Protein AF-A0A0R2B6H2-F1 (afdb_monomer_lite)

Structure (mmCIF, N/CA/C/O backbone):
data_AF-A0A0R2B6H2-F1
#
_entry.id   AF-A0A0R2B6H2-F1
#
loop_
_atom_site.group_PDB
_atom_site.id
_atom_site.type_symbol
_atom_site.label_atom_id
_atom_site.label_alt_id
_atom_site.label_comp_id
_atom_site.label_asym_id
_atom_site.label_entity_id
_atom_site.label_seq_id
_atom_site.pdbx_PDB_ins_code
_atom_site.Cartn_x
_atom_site.Cartn_y
_atom_site.Cartn_z
_atom_site.occupancy
_atom_site.B_iso_or_equiv
_atom_site.auth_seq_id
_atom_site.auth_comp_id
_atom_site.auth_asym_id
_atom_site.auth_atom_id
_atom_site.pdbx_PDB_model_num
ATOM 1 N N . MET A 1 1 ? -50.006 -50.910 10.697 1.00 33.12 1 MET A N 1
ATOM 2 C CA . MET A 1 1 ? -50.758 -51.570 11.783 1.00 33.12 1 MET A CA 1
ATOM 3 C C . MET A 1 1 ? -49.824 -52.542 12.484 1.00 33.12 1 MET A C 1
ATOM 5 O O . MET A 1 1 ? -49.137 -53.262 11.781 1.00 33.12 1 MET A O 1
ATOM 9 N N . MET A 1 2 ? -49.849 -52.503 13.823 1.00 30.47 2 MET A N 1
ATOM 10 C CA . MET A 1 2 ? -49.347 -53.470 14.825 1.00 30.47 2 MET A CA 1
ATOM 11 C C . MET A 1 2 ? -47.817 -53.699 14.910 1.00 30.47 2 MET A C 1
ATOM 13 O O . MET A 1 2 ? -47.201 -54.072 13.925 1.00 30.47 2 MET A O 1
ATOM 17 N N . ASN A 1 3 ? -47.111 -53.310 15.992 1.00 30.14 3 ASN A N 1
ATOM 18 C CA . ASN A 1 3 ? -47.115 -53.809 17.399 1.00 30.14 3 ASN A CA 1
ATOM 19 C C . ASN A 1 3 ? -46.756 -55.311 17.487 1.00 30.14 3 ASN A C 1
ATOM 21 O O . ASN A 1 3 ? -47.271 -56.077 16.694 1.00 30.14 3 ASN A O 1
ATOM 25 N N . HIS A 1 4 ? -45.963 -55.846 18.426 1.00 33.91 4 HIS A N 1
ATOM 26 C CA . HIS A 1 4 ? -45.397 -55.355 19.687 1.00 33.91 4 HIS A CA 1
ATOM 27 C C . HIS A 1 4 ? -44.468 -56.450 20.294 1.00 33.91 4 HIS A C 1
ATOM 29 O O . HIS A 1 4 ? -44.742 -57.625 20.106 1.00 33.91 4 HIS A O 1
ATOM 35 N N . GLN A 1 5 ? -43.493 -56.018 21.115 1.00 34.53 5 GLN A N 1
ATOM 36 C CA . GLN A 1 5 ? -43.117 -56.565 22.449 1.00 34.53 5 GLN A CA 1
ATOM 37 C C . GLN A 1 5 ? -42.475 -57.969 22.619 1.00 34.53 5 GLN A C 1
ATOM 39 O O . GLN A 1 5 ? -42.956 -58.954 22.087 1.00 34.53 5 GLN A O 1
ATOM 44 N N . LEU A 1 6 ? -41.334 -58.094 23.328 1.00 32.41 6 LEU A N 1
ATOM 45 C CA . LEU A 1 6 ? -41.114 -58.335 24.792 1.00 32.41 6 LEU A CA 1
ATOM 46 C C . LEU A 1 6 ? -40.409 -59.713 24.954 1.00 32.41 6 LEU A C 1
ATOM 48 O O . LEU A 1 6 ? -40.663 -60.579 24.137 1.00 32.41 6 LEU A O 1
ATOM 52 N N . LEU A 1 7 ? -39.589 -60.092 25.946 1.00 31.20 7 LEU A N 1
ATOM 53 C CA . LEU A 1 7 ? -38.944 -59.523 27.142 1.00 31.20 7 LEU A CA 1
ATOM 54 C C . LEU A 1 7 ? -38.017 -60.638 27.725 1.00 31.20 7 LEU A C 1
ATOM 56 O O . LEU A 1 7 ? -38.270 -61.810 27.461 1.00 31.20 7 LEU A O 1
ATOM 60 N N . LYS A 1 8 ? -37.116 -60.261 28.656 1.00 27.47 8 LYS A N 1
ATOM 61 C CA . LYS A 1 8 ? -36.455 -61.068 29.731 1.00 27.47 8 LYS A CA 1
ATOM 62 C C . LYS A 1 8 ? -35.256 -61.933 29.292 1.00 27.47 8 LYS A C 1
ATOM 64 O O . LYS A 1 8 ? -35.365 -62.681 28.341 1.00 27.47 8 LYS A O 1
ATOM 69 N N . GLY A 1 9 ? -34.078 -61.919 29.925 1.00 27.78 9 GLY A N 1
ATOM 70 C CA . GLY A 1 9 ? -33.634 -61.407 31.231 1.00 27.78 9 GLY A CA 1
ATOM 71 C C . GLY A 1 9 ? -33.021 -62.546 32.070 1.00 27.78 9 GLY A C 1
ATOM 72 O O . GLY A 1 9 ? -33.625 -63.611 32.084 1.00 27.78 9 GLY A O 1
ATOM 73 N N . ILE A 1 10 ? -31.879 -62.278 32.745 1.00 28.69 10 ILE A N 1
ATOM 74 C CA . ILE A 1 10 ? -31.196 -62.950 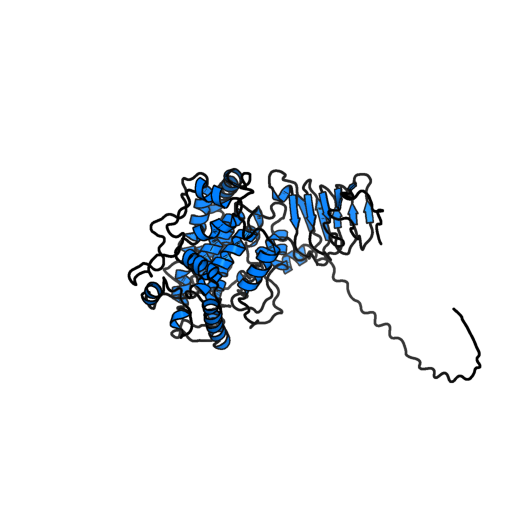33.904 1.00 28.69 10 ILE A CA 1
ATOM 75 C C . ILE A 1 10 ? -29.661 -62.978 33.639 1.00 28.69 10 ILE A C 1
ATOM 77 O O . ILE A 1 10 ? -29.233 -63.570 32.656 1.00 28.69 10 ILE A O 1
ATOM 81 N N . MET A 1 11 ? -28.833 -62.100 34.252 1.00 27.52 11 MET A N 1
ATOM 82 C CA . MET A 1 11 ? -28.085 -62.230 35.543 1.00 27.52 11 MET A CA 1
ATOM 83 C C . MET A 1 11 ? -27.265 -63.540 35.638 1.00 27.52 11 MET A C 1
ATOM 85 O O . MET A 1 11 ? -27.810 -64.591 35.368 1.00 27.52 11 MET A O 1
ATOM 89 N N . LEU A 1 12 ? -25.990 -63.635 36.031 1.00 27.11 12 LEU A N 1
ATOM 90 C CA . LEU A 1 12 ? -25.131 -62.885 36.954 1.00 27.11 12 LEU A CA 1
ATOM 91 C C . LEU A 1 12 ? -23.681 -63.417 36.763 1.00 27.11 12 LEU A C 1
ATOM 93 O O . LEU A 1 12 ? -23.529 -64.614 36.536 1.00 27.11 12 LEU A O 1
ATOM 97 N N . CYS A 1 13 ? -22.639 -62.587 36.889 1.00 25.47 13 CYS A N 1
ATOM 98 C CA . CYS A 1 13 ? -21.531 -62.769 37.849 1.00 25.47 13 CYS A CA 1
ATOM 99 C C . CYS A 1 13 ? -20.289 -61.938 37.501 1.00 25.47 13 CYS A C 1
ATOM 101 O O . CYS A 1 13 ? -19.763 -61.920 36.394 1.00 25.47 13 CYS A O 1
ATOM 103 N N . SER A 1 14 ? -19.861 -61.245 38.540 1.00 31.34 14 SER A N 1
ATOM 104 C CA . SER A 1 14 ? -18.803 -60.263 38.688 1.00 31.34 14 SER A CA 1
ATOM 105 C C . SER A 1 14 ? -17.404 -60.871 38.813 1.00 31.34 14 SER A C 1
ATOM 107 O O . SER A 1 14 ? -17.213 -61.835 39.548 1.00 31.34 14 SER A O 1
ATOM 109 N N . ALA A 1 15 ? -16.414 -60.200 38.222 1.00 29.91 15 ALA A N 1
ATOM 110 C CA . ALA A 1 15 ? -15.027 -60.213 38.683 1.00 29.91 15 ALA A CA 1
ATOM 111 C C . ALA A 1 15 ? -14.437 -58.803 38.514 1.00 29.91 15 ALA A C 1
ATOM 113 O O . ALA A 1 15 ? -14.102 -58.362 37.417 1.00 29.91 15 ALA A O 1
ATOM 114 N N . THR A 1 16 ? -14.376 -58.066 39.619 1.00 32.03 16 THR A N 1
ATOM 115 C CA . THR A 1 16 ? -13.710 -56.767 39.751 1.00 32.03 16 THR A CA 1
ATOM 116 C C . THR A 1 16 ? -12.198 -56.958 39.850 1.00 32.03 16 THR A C 1
ATOM 118 O O . THR A 1 16 ? -11.720 -57.519 40.832 1.00 32.03 16 THR A O 1
ATOM 121 N N . PHE A 1 17 ? -11.442 -56.429 38.885 1.00 29.70 17 PHE A N 1
ATOM 122 C CA . PHE A 1 17 ? -10.020 -56.121 39.061 1.00 29.70 17 PHE A CA 1
ATOM 123 C C . PHE A 1 17 ? -9.881 -54.649 39.460 1.00 29.70 17 PHE A C 1
ATOM 125 O O . PHE A 1 17 ? -10.212 -53.747 38.691 1.00 29.70 17 PHE A O 1
ATOM 132 N N . ALA A 1 18 ? -9.406 -54.410 40.681 1.00 31.30 18 ALA A N 1
ATOM 133 C CA . ALA A 1 18 ? -9.039 -53.088 41.160 1.00 31.30 18 ALA A CA 1
ATOM 134 C C . ALA A 1 18 ? -7.679 -52.694 40.565 1.00 31.30 18 ALA A C 1
ATOM 136 O O . ALA A 1 18 ? -6.641 -53.194 40.989 1.00 31.30 18 ALA A O 1
ATOM 137 N N . ILE A 1 19 ? -7.683 -51.788 39.586 1.00 33.59 19 ILE A N 1
ATOM 138 C CA . ILE A 1 19 ? -6.483 -51.054 39.177 1.00 33.59 19 ILE A CA 1
ATOM 139 C C . ILE A 1 19 ? -6.544 -49.704 39.885 1.00 33.59 19 ILE A C 1
ATOM 141 O O . ILE A 1 19 ? -7.293 -48.808 39.499 1.00 33.59 19 ILE A O 1
ATOM 145 N N . THR A 1 20 ? -5.765 -49.559 40.953 1.00 35.22 20 THR A N 1
ATOM 146 C CA . THR A 1 20 ? -5.493 -48.271 41.596 1.00 35.22 20 THR A CA 1
ATOM 147 C C . THR A 1 20 ? -4.610 -47.432 40.676 1.00 35.22 20 THR A C 1
ATOM 149 O O . THR A 1 20 ? -3.389 -47.402 40.817 1.00 35.22 20 THR A O 1
ATOM 152 N N . SER A 1 21 ? -5.213 -46.742 39.709 1.00 34.03 21 SER A N 1
ATOM 153 C CA . SER A 1 21 ? -4.546 -45.641 39.019 1.00 34.03 21 SER A CA 1
ATOM 154 C C . SER A 1 21 ? -4.597 -44.415 39.926 1.00 34.03 21 SER A C 1
ATOM 156 O O . SER A 1 21 ? -5.649 -43.793 40.083 1.00 34.03 21 SER A O 1
ATOM 158 N N . ALA A 1 22 ? -3.464 -44.068 40.535 1.00 36.75 22 ALA A N 1
ATOM 159 C CA . ALA A 1 22 ? -3.269 -42.755 41.130 1.00 36.75 22 ALA A CA 1
ATOM 160 C C . ALA A 1 22 ? -3.499 -41.702 40.037 1.00 36.75 22 ALA A C 1
ATOM 162 O O . ALA A 1 22 ? -2.675 -41.532 39.139 1.00 36.75 22 ALA A O 1
ATOM 163 N N . ALA A 1 23 ? -4.650 -41.030 40.080 1.00 36.62 23 ALA A N 1
ATOM 164 C CA . ALA A 1 23 ? -4.929 -39.886 39.233 1.00 36.62 23 ALA A CA 1
ATOM 165 C C . ALA A 1 23 ? -4.008 -38.745 39.677 1.00 36.62 23 ALA A C 1
ATOM 167 O O . ALA A 1 23 ? -4.325 -37.967 40.577 1.00 36.62 23 ALA A O 1
ATOM 168 N N . SER A 1 24 ? -2.834 -38.662 39.059 1.00 31.84 24 SER A N 1
ATOM 169 C CA . SER A 1 24 ? -2.025 -37.458 39.081 1.00 31.84 24 SER A CA 1
ATOM 170 C C . SER A 1 24 ? -2.853 -36.352 38.429 1.00 31.84 24 SER A C 1
ATOM 172 O O . SER A 1 24 ? -3.018 -36.288 37.212 1.00 31.84 24 SER A O 1
ATOM 174 N N . LEU A 1 25 ? -3.421 -35.477 39.263 1.00 38.62 25 LEU A N 1
ATOM 175 C CA . LEU A 1 25 ? -3.920 -34.177 38.838 1.00 38.62 25 LEU A CA 1
ATOM 176 C C . LEU A 1 25 ? -2.734 -33.400 38.264 1.00 38.62 25 LEU A C 1
ATOM 178 O O . LEU A 1 25 ? -2.072 -32.628 38.958 1.00 38.62 25 LEU A O 1
ATOM 182 N N . ILE A 1 26 ? -2.464 -33.593 36.976 1.00 37.03 26 ILE A N 1
ATOM 183 C CA . ILE A 1 26 ? -1.676 -32.650 36.201 1.00 37.03 26 ILE A CA 1
ATOM 184 C C . ILE A 1 26 ? -2.541 -31.394 36.133 1.00 37.03 26 ILE A C 1
ATOM 186 O O . ILE A 1 26 ? -3.396 -31.240 35.264 1.00 37.03 26 ILE A O 1
ATOM 190 N N . ARG A 1 27 ? -2.342 -30.487 37.095 1.00 33.88 27 ARG A N 1
ATOM 191 C CA . ARG A 1 27 ? -2.710 -29.086 36.922 1.00 33.88 27 ARG A CA 1
ATOM 192 C C . ARG A 1 27 ? -1.881 -28.585 35.749 1.00 33.88 27 ARG A C 1
ATOM 194 O O . ARG A 1 27 ? -0.762 -28.111 35.925 1.00 33.88 27 ARG A O 1
ATOM 201 N N . THR A 1 28 ? -2.418 -28.688 34.539 1.00 32.91 28 THR A N 1
ATOM 202 C CA . THR A 1 28 ? -1.977 -27.816 33.463 1.00 32.91 28 THR A CA 1
ATOM 203 C C . THR A 1 28 ? -2.333 -26.411 33.923 1.00 32.91 28 THR A C 1
ATOM 205 O O . THR A 1 28 ? -3.477 -25.977 33.791 1.00 32.91 28 THR A O 1
ATOM 208 N N . ASN A 1 29 ? -1.370 -25.709 34.520 1.00 32.69 29 ASN A N 1
ATOM 209 C CA . ASN A 1 29 ? -1.395 -24.259 34.613 1.00 32.69 29 ASN A CA 1
ATOM 210 C C . ASN A 1 29 ? -1.347 -23.736 33.173 1.00 32.69 29 ASN A C 1
ATOM 212 O O . ASN A 1 29 ? -0.308 -23.298 32.687 1.00 32.69 29 ASN A O 1
ATOM 216 N N . THR A 1 30 ? -2.469 -23.808 32.456 1.00 36.31 30 THR A N 1
ATOM 217 C CA . THR A 1 30 ? -2.699 -22.925 31.326 1.00 36.31 30 THR A CA 1
ATOM 218 C C . THR A 1 30 ? -2.837 -21.551 31.955 1.00 36.31 30 THR A C 1
ATOM 220 O O . THR A 1 30 ? -3.931 -21.154 32.356 1.00 36.31 30 THR A O 1
ATOM 223 N N . SER A 1 31 ? -1.720 -20.843 32.129 1.00 38.72 31 SER A N 1
ATOM 224 C CA . SER A 1 31 ? -1.785 -19.401 32.288 1.00 38.72 31 SER A CA 1
ATOM 225 C C . SER A 1 31 ? -2.571 -18.905 31.077 1.00 38.72 31 SER A C 1
ATOM 227 O O . SER A 1 31 ? -2.109 -18.978 29.937 1.00 38.72 31 SER A O 1
ATOM 229 N N . GLN A 1 32 ? -3.832 -18.520 31.287 1.00 52.84 32 GLN A N 1
ATOM 230 C CA . GLN A 1 32 ? -4.570 -17.810 30.256 1.00 52.84 32 GLN A CA 1
ATOM 231 C C . GLN A 1 32 ? -3.735 -16.572 29.966 1.00 52.84 32 GLN A C 1
ATOM 233 O O . GLN A 1 32 ? -3.551 -15.735 30.849 1.00 52.84 32 GLN A O 1
ATOM 238 N N . ALA A 1 33 ? -3.144 -16.517 28.772 1.00 65.44 33 ALA A N 1
ATOM 239 C CA . ALA A 1 33 ? -2.327 -15.388 28.368 1.00 65.44 33 ALA A CA 1
ATOM 240 C C . ALA A 1 33 ? -3.150 -14.110 28.580 1.00 65.44 33 ALA A C 1
ATOM 242 O O . ALA A 1 33 ? -4.232 -13.968 28.013 1.00 65.44 33 ALA A O 1
ATOM 243 N N . SER A 1 34 ? -2.673 -13.215 29.440 1.00 85.38 34 SER A N 1
ATOM 244 C CA . SER A 1 34 ? -3.351 -11.962 29.752 1.00 85.38 34 SER A CA 1
ATOM 245 C C . SER A 1 34 ? -3.099 -10.923 28.658 1.00 85.38 34 SER A C 1
ATOM 247 O O . SER A 1 34 ? -2.134 -11.019 27.897 1.00 85.38 34 SER A O 1
ATOM 249 N N . ALA A 1 35 ? -3.959 -9.905 28.581 1.00 93.56 35 ALA A N 1
ATOM 250 C CA . ALA A 1 35 ? -3.683 -8.721 27.773 1.00 93.56 35 ALA A CA 1
ATOM 251 C C . ALA A 1 35 ? -2.336 -8.105 28.181 1.00 93.56 35 ALA A C 1
ATOM 253 O O . ALA A 1 35 ? -2.031 -8.018 29.372 1.00 93.56 35 ALA A O 1
ATOM 254 N N . LEU A 1 36 ? -1.559 -7.649 27.200 1.00 96.88 36 LEU A N 1
ATOM 255 C CA . LEU A 1 36 ? -0.313 -6.937 27.456 1.00 96.88 36 LEU A CA 1
ATOM 256 C C . LEU A 1 36 ? -0.608 -5.632 28.195 1.00 96.88 36 LEU A C 1
ATOM 258 O O . LEU A 1 36 ? -1.553 -4.911 27.859 1.00 96.88 36 LEU A O 1
ATOM 262 N N . THR A 1 37 ? 0.241 -5.280 29.151 1.00 96.38 37 THR A N 1
ATOM 263 C CA . THR A 1 37 ? 0.322 -3.912 29.664 1.00 96.38 37 THR A CA 1
ATOM 264 C C . THR A 1 37 ? 0.752 -2.954 28.549 1.00 96.38 37 THR A C 1
ATOM 266 O O . THR A 1 37 ? 1.354 -3.355 27.549 1.00 96.38 37 THR A O 1
ATOM 269 N N . ASN A 1 38 ? 0.504 -1.653 28.724 1.00 92.88 38 ASN A N 1
ATOM 270 C CA . ASN A 1 38 ? 0.968 -0.648 27.762 1.00 92.88 38 ASN A CA 1
ATOM 271 C C . ASN A 1 38 ? 2.493 -0.703 27.564 1.00 92.88 38 ASN A C 1
ATOM 273 O O . ASN A 1 38 ? 2.970 -0.555 26.443 1.00 92.88 38 ASN A O 1
ATOM 277 N N . THR A 1 39 ? 3.258 -0.958 28.629 1.00 95.62 39 THR A N 1
ATOM 278 C CA . THR A 1 39 ? 4.723 -1.062 28.568 1.00 95.62 39 THR A CA 1
ATOM 279 C C . THR A 1 39 ? 5.178 -2.279 27.763 1.00 95.62 39 THR A C 1
ATOM 281 O O . THR A 1 39 ? 6.088 -2.166 26.944 1.00 95.62 39 THR A O 1
ATOM 284 N N . GLU A 1 40 ? 4.543 -3.438 27.949 1.00 97.56 40 GLU A N 1
ATOM 285 C CA . GLU A 1 40 ? 4.837 -4.638 27.154 1.00 97.56 40 GLU A CA 1
ATOM 286 C C . GLU A 1 40 ? 4.444 -4.452 25.690 1.00 97.56 40 GLU A C 1
ATOM 288 O O . GLU A 1 40 ? 5.216 -4.813 24.803 1.00 97.56 40 GLU A O 1
ATOM 293 N N . LEU A 1 41 ? 3.295 -3.821 25.426 1.00 97.00 41 LEU A N 1
ATOM 294 C CA . LEU A 1 41 ? 2.871 -3.507 24.066 1.00 97.00 41 LEU A CA 1
ATOM 295 C C . LEU A 1 41 ? 3.909 -2.637 23.348 1.00 97.00 41 LEU A C 1
ATOM 297 O O . LEU A 1 41 ? 4.291 -2.951 22.225 1.00 97.00 41 LEU A O 1
ATOM 301 N N . GLN A 1 42 ? 4.413 -1.581 23.993 1.00 96.50 42 GLN A N 1
ATOM 302 C CA . GLN A 1 42 ? 5.440 -0.720 23.394 1.00 96.50 42 GLN A CA 1
ATOM 303 C C . GLN A 1 42 ? 6.723 -1.490 23.057 1.00 96.50 42 GLN A C 1
ATOM 305 O O . GLN A 1 42 ? 7.304 -1.268 21.998 1.00 96.50 42 GLN A O 1
ATOM 310 N N . LYS A 1 43 ? 7.137 -2.437 23.911 1.00 96.88 43 LYS A N 1
ATOM 311 C CA . LYS A 1 43 ? 8.293 -3.307 23.635 1.00 96.88 43 LYS A CA 1
ATOM 312 C C . LYS A 1 43 ? 8.047 -4.214 22.427 1.00 96.88 43 LYS A C 1
ATOM 314 O O . LYS A 1 43 ? 8.917 -4.327 21.571 1.00 96.88 43 LYS A O 1
ATOM 319 N N . VAL A 1 44 ? 6.862 -4.823 22.330 1.00 96.75 44 VAL A N 1
ATOM 320 C CA . VAL A 1 44 ? 6.479 -5.693 21.200 1.00 96.75 44 VAL A CA 1
ATOM 321 C C . VAL A 1 44 ? 6.411 -4.918 19.883 1.00 96.75 44 VAL A C 1
ATOM 323 O O . VAL A 1 44 ? 6.774 -5.446 18.833 1.00 96.75 44 VAL A O 1
ATOM 326 N N . LEU A 1 45 ? 5.948 -3.668 19.932 1.00 97.75 45 LEU A N 1
ATOM 327 C CA . LEU A 1 45 ? 5.734 -2.832 18.755 1.00 97.75 45 LEU A CA 1
ATOM 328 C C . LEU A 1 45 ? 6.963 -2.002 18.340 1.00 97.75 45 LEU A C 1
ATOM 330 O O . LEU A 1 45 ? 6.916 -1.338 17.298 1.00 97.75 45 LEU A O 1
ATOM 334 N N . ALA A 1 46 ? 8.049 -2.021 19.118 1.00 98.00 46 ALA A N 1
ATOM 335 C CA . ALA A 1 46 ? 9.231 -1.201 18.869 1.00 98.00 46 ALA A CA 1
ATOM 336 C C . ALA A 1 46 ? 9.772 -1.391 17.431 1.00 98.00 46 ALA A C 1
ATOM 338 O O . ALA A 1 46 ? 9.941 -2.531 16.980 1.00 98.00 46 ALA A O 1
ATOM 339 N N . PRO A 1 47 ? 10.026 -0.298 16.681 1.00 97.62 47 PRO A N 1
ATOM 340 C CA . PRO A 1 47 ? 10.562 -0.399 15.329 1.00 97.62 47 PRO A CA 1
ATOM 341 C C . PRO A 1 47 ? 11.997 -0.934 15.362 1.00 97.62 47 PRO A C 1
ATOM 343 O O . PRO A 1 47 ? 12.763 -0.645 16.283 1.00 97.62 47 PRO A O 1
ATOM 346 N N . LYS A 1 48 ? 12.373 -1.690 14.331 1.00 96.19 48 LYS A N 1
ATOM 347 C CA . LYS A 1 48 ? 13.740 -2.188 14.158 1.00 96.19 48 LYS A CA 1
ATOM 348 C C . LYS A 1 48 ? 14.543 -1.230 13.289 1.00 96.19 48 LYS A C 1
ATOM 350 O O . LYS A 1 48 ? 14.039 -0.739 12.287 1.00 96.19 48 LYS A O 1
ATOM 355 N N . LYS A 1 49 ? 15.788 -0.972 13.685 1.00 96.25 49 LYS A N 1
ATOM 356 C CA . LYS A 1 49 ? 16.735 -0.144 12.933 1.00 96.25 49 LYS A CA 1
ATOM 357 C C . LYS A 1 49 ? 17.479 -1.020 11.917 1.00 96.25 49 LYS A C 1
ATOM 359 O O . LYS A 1 49 ? 17.999 -2.067 12.296 1.00 96.25 49 LYS A O 1
ATOM 364 N N . ALA A 1 50 ? 17.539 -0.591 10.660 1.00 95.88 50 ALA A N 1
ATOM 365 C CA . ALA A 1 50 ? 18.345 -1.211 9.608 1.00 95.88 50 ALA A CA 1
ATOM 366 C C . ALA A 1 50 ? 19.785 -0.664 9.593 1.00 95.88 50 ALA A C 1
ATOM 368 O O . ALA A 1 50 ? 20.119 0.250 10.351 1.00 95.88 50 ALA A O 1
ATOM 369 N N . SER A 1 51 ? 20.645 -1.191 8.711 1.00 92.56 51 SER A N 1
ATOM 370 C CA . SER A 1 51 ? 22.042 -0.738 8.570 1.00 92.56 51 SER A CA 1
ATOM 371 C C . SER A 1 51 ? 22.152 0.752 8.231 1.00 92.56 51 SER A C 1
ATOM 373 O O . SER A 1 51 ? 23.014 1.443 8.760 1.00 92.56 51 SER A O 1
ATOM 375 N N . TYR A 1 52 ? 21.223 1.264 7.423 1.00 93.62 52 TYR A N 1
ATOM 376 C CA . TYR A 1 52 ? 21.098 2.681 7.077 1.00 93.62 52 TYR A CA 1
ATOM 377 C C . TYR A 1 52 ? 20.369 3.505 8.157 1.00 93.62 52 TYR A C 1
ATOM 379 O O . TYR A 1 52 ? 20.239 4.717 8.047 1.00 93.62 52 TYR A O 1
ATOM 387 N N . GLY A 1 53 ? 19.867 2.892 9.230 1.00 96.75 53 GLY A N 1
ATOM 388 C CA . GLY A 1 53 ? 19.010 3.553 10.211 1.00 96.75 53 GLY A CA 1
ATOM 389 C C . GLY A 1 53 ? 17.528 3.270 9.978 1.00 96.75 53 GLY A C 1
ATOM 390 O O . GLY A 1 53 ? 17.121 2.115 9.976 1.00 96.75 53 GLY A O 1
ATOM 391 N N . TYR A 1 54 ? 16.717 4.321 9.856 1.00 98.31 54 TYR A N 1
ATOM 392 C CA . TYR A 1 54 ? 15.289 4.216 9.536 1.00 98.31 54 TYR A CA 1
ATOM 393 C C . TYR A 1 54 ? 15.048 4.885 8.190 1.00 98.31 54 TYR A C 1
ATOM 395 O O . TYR A 1 54 ? 15.473 6.030 8.019 1.00 98.31 54 TYR A O 1
ATOM 403 N N . TYR A 1 55 ? 14.351 4.227 7.265 1.00 98.50 55 TYR A N 1
ATOM 404 C CA . TYR A 1 55 ? 14.200 4.718 5.895 1.00 98.50 55 TYR A CA 1
ATOM 405 C C . TYR A 1 55 ? 13.607 6.128 5.855 1.00 98.50 55 TYR A C 1
ATOM 407 O O . TYR A 1 55 ? 14.122 7.003 5.165 1.00 98.50 55 TYR A O 1
ATOM 415 N N . ILE A 1 56 ? 12.595 6.397 6.686 1.00 98.25 56 ILE A N 1
ATOM 416 C CA . ILE A 1 56 ? 11.945 7.715 6.759 1.00 98.25 56 ILE A CA 1
ATOM 417 C C . ILE A 1 56 ? 12.901 8.868 7.101 1.00 98.25 56 ILE A C 1
ATOM 419 O O . ILE A 1 56 ? 12.618 10.012 6.769 1.00 98.25 56 ILE A O 1
ATOM 423 N N . ASN A 1 57 ? 14.030 8.577 7.753 1.00 98.31 57 ASN A N 1
ATOM 424 C CA . ASN A 1 57 ? 15.037 9.572 8.111 1.00 98.31 57 ASN A CA 1
ATOM 425 C C . ASN A 1 57 ? 16.106 9.734 7.020 1.00 98.31 57 ASN A C 1
ATOM 427 O O . ASN A 1 57 ? 16.837 10.716 7.047 1.00 98.31 57 ASN A O 1
ATOM 431 N N . GLN A 1 58 ? 16.215 8.772 6.102 1.00 97.44 58 GLN A N 1
ATOM 432 C CA . GLN A 1 58 ? 17.305 8.670 5.129 1.00 97.44 58 GLN A CA 1
ATOM 433 C C . GLN A 1 58 ? 16.835 8.674 3.676 1.00 97.44 58 GLN A C 1
ATOM 435 O O . GLN A 1 58 ? 17.661 8.626 2.777 1.00 97.44 58 GLN A O 1
ATOM 440 N N . TYR A 1 59 ? 15.528 8.746 3.416 1.00 97.50 59 TYR A N 1
ATOM 441 C CA . TYR A 1 59 ? 14.970 8.614 2.067 1.00 97.50 59 TYR A CA 1
ATOM 442 C C . TYR A 1 59 ? 15.579 9.597 1.049 1.00 97.50 59 TYR A C 1
ATOM 444 O O . TYR A 1 59 ? 15.726 9.257 -0.122 1.00 97.50 59 TYR A O 1
ATOM 452 N N . LYS A 1 60 ? 16.003 10.789 1.496 1.00 96.88 60 LYS A N 1
ATOM 453 C CA . LYS A 1 60 ? 16.681 11.797 0.659 1.00 96.88 60 LYS A CA 1
ATOM 454 C C . LYS A 1 60 ? 18.094 11.400 0.223 1.00 96.88 60 LYS A C 1
ATOM 456 O O . LYS A 1 60 ? 18.619 12.029 -0.688 1.00 96.88 60 LYS A O 1
ATOM 461 N N . SER A 1 61 ? 18.698 10.371 0.822 1.00 96.56 61 SER A N 1
ATOM 462 C CA . SER A 1 61 ? 19.984 9.831 0.367 1.00 96.56 61 SER A CA 1
ATOM 463 C C . SER A 1 61 ? 19.862 9.070 -0.956 1.00 96.56 61 SER A C 1
ATOM 465 O O . SER A 1 61 ? 20.871 8.798 -1.602 1.00 96.56 61 SER A O 1
ATOM 467 N N . ASN A 1 62 ? 18.635 8.773 -1.409 1.00 96.56 62 ASN A N 1
ATOM 468 C CA . ASN A 1 62 ? 18.413 8.213 -2.732 1.00 96.56 62 ASN A CA 1
ATOM 469 C C . ASN A 1 62 ? 18.717 9.244 -3.832 1.00 96.56 62 ASN A C 1
ATOM 471 O O . ASN A 1 62 ? 17.843 9.984 -4.286 1.00 96.56 62 ASN A O 1
ATOM 475 N N . THR A 1 63 ? 19.975 9.272 -4.263 1.00 93.62 63 THR A N 1
ATOM 476 C CA . THR A 1 63 ? 20.493 10.149 -5.316 1.00 93.62 63 THR A CA 1
ATOM 477 C C . THR A 1 63 ? 21.199 9.336 -6.398 1.00 93.62 63 THR A C 1
ATOM 479 O O . THR A 1 63 ? 21.470 8.146 -6.233 1.00 93.62 63 THR A O 1
ATOM 482 N N . SER A 1 64 ? 21.473 9.968 -7.539 1.00 90.56 64 SER A N 1
ATOM 483 C CA . SER A 1 64 ? 22.197 9.329 -8.639 1.00 90.56 64 SER A CA 1
ATOM 484 C C . SER A 1 64 ? 23.717 9.336 -8.477 1.00 90.56 64 SER A C 1
ATOM 486 O O . SER A 1 64 ? 24.378 8.718 -9.308 1.00 90.56 64 SER A O 1
ATOM 488 N N . THR A 1 65 ? 24.250 10.059 -7.484 1.00 89.00 65 THR A N 1
ATOM 489 C CA . THR A 1 65 ? 25.695 10.207 -7.251 1.00 89.00 65 THR A CA 1
ATOM 490 C C . THR A 1 65 ? 26.277 8.908 -6.707 1.00 89.00 65 THR A C 1
ATOM 492 O O . THR A 1 65 ? 27.124 8.312 -7.363 1.00 89.00 65 THR A O 1
ATOM 495 N N . ASP A 1 66 ? 25.721 8.411 -5.598 1.00 86.94 66 ASP A N 1
ATOM 496 C CA . ASP A 1 66 ? 26.113 7.147 -4.979 1.00 86.94 66 ASP A CA 1
ATOM 497 C C . ASP A 1 66 ? 24.892 6.236 -4.860 1.00 86.94 66 ASP A C 1
ATOM 499 O O . ASP A 1 66 ? 23.900 6.539 -4.193 1.00 86.94 66 ASP A O 1
ATOM 503 N N . VAL A 1 67 ? 24.938 5.113 -5.577 1.00 92.56 67 VAL A N 1
ATOM 504 C CA . VAL A 1 67 ? 23.833 4.139 -5.637 1.00 92.56 67 VAL A CA 1
ATOM 505 C C . VAL A 1 67 ? 24.087 2.902 -4.776 1.00 92.56 67 VAL A C 1
ATOM 507 O O . VAL A 1 67 ? 23.275 1.978 -4.774 1.00 92.56 67 VAL A O 1
ATOM 510 N N . THR A 1 68 ? 25.209 2.865 -4.058 1.00 93.62 68 THR A N 1
ATOM 511 C CA . THR A 1 68 ? 25.625 1.747 -3.206 1.00 93.62 68 THR A CA 1
ATOM 512 C C . THR A 1 68 ? 24.747 1.654 -1.949 1.00 93.62 68 THR A C 1
ATOM 514 O O . THR A 1 68 ? 24.218 2.659 -1.475 1.00 93.62 68 THR A O 1
ATOM 517 N N . PRO A 1 69 ? 24.582 0.463 -1.353 1.00 93.56 69 PRO A N 1
ATOM 518 C CA . PRO A 1 69 ? 23.829 0.309 -0.110 1.00 93.56 69 PRO A CA 1
ATOM 519 C C . PRO A 1 69 ? 24.402 1.037 1.112 1.00 93.56 69 PRO A C 1
ATOM 521 O O . PRO A 1 69 ? 23.719 1.154 2.127 1.00 93.56 69 PRO A O 1
ATOM 524 N N . GLN A 1 70 ? 25.667 1.442 1.068 1.00 93.00 70 GLN A N 1
ATOM 525 C CA . GLN A 1 70 ? 26.318 2.178 2.146 1.00 93.00 70 GLN A CA 1
ATOM 526 C C . GLN A 1 70 ? 25.784 3.613 2.214 1.00 93.00 70 GLN A C 1
ATOM 528 O O . GLN A 1 70 ? 25.491 4.102 3.304 1.00 93.00 70 GLN A O 1
ATOM 533 N N . ASP A 1 71 ? 25.566 4.228 1.050 1.00 93.56 71 ASP A N 1
ATOM 534 C CA . ASP A 1 71 ? 25.246 5.653 0.927 1.00 93.56 71 ASP A CA 1
ATOM 535 C C . ASP A 1 71 ? 23.776 5.895 0.532 1.00 93.56 71 ASP A C 1
ATOM 537 O O . ASP A 1 71 ? 23.192 6.949 0.803 1.00 93.56 71 ASP A O 1
ATOM 541 N N . ASN A 1 72 ? 23.118 4.890 -0.054 1.00 96.31 72 ASN A N 1
ATOM 542 C CA . ASN A 1 72 ? 21.777 5.007 -0.614 1.00 96.31 72 ASN A CA 1
ATOM 543 C C . ASN A 1 72 ? 20.760 4.107 0.101 1.00 96.31 72 ASN A C 1
ATOM 545 O O . ASN A 1 72 ? 20.731 2.887 -0.091 1.00 96.31 72 ASN A O 1
ATOM 549 N N . ALA A 1 73 ? 19.856 4.712 0.876 1.00 96.56 73 ALA A N 1
ATOM 550 C CA . ALA A 1 73 ? 18.840 3.983 1.630 1.00 96.56 73 ALA A CA 1
ATOM 551 C C . ALA A 1 73 ? 17.852 3.212 0.734 1.00 96.56 73 ALA A C 1
ATOM 553 O O . ALA A 1 73 ? 17.388 2.146 1.135 1.00 96.56 73 ALA A O 1
ATOM 554 N N . ALA A 1 74 ? 17.551 3.696 -0.481 1.00 97.12 74 ALA A N 1
ATOM 555 C CA . ALA A 1 74 ? 16.671 2.994 -1.424 1.00 97.12 74 ALA A CA 1
ATOM 556 C C . ALA A 1 74 ? 17.304 1.705 -1.954 1.00 97.12 74 ALA A C 1
ATOM 558 O O . ALA A 1 74 ? 16.598 0.722 -2.176 1.00 97.12 74 ALA A O 1
ATOM 559 N N . THR A 1 75 ? 18.627 1.678 -2.113 1.00 96.94 75 THR A N 1
ATOM 560 C CA . THR A 1 75 ? 19.358 0.447 -2.433 1.00 96.94 75 THR A CA 1
ATOM 561 C C . THR A 1 75 ? 19.468 -0.449 -1.198 1.00 96.94 75 THR A C 1
ATOM 563 O O . THR A 1 75 ? 19.157 -1.640 -1.254 1.00 96.94 75 THR A O 1
ATOM 566 N N . ALA A 1 76 ? 19.848 0.132 -0.058 1.00 96.44 76 ALA A N 1
ATOM 567 C CA . ALA A 1 76 ? 20.086 -0.582 1.192 1.00 96.44 76 ALA A CA 1
ATOM 568 C C . ALA A 1 76 ? 18.840 -1.267 1.768 1.00 96.44 76 ALA A C 1
ATOM 570 O O . ALA A 1 76 ? 18.957 -2.279 2.466 1.00 96.44 76 ALA A O 1
ATOM 571 N N . LEU A 1 77 ? 17.648 -0.762 1.431 1.00 96.44 77 LEU A N 1
ATOM 572 C CA . LEU A 1 77 ? 16.347 -1.365 1.731 1.00 96.44 77 LEU A CA 1
ATOM 573 C C . LEU A 1 77 ? 16.264 -2.843 1.316 1.00 96.44 77 LEU A C 1
ATOM 575 O O . LEU A 1 77 ? 15.533 -3.613 1.935 1.00 96.44 77 LEU A O 1
ATOM 579 N N . PHE A 1 78 ? 17.045 -3.251 0.311 1.00 96.81 78 PHE A N 1
ATOM 580 C CA . PHE A 1 78 ? 17.024 -4.602 -0.242 1.00 96.81 78 PHE A CA 1
ATOM 581 C C . PHE A 1 78 ? 18.222 -5.484 0.159 1.00 96.81 78 PHE A C 1
ATOM 583 O O . PHE A 1 78 ? 18.306 -6.629 -0.291 1.00 96.81 78 PHE A O 1
ATOM 590 N N . ASN A 1 79 ? 19.110 -5.009 1.045 1.00 91.25 79 ASN A N 1
ATOM 591 C CA . ASN A 1 79 ? 20.317 -5.738 1.470 1.00 91.25 79 ASN A CA 1
ATOM 592 C C . ASN A 1 79 ? 20.029 -7.107 2.087 1.00 91.25 79 ASN A C 1
ATOM 594 O O . ASN A 1 79 ? 20.763 -8.064 1.864 1.00 91.25 79 ASN A O 1
ATOM 598 N N . ASN A 1 80 ? 18.969 -7.212 2.885 1.00 88.06 80 ASN A N 1
ATOM 599 C CA . ASN A 1 80 ? 18.595 -8.455 3.553 1.00 88.06 80 ASN A CA 1
ATOM 600 C C . ASN A 1 80 ? 17.435 -9.177 2.847 1.00 88.06 80 ASN A C 1
ATOM 602 O O . ASN A 1 80 ? 16.841 -10.092 3.424 1.00 88.06 80 ASN A O 1
ATOM 606 N N . SER A 1 81 ? 17.125 -8.772 1.612 1.00 92.31 81 SER A N 1
ATOM 607 C CA . SER A 1 81 ? 16.078 -9.359 0.785 1.00 92.31 81 SER A CA 1
ATOM 608 C C . SER A 1 81 ? 16.603 -9.700 -0.613 1.00 92.31 81 SER A C 1
ATOM 610 O O . SER A 1 81 ? 17.116 -10.800 -0.791 1.00 92.31 81 SER A O 1
ATOM 612 N N . PHE A 1 82 ? 16.543 -8.800 -1.596 1.00 96.06 82 PHE A N 1
ATOM 613 C CA . PHE A 1 82 ? 16.962 -9.109 -2.969 1.00 96.06 82 PHE A CA 1
ATOM 614 C C . PHE A 1 82 ? 18.452 -9.468 -3.082 1.00 96.06 82 PHE A C 1
ATOM 616 O O . PHE A 1 82 ? 18.788 -10.415 -3.796 1.00 96.06 82 PHE A O 1
ATOM 623 N N . SER A 1 83 ? 19.330 -8.819 -2.305 1.00 94.31 83 SER A N 1
ATOM 624 C CA . SER A 1 83 ? 20.766 -9.149 -2.284 1.00 94.31 83 SER A CA 1
ATOM 625 C C . SER A 1 83 ? 21.072 -10.549 -1.731 1.00 94.31 83 SER A C 1
ATOM 627 O O . SER A 1 83 ? 22.198 -11.009 -1.853 1.00 94.31 83 SER A O 1
ATOM 629 N N . LYS A 1 84 ? 20.097 -11.265 -1.146 1.00 93.00 84 LYS A N 1
ATOM 630 C CA . LYS A 1 84 ? 20.254 -12.690 -0.793 1.00 93.00 84 LYS A CA 1
ATOM 631 C C . LYS A 1 84 ? 20.127 -13.618 -2.002 1.00 93.00 84 LYS A C 1
ATOM 633 O O . LYS A 1 84 ? 20.490 -14.788 -1.916 1.00 93.00 84 LYS A O 1
ATOM 638 N N . TYR A 1 85 ? 19.538 -13.144 -3.099 1.00 94.38 85 TYR A N 1
ATOM 639 C CA . TYR A 1 85 ? 19.260 -13.961 -4.284 1.00 94.38 85 TYR A CA 1
ATOM 640 C C . TYR A 1 85 ? 20.184 -13.610 -5.444 1.00 94.38 85 TYR A C 1
ATOM 642 O O . TYR A 1 85 ? 20.451 -14.469 -6.284 1.00 94.38 85 TYR A O 1
ATOM 650 N N . TRP A 1 86 ? 20.667 -12.370 -5.480 1.00 96.00 86 TRP A N 1
ATOM 651 C CA . TRP A 1 86 ? 21.409 -11.802 -6.592 1.00 96.00 86 TRP A CA 1
ATOM 652 C C . TRP A 1 86 ? 22.558 -10.920 -6.105 1.00 96.00 86 TRP A C 1
ATOM 654 O O . TRP A 1 86 ? 22.336 -10.006 -5.312 1.00 96.00 86 TRP A O 1
ATOM 664 N N . ASP A 1 87 ? 23.757 -11.168 -6.631 1.00 93.88 87 ASP A N 1
ATOM 665 C CA . ASP A 1 87 ? 24.938 -10.341 -6.396 1.00 93.88 87 ASP A CA 1
ATOM 666 C C . ASP A 1 87 ? 25.287 -9.513 -7.649 1.00 93.88 87 ASP A C 1
ATOM 668 O O . ASP A 1 87 ? 25.674 -10.086 -8.680 1.00 93.88 87 ASP A O 1
ATOM 672 N N . PRO A 1 88 ? 25.180 -8.171 -7.591 1.00 89.25 88 PRO A N 1
ATOM 673 C CA . PRO A 1 88 ? 25.564 -7.310 -8.702 1.00 89.25 88 PRO A CA 1
ATOM 674 C C . PRO A 1 88 ? 27.081 -7.141 -8.883 1.00 89.25 88 PRO A C 1
ATOM 676 O O . PRO A 1 88 ? 27.497 -6.740 -9.971 1.00 89.25 88 PRO A O 1
ATOM 679 N N . ALA A 1 89 ? 27.906 -7.409 -7.862 1.00 80.38 89 ALA A N 1
ATOM 680 C CA . ALA A 1 89 ? 29.347 -7.141 -7.884 1.00 80.38 89 ALA A CA 1
ATOM 681 C C . ALA A 1 89 ? 30.117 -8.102 -8.805 1.00 80.38 89 ALA A C 1
ATOM 683 O O . ALA A 1 89 ? 31.109 -7.715 -9.419 1.00 80.38 89 ALA A O 1
ATOM 684 N N . SER A 1 90 ? 29.626 -9.330 -8.973 1.00 69.56 90 SER A N 1
ATOM 685 C CA . SER A 1 90 ? 30.240 -10.363 -9.818 1.00 69.56 90 SER A CA 1
ATOM 686 C C . SER A 1 90 ? 29.549 -10.497 -11.178 1.00 69.56 90 SER A C 1
ATOM 688 O O . SER A 1 90 ? 29.167 -11.598 -11.573 1.00 69.56 90 SER A O 1
ATOM 690 N N . ASN A 1 91 ? 29.325 -9.375 -11.876 1.00 70.25 91 ASN A N 1
ATOM 691 C CA . ASN A 1 91 ? 28.625 -9.324 -13.172 1.00 70.25 91 ASN A CA 1
ATOM 692 C C . ASN A 1 91 ? 27.269 -10.065 -13.184 1.00 70.25 91 ASN A C 1
ATOM 694 O O . ASN A 1 91 ? 26.852 -10.601 -14.210 1.00 70.25 91 ASN A O 1
ATOM 698 N N . GLY A 1 92 ? 26.561 -10.068 -12.049 1.00 83.81 92 GLY A N 1
ATOM 699 C CA . GLY A 1 92 ? 25.241 -10.677 -11.928 1.00 83.81 92 GLY A CA 1
ATOM 700 C C . GLY A 1 92 ? 25.253 -12.159 -11.555 1.00 83.81 92 GLY A C 1
ATOM 701 O O . GLY A 1 92 ? 24.730 -13.007 -12.282 1.00 83.81 92 GLY A O 1
ATOM 702 N N . THR A 1 93 ? 25.833 -12.484 -10.400 1.00 92.62 93 THR A N 1
ATOM 703 C CA . THR A 1 93 ? 25.860 -13.861 -9.894 1.00 92.62 93 THR A CA 1
ATOM 704 C C . THR A 1 93 ? 24.538 -14.226 -9.213 1.00 92.62 93 THR A C 1
ATOM 706 O O . THR A 1 93 ? 24.010 -13.494 -8.373 1.00 92.62 93 THR A O 1
ATOM 709 N N . LYS A 1 94 ? 23.989 -15.397 -9.562 1.00 94.88 94 LYS A N 1
ATOM 710 C CA . LYS A 1 94 ? 22.778 -15.959 -8.945 1.00 94.88 94 LYS A CA 1
ATOM 711 C C . LYS A 1 94 ? 23.129 -16.630 -7.611 1.00 94.88 94 LYS A C 1
ATOM 713 O O . LYS A 1 94 ? 23.541 -17.784 -7.603 1.00 94.88 94 LYS A O 1
ATOM 718 N N . LEU A 1 95 ? 22.907 -15.945 -6.491 1.00 94.81 95 LEU A N 1
ATOM 719 C CA . LEU A 1 95 ? 23.108 -16.500 -5.142 1.00 94.81 95 LEU A CA 1
ATOM 720 C C . LEU A 1 95 ? 22.017 -17.508 -4.750 1.00 94.81 95 LEU A C 1
ATOM 722 O O . LEU A 1 95 ? 22.269 -18.450 -4.005 1.00 94.81 95 LEU A O 1
ATOM 726 N N . ASN A 1 96 ? 20.799 -17.335 -5.273 1.00 94.81 96 ASN A N 1
ATOM 727 C CA . ASN A 1 96 ? 19.706 -18.289 -5.096 1.00 94.81 96 ASN A CA 1
ATOM 728 C C . ASN A 1 96 ? 19.030 -18.595 -6.436 1.00 94.81 96 ASN A C 1
ATOM 730 O O . ASN A 1 96 ? 18.004 -18.015 -6.802 1.00 94.81 96 ASN A O 1
ATOM 734 N N . ALA A 1 97 ? 19.619 -19.531 -7.182 1.00 94.94 97 ALA A N 1
ATOM 735 C CA . ALA A 1 97 ? 19.126 -19.917 -8.500 1.00 94.94 97 ALA A CA 1
ATOM 736 C C . ALA A 1 97 ? 17.690 -20.471 -8.469 1.00 94.94 97 ALA A C 1
ATOM 738 O O . ALA A 1 97 ? 16.944 -20.222 -9.412 1.00 94.94 97 ALA A O 1
ATOM 739 N N . LYS A 1 98 ? 17.270 -21.161 -7.393 1.00 95.38 98 LYS A N 1
ATOM 740 C CA . LYS A 1 98 ? 15.902 -21.699 -7.262 1.00 95.38 98 LYS A CA 1
ATOM 741 C C . LYS A 1 98 ? 14.866 -20.575 -7.341 1.00 95.38 98 LYS A C 1
ATOM 743 O O . LYS A 1 98 ? 13.985 -20.627 -8.194 1.00 95.38 98 LYS A O 1
ATOM 748 N N . ILE A 1 99 ? 15.004 -19.548 -6.501 1.00 95.94 99 ILE A N 1
ATOM 749 C CA . ILE A 1 99 ? 14.060 -18.420 -6.453 1.00 95.94 99 ILE A CA 1
ATOM 750 C C . ILE A 1 99 ? 14.095 -17.620 -7.755 1.00 95.94 99 ILE A C 1
ATOM 752 O O . ILE A 1 99 ? 13.048 -17.228 -8.263 1.00 95.94 99 ILE A O 1
ATOM 756 N N . LEU A 1 100 ? 15.283 -17.375 -8.316 1.00 96.56 100 LEU A N 1
ATOM 757 C CA . LEU A 1 100 ? 15.406 -16.612 -9.561 1.00 96.56 100 LEU A CA 1
ATOM 758 C C . LEU A 1 100 ? 14.817 -17.366 -10.763 1.00 96.56 100 LEU A C 1
ATOM 760 O O . LEU A 1 100 ? 14.179 -16.751 -11.615 1.00 96.56 100 LEU A O 1
ATOM 764 N N . ASN A 1 101 ? 14.969 -18.691 -10.814 1.00 96.38 101 ASN A N 1
ATOM 765 C CA . ASN A 1 101 ? 14.329 -19.515 -11.837 1.00 96.38 101 ASN A CA 1
ATOM 766 C C . ASN A 1 101 ? 12.806 -19.553 -11.639 1.00 96.38 101 ASN A C 1
ATOM 768 O O . ASN A 1 101 ? 12.069 -19.398 -12.609 1.00 96.38 101 ASN A O 1
ATOM 772 N N . GLU A 1 102 ? 12.318 -19.684 -10.401 1.00 97.50 102 GLU A N 1
ATOM 773 C CA . GLU A 1 102 ? 10.885 -19.587 -10.092 1.00 97.50 102 GLU A CA 1
ATOM 774 C C . GLU A 1 102 ? 10.314 -18.213 -10.489 1.00 97.50 102 GLU A C 1
ATOM 776 O O . GLU A 1 102 ? 9.238 -18.135 -11.077 1.00 97.50 102 GLU A O 1
ATOM 781 N N . ASN A 1 103 ? 11.056 -17.127 -10.253 1.00 98.19 103 ASN A N 1
ATOM 782 C CA . ASN A 1 103 ? 10.690 -15.773 -10.669 1.00 98.19 103 ASN A CA 1
ATOM 783 C C . ASN A 1 103 ? 10.540 -15.652 -12.193 1.00 98.19 103 ASN A C 1
ATOM 785 O O . ASN A 1 103 ? 9.559 -15.079 -12.678 1.00 98.19 103 ASN A O 1
ATOM 789 N N . GLN A 1 104 ? 11.468 -16.240 -12.953 1.00 97.88 104 GLN A N 1
ATOM 790 C CA . GLN A 1 104 ? 11.364 -16.296 -14.410 1.00 97.88 104 GLN A CA 1
ATOM 791 C C . GLN A 1 104 ? 10.157 -17.135 -14.853 1.00 97.88 104 GLN A C 1
ATOM 793 O O . GLN A 1 104 ? 9.366 -16.676 -15.675 1.00 97.88 104 GLN A O 1
ATOM 798 N N . GLN A 1 105 ? 9.953 -18.322 -14.274 1.00 98.00 105 GLN A N 1
ATOM 799 C CA . GLN A 1 105 ? 8.833 -19.200 -14.634 1.00 98.00 105 GLN A CA 1
ATOM 800 C C . GLN A 1 105 ? 7.468 -18.583 -14.318 1.00 98.00 105 GLN A C 1
ATOM 802 O O . GLN A 1 105 ? 6.532 -18.690 -15.111 1.00 98.00 105 GLN A O 1
ATOM 807 N N . LYS A 1 106 ? 7.347 -17.871 -13.194 1.00 97.88 106 LYS A N 1
ATOM 808 C CA . LYS A 1 106 ? 6.138 -17.104 -12.872 1.00 97.88 106 LYS A CA 1
ATOM 809 C C . LYS A 1 106 ? 5.913 -15.966 -13.865 1.00 97.88 106 LYS A C 1
ATOM 811 O O . LYS A 1 106 ? 4.775 -15.759 -14.271 1.00 97.88 106 LYS A O 1
ATOM 816 N N . SER A 1 107 ? 6.969 -15.271 -14.298 1.00 98.50 107 SER A N 1
ATOM 817 C CA . SER A 1 107 ? 6.869 -14.231 -15.337 1.00 98.50 107 SER A CA 1
ATOM 818 C C . SER A 1 107 ? 6.332 -14.805 -16.655 1.00 98.50 107 SER A C 1
ATOM 820 O O . SER A 1 107 ? 5.399 -14.253 -17.240 1.00 98.50 107 SER A O 1
ATOM 822 N N . VAL A 1 108 ? 6.862 -15.959 -17.080 1.00 98.56 108 VAL A N 1
ATOM 823 C CA . VAL A 1 108 ? 6.386 -16.710 -18.255 1.00 98.56 108 VAL A CA 1
ATOM 824 C C . VAL A 1 108 ? 4.915 -17.083 -18.087 1.00 98.56 108 VAL A C 1
ATOM 826 O O . VAL A 1 108 ? 4.084 -16.656 -18.885 1.00 98.56 108 VAL A O 1
ATOM 829 N N . THR A 1 109 ? 4.577 -17.774 -16.999 1.00 98.25 109 THR A N 1
ATOM 830 C CA . THR A 1 109 ? 3.214 -18.254 -16.725 1.00 98.25 109 THR A CA 1
ATOM 831 C C . THR A 1 109 ? 2.197 -17.114 -16.708 1.00 98.25 109 THR A C 1
ATOM 833 O O . THR A 1 109 ? 1.138 -17.227 -17.317 1.00 98.25 109 THR A O 1
ATOM 836 N N . ILE A 1 110 ? 2.503 -16.001 -16.036 1.00 98.25 110 ILE A N 1
ATOM 837 C CA . ILE A 1 110 ? 1.589 -14.857 -15.944 1.00 98.25 110 ILE A CA 1
ATOM 838 C C . ILE A 1 110 ? 1.391 -14.212 -17.320 1.00 98.25 110 ILE A C 1
ATOM 840 O O . ILE A 1 110 ? 0.252 -13.988 -17.717 1.00 98.25 110 ILE A O 1
ATOM 844 N N . SER A 1 111 ? 2.467 -13.957 -18.073 1.00 97.81 111 SER A N 1
ATOM 845 C CA . SER A 1 111 ? 2.356 -13.327 -19.400 1.00 97.81 111 SER A CA 1
ATOM 846 C C . SER A 1 111 ? 1.606 -14.197 -20.424 1.00 97.81 111 SER A C 1
ATOM 848 O O . SER A 1 111 ? 0.887 -13.682 -21.283 1.00 97.81 111 SER A O 1
ATOM 850 N N . GLN A 1 112 ? 1.730 -15.525 -20.336 1.00 97.25 112 GLN A N 1
ATOM 851 C CA . GLN A 1 112 ? 1.073 -16.462 -21.254 1.00 97.25 112 GLN A CA 1
ATOM 852 C C . GLN A 1 112 ? -0.424 -16.647 -20.974 1.00 97.25 112 GLN A C 1
ATOM 854 O O . GLN A 1 112 ? -1.178 -16.906 -21.906 1.00 97.25 112 GLN A O 1
ATOM 859 N N . ASN A 1 113 ? -0.865 -16.478 -19.724 1.00 96.56 113 ASN A N 1
ATOM 860 C CA . ASN A 1 113 ? -2.249 -16.733 -19.305 1.00 96.56 113 ASN A CA 1
ATOM 861 C C . ASN A 1 113 ? -3.107 -15.459 -19.179 1.00 96.56 113 ASN A C 1
ATOM 863 O O . ASN A 1 113 ? -4.106 -15.457 -18.463 1.00 96.56 113 ASN A O 1
ATOM 867 N N . GLN A 1 114 ? -2.725 -14.368 -19.850 1.00 95.62 114 GLN A N 1
ATOM 868 C CA . GLN A 1 114 ? -3.484 -13.116 -19.809 1.00 95.62 114 GLN A CA 1
ATOM 869 C C . GLN A 1 114 ? -4.808 -13.211 -20.582 1.00 95.62 114 GLN A C 1
ATOM 871 O O . GLN A 1 114 ? -4.860 -13.692 -21.715 1.00 95.62 114 GLN A O 1
ATOM 876 N N . THR A 1 115 ? -5.881 -12.675 -20.006 1.00 97.62 115 THR A N 1
ATOM 877 C CA . THR A 1 115 ? -7.146 -12.447 -20.718 1.00 97.62 115 THR A CA 1
ATOM 878 C C . THR A 1 115 ? -7.050 -11.246 -21.671 1.00 97.62 115 THR A C 1
ATOM 880 O O . THR A 1 115 ? -6.150 -10.411 -21.568 1.00 97.62 115 THR A O 1
ATOM 883 N N . ALA A 1 116 ? -8.013 -11.092 -22.589 1.00 97.12 116 ALA A N 1
ATOM 884 C CA . ALA A 1 116 ? -8.060 -9.929 -23.486 1.00 97.12 116 ALA A CA 1
ATOM 885 C C . ALA A 1 116 ? -8.173 -8.590 -22.724 1.00 97.12 116 ALA A C 1
ATOM 887 O O . ALA A 1 116 ? -7.521 -7.610 -23.089 1.00 97.12 116 ALA A O 1
ATOM 888 N N . ALA A 1 117 ? -8.955 -8.561 -21.638 1.00 97.31 117 ALA A N 1
ATOM 889 C CA . ALA A 1 117 ? -9.098 -7.384 -20.782 1.00 97.31 117 ALA A CA 1
ATOM 890 C C . ALA A 1 117 ? -7.788 -7.044 -20.056 1.00 97.31 117 ALA A C 1
ATOM 892 O O . ALA A 1 117 ? -7.394 -5.880 -20.000 1.00 97.31 117 ALA A O 1
ATOM 893 N N . GLU A 1 118 ? -7.071 -8.054 -19.560 1.00 98.00 118 GLU A N 1
ATOM 894 C CA . GLU A 1 118 ? -5.753 -7.876 -18.942 1.00 98.00 118 GLU A CA 1
ATOM 895 C C . GLU A 1 118 ? -4.697 -7.433 -19.950 1.00 98.00 118 GLU A C 1
ATOM 897 O O . GLU A 1 118 ? -3.861 -6.590 -19.630 1.00 98.00 118 GLU A O 1
ATOM 902 N N . SER A 1 119 ? -4.757 -7.926 -21.187 1.00 98.19 119 SER A N 1
ATOM 903 C CA . SER A 1 119 ? -3.863 -7.480 -22.256 1.00 98.19 119 SER A CA 1
ATOM 904 C C . SER A 1 119 ? -4.041 -5.988 -22.557 1.00 98.19 119 SER A C 1
ATOM 906 O O . SER A 1 119 ? -3.055 -5.257 -22.681 1.00 98.19 119 SER A O 1
ATOM 908 N N . LEU A 1 120 ? -5.288 -5.505 -22.616 1.00 98.12 120 LEU A N 1
ATOM 909 C CA . LEU A 1 120 ? -5.570 -4.078 -22.783 1.00 98.12 120 LEU A CA 1
ATOM 910 C C . LEU A 1 120 ? -5.148 -3.275 -21.551 1.00 98.12 120 LEU A C 1
ATOM 912 O O . LEU A 1 120 ? -4.436 -2.281 -21.686 1.00 98.12 120 LEU A O 1
ATOM 916 N N . ARG A 1 121 ? -5.553 -3.701 -20.350 1.00 97.69 121 ARG A N 1
ATOM 917 C CA . ARG A 1 121 ? -5.227 -2.992 -19.107 1.00 97.69 121 ARG A CA 1
ATOM 918 C C . ARG A 1 121 ? -3.718 -2.892 -18.909 1.00 97.69 121 ARG A C 1
ATOM 920 O O . ARG A 1 121 ? -3.232 -1.814 -18.598 1.00 97.69 121 ARG A O 1
ATOM 927 N N . SER A 1 122 ? -2.975 -3.969 -19.159 1.00 97.88 122 SER A N 1
ATOM 928 C CA . SER A 1 122 ? -1.516 -3.989 -19.034 1.00 97.88 122 SER A CA 1
ATOM 929 C C . SER A 1 122 ? -0.808 -3.100 -20.051 1.00 97.88 122 SER A C 1
ATOM 931 O O . SER A 1 122 ? 0.115 -2.384 -19.671 1.00 97.88 122 SER A O 1
A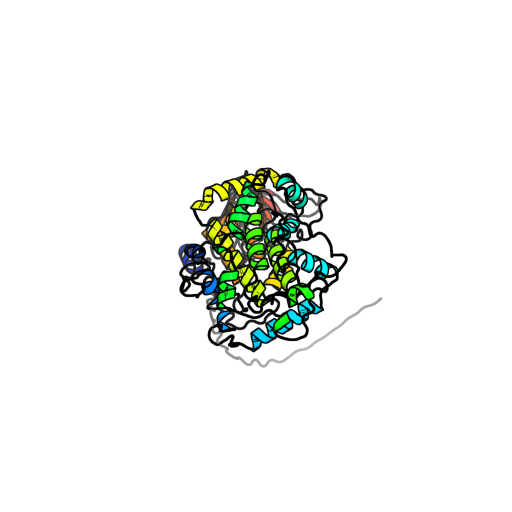TOM 933 N N . TYR A 1 123 ? -1.279 -3.053 -21.301 1.00 97.06 123 TYR A N 1
ATOM 934 C CA . TYR A 1 123 ? -0.811 -2.077 -22.287 1.00 97.06 123 TYR A CA 1
ATOM 935 C C . TYR A 1 123 ? -1.057 -0.634 -21.824 1.00 97.06 123 TYR A C 1
ATOM 937 O O . TYR A 1 123 ? -0.163 0.207 -21.900 1.00 97.06 123 TYR A O 1
ATOM 945 N N . LEU A 1 124 ? -2.257 -0.338 -21.316 1.00 95.81 124 LEU A N 1
ATOM 946 C CA . LEU A 1 124 ? -2.606 1.001 -20.843 1.00 95.81 124 LEU A CA 1
ATOM 947 C C . LEU A 1 124 ? -1.789 1.394 -19.608 1.00 95.81 124 LEU A C 1
ATOM 949 O O . LEU A 1 124 ? -1.209 2.475 -19.596 1.00 95.81 124 LEU A O 1
ATOM 953 N N . SER A 1 125 ? -1.686 0.507 -18.616 1.00 95.31 125 SER A N 1
ATOM 954 C CA . SER A 1 125 ? -0.833 0.679 -17.434 1.00 95.31 125 SER A CA 1
ATOM 955 C C . SER A 1 125 ? 0.629 0.896 -17.815 1.00 95.31 125 SER A C 1
ATOM 957 O O . SER A 1 125 ? 1.369 1.560 -17.092 1.00 95.31 125 SER A O 1
ATOM 959 N N . ASP A 1 126 ? 1.049 0.335 -18.948 1.00 94.62 126 ASP A N 1
ATOM 960 C CA . ASP A 1 126 ? 2.399 0.484 -19.449 1.00 94.62 126 ASP A CA 1
ATOM 961 C C . ASP A 1 126 ? 2.679 1.829 -20.118 1.00 94.62 126 ASP A C 1
ATOM 963 O O . ASP A 1 126 ? 3.709 2.441 -19.838 1.00 94.62 126 ASP A O 1
ATOM 967 N N . ARG A 1 127 ? 1.743 2.305 -20.940 1.00 92.56 127 ARG A N 1
ATOM 968 C CA . ARG A 1 127 ? 1.901 3.547 -21.703 1.00 92.56 127 ARG A CA 1
ATOM 969 C C . ARG A 1 127 ? 1.504 4.810 -20.936 1.00 92.56 127 ARG A C 1
ATOM 971 O O . ARG A 1 127 ? 1.946 5.896 -21.293 1.00 92.56 127 ARG A O 1
ATOM 978 N N . ARG A 1 128 ? 0.629 4.709 -19.935 1.00 92.50 128 ARG A N 1
ATOM 979 C CA . ARG A 1 128 ? 0.156 5.853 -19.139 1.00 92.50 128 ARG A CA 1
ATOM 980 C C . ARG A 1 128 ? 1.156 6.235 -18.053 1.00 92.50 128 ARG A C 1
ATOM 982 O O . ARG A 1 128 ? 1.868 5.383 -17.529 1.00 92.50 128 ARG A O 1
ATOM 989 N N . ASP A 1 129 ? 1.097 7.501 -17.642 1.00 91.50 129 ASP A N 1
ATOM 990 C CA . ASP A 1 129 ? 1.698 7.939 -16.383 1.00 91.50 129 ASP A CA 1
ATOM 991 C C . ASP A 1 129 ? 1.155 7.091 -15.220 1.00 91.50 129 ASP A C 1
ATOM 993 O O . ASP A 1 129 ? -0.058 6.861 -15.119 1.00 91.50 129 ASP A O 1
ATOM 997 N N . SER A 1 130 ? 2.049 6.625 -14.345 1.00 91.12 130 SER A N 1
ATOM 998 C CA . SER A 1 130 ? 1.691 5.775 -13.204 1.00 91.12 130 SER A CA 1
ATOM 999 C C . SER A 1 130 ? 0.646 6.435 -12.303 1.00 91.12 130 SER A C 1
ATOM 1001 O O . SER A 1 130 ? -0.232 5.748 -11.793 1.00 91.12 130 SER A O 1
ATOM 1003 N N . SER A 1 131 ? 0.680 7.761 -12.163 1.00 95.19 131 SER A N 1
ATOM 1004 C CA . SER A 1 131 ? -0.272 8.496 -11.331 1.00 95.19 131 SER A CA 1
ATOM 1005 C C . SER A 1 131 ? -1.670 8.516 -11.950 1.00 95.19 131 SER A C 1
ATOM 1007 O O . SER A 1 131 ? -2.674 8.380 -11.254 1.00 95.19 131 SER A O 1
ATOM 1009 N N . TYR A 1 132 ? -1.753 8.626 -13.282 1.00 96.50 132 TYR A N 1
ATOM 1010 C CA . TYR A 1 132 ? -3.024 8.532 -14.004 1.00 96.50 132 TYR A CA 1
ATOM 1011 C C . TYR A 1 132 ? -3.636 7.127 -13.887 1.00 96.50 132 TYR A C 1
ATOM 1013 O O . TYR A 1 132 ? -4.857 6.975 -13.849 1.00 96.50 132 TYR A O 1
ATOM 1021 N N . ASN A 1 133 ? -2.798 6.088 -13.809 1.00 96.31 133 ASN A N 1
ATOM 1022 C CA . ASN A 1 133 ? -3.253 4.704 -13.683 1.00 96.31 133 ASN A CA 1
ATOM 1023 C C . ASN A 1 133 ? -4.015 4.406 -12.388 1.00 96.31 133 ASN A C 1
ATOM 1025 O O . ASN A 1 133 ? -4.754 3.419 -12.379 1.00 96.31 133 ASN A O 1
ATOM 1029 N N . GLU A 1 134 ? -3.877 5.233 -11.350 1.00 97.94 134 GLU A N 1
ATOM 1030 C CA . GLU A 1 134 ? -4.578 5.069 -10.070 1.00 97.94 134 GLU A CA 1
ATOM 1031 C C . GLU A 1 134 ? -6.010 5.629 -10.085 1.00 97.94 134 GLU A C 1
ATOM 1033 O O . GLU A 1 134 ? -6.869 5.137 -9.361 1.00 97.94 134 GLU A O 1
ATOM 1038 N N . ILE A 1 135 ? -6.331 6.567 -10.987 1.00 97.94 135 ILE A N 1
ATOM 1039 C CA . ILE A 1 135 ? -7.644 7.242 -11.050 1.00 97.94 135 ILE A CA 1
ATOM 1040 C C . ILE A 1 135 ? -8.855 6.281 -11.029 1.00 97.94 135 ILE A C 1
ATOM 1042 O O . ILE A 1 135 ? -9.830 6.602 -10.346 1.00 97.94 135 ILE A O 1
ATOM 1046 N N . PRO A 1 136 ? -8.858 5.113 -11.710 1.00 97.44 136 PRO A N 1
ATOM 1047 C CA . PRO A 1 136 ? -9.976 4.168 -11.625 1.00 97.44 136 PRO A CA 1
ATOM 1048 C C . PRO A 1 136 ? -10.307 3.709 -10.194 1.00 97.44 136 PRO A C 1
ATOM 1050 O O . PRO A 1 136 ? -11.470 3.448 -9.886 1.00 97.44 136 PRO A O 1
ATOM 1053 N N . ALA A 1 137 ? -9.323 3.658 -9.291 1.00 98.12 137 ALA A N 1
ATOM 1054 C CA . ALA A 1 137 ? -9.514 3.263 -7.897 1.00 98.12 137 ALA A CA 1
ATOM 1055 C C . ALA A 1 137 ? -10.333 4.275 -7.081 1.00 98.12 137 ALA A C 1
ATOM 1057 O O . ALA A 1 137 ? -10.937 3.913 -6.063 1.00 98.12 137 ALA A O 1
ATOM 1058 N N . LEU A 1 138 ? -10.465 5.511 -7.570 1.00 98.00 138 LEU A N 1
ATOM 1059 C CA . LEU A 1 138 ? -11.358 6.520 -7.006 1.00 98.00 138 LEU A CA 1
ATOM 1060 C C . LEU A 1 138 ? -12.843 6.165 -7.199 1.00 98.00 138 LEU A C 1
ATOM 1062 O O . LEU A 1 138 ? -13.691 6.742 -6.513 1.00 98.00 138 LEU A O 1
ATOM 1066 N N . GLY A 1 139 ? -13.168 5.215 -8.089 1.00 97.44 139 GLY A N 1
ATOM 1067 C CA . GLY A 1 139 ? -14.518 4.693 -8.320 1.00 97.44 139 GLY A CA 1
ATOM 1068 C C . GLY A 1 139 ? -15.539 5.816 -8.548 1.00 97.44 139 GLY A C 1
ATOM 1069 O O . GLY A 1 139 ? -15.375 6.587 -9.497 1.00 97.44 139 GLY A O 1
ATOM 1070 N N . PRO A 1 140 ? -16.528 6.012 -7.652 1.00 97.69 140 PRO A N 1
ATOM 1071 C CA . PRO A 1 140 ? -17.512 7.098 -7.745 1.00 97.69 140 PRO A CA 1
ATOM 1072 C C . PRO A 1 140 ? -16.934 8.514 -7.877 1.00 97.69 140 PRO A C 1
ATOM 1074 O O . PRO A 1 140 ? -17.650 9.438 -8.253 1.00 97.69 140 PRO A O 1
ATOM 1077 N N . PHE A 1 141 ? -15.659 8.723 -7.542 1.00 97.81 141 PHE A N 1
ATOM 1078 C CA . PHE A 1 141 ? -15.002 10.027 -7.633 1.00 97.81 141 PHE A CA 1
ATOM 1079 C C . PHE A 1 141 ? -14.121 10.183 -8.881 1.00 97.81 141 PHE A C 1
ATOM 1081 O O . PHE A 1 141 ? -13.644 11.289 -9.127 1.00 97.81 141 PHE A O 1
ATOM 1088 N N . ALA A 1 142 ? -13.917 9.131 -9.684 1.00 97.44 142 ALA A N 1
ATOM 1089 C CA . ALA A 1 142 ? -12.969 9.129 -10.802 1.00 97.44 142 ALA A CA 1
ATOM 1090 C C . ALA A 1 142 ? -13.288 10.208 -11.854 1.00 97.44 142 ALA A C 1
ATOM 1092 O O . ALA A 1 142 ? -12.432 11.031 -12.172 1.00 97.44 142 ALA A O 1
ATOM 1093 N N . ASN A 1 143 ? -14.538 10.290 -12.325 1.00 96.06 143 ASN A N 1
ATOM 1094 C CA . ASN A 1 143 ? -14.961 11.307 -13.303 1.00 96.06 143 ASN A CA 1
ATOM 1095 C C . ASN A 1 143 ? -14.805 12.738 -12.762 1.00 96.06 143 ASN A C 1
ATOM 1097 O O . ASN A 1 143 ? -14.394 13.652 -13.481 1.00 96.06 143 ASN A O 1
ATOM 1101 N N . ALA A 1 144 ? -15.124 12.941 -11.480 1.00 97.19 144 ALA A N 1
ATOM 1102 C CA . ALA A 1 144 ? -14.948 14.232 -10.827 1.00 97.19 144 ALA A CA 1
ATOM 1103 C C . ALA A 1 144 ? -13.465 14.595 -10.701 1.00 97.19 144 ALA A C 1
ATOM 1105 O O . ALA A 1 144 ? -13.110 15.737 -10.975 1.00 97.19 144 ALA A O 1
ATOM 1106 N N . PHE A 1 145 ? -12.609 13.630 -10.355 1.00 97.88 145 PHE A N 1
ATOM 1107 C CA . PHE A 1 145 ? -11.165 13.817 -10.313 1.00 97.88 145 PHE A CA 1
ATOM 1108 C C . PHE A 1 145 ? -10.620 14.202 -11.687 1.00 97.88 145 PHE A C 1
ATOM 1110 O O . PHE A 1 145 ? -9.941 15.215 -11.787 1.00 97.88 145 PHE A O 1
ATOM 1117 N N . VAL A 1 146 ? -10.969 13.469 -12.752 1.00 97.44 146 VAL A N 1
ATOM 1118 C CA . VAL A 1 146 ? -10.510 13.773 -14.119 1.00 97.44 146 VAL A CA 1
ATOM 1119 C C . VAL A 1 146 ? -10.822 15.219 -14.500 1.00 97.44 146 VAL A C 1
ATOM 1121 O O . VAL A 1 146 ? -9.933 15.951 -14.928 1.00 97.44 146 VAL A O 1
ATOM 1124 N N . ARG A 1 147 ? -12.061 15.665 -14.271 1.00 97.31 147 ARG A N 1
ATOM 1125 C CA . ARG A 1 147 ? -12.478 17.042 -14.558 1.00 97.31 147 ARG A CA 1
ATOM 1126 C C . ARG A 1 147 ? -11.789 18.069 -13.654 1.00 97.31 147 ARG A C 1
ATOM 1128 O O . ARG A 1 147 ? -11.296 19.081 -14.137 1.00 97.31 147 ARG A O 1
ATOM 1135 N N . ASP A 1 148 ? -11.812 17.857 -12.340 1.00 97.94 148 ASP A N 1
ATOM 1136 C CA . ASP A 1 148 ? -11.424 18.880 -11.361 1.00 97.94 148 ASP A CA 1
ATOM 1137 C C . ASP A 1 148 ? -9.907 18.920 -11.095 1.00 97.94 148 ASP A C 1
ATOM 1139 O O . ASP A 1 148 ? -9.425 19.917 -10.554 1.00 97.94 148 ASP A O 1
ATOM 1143 N N . ALA A 1 149 ? -9.164 17.883 -11.497 1.00 98.19 149 ALA A N 1
ATOM 1144 C CA . ALA A 1 149 ? -7.701 17.846 -11.526 1.00 98.19 149 ALA A CA 1
ATOM 1145 C C . ALA A 1 149 ? -7.111 18.198 -12.906 1.00 98.19 149 ALA A C 1
ATOM 1147 O O . ALA A 1 149 ? -5.893 18.305 -13.030 1.00 98.19 149 ALA A O 1
ATOM 1148 N N . ASP A 1 150 ? -7.955 18.374 -13.933 1.00 97.69 150 ASP A N 1
ATOM 1149 C CA . ASP A 1 150 ? -7.538 18.454 -15.342 1.00 97.69 150 ASP A CA 1
ATOM 1150 C C . ASP A 1 150 ? -6.638 17.264 -15.734 1.00 97.69 150 ASP A C 1
ATOM 1152 O O . ASP A 1 150 ? -5.548 17.432 -16.283 1.00 97.69 150 ASP A O 1
ATOM 1156 N N . ALA A 1 151 ? -7.062 16.048 -15.367 1.00 96.94 151 ALA A N 1
ATOM 1157 C CA . ALA A 1 151 ? -6.266 14.845 -15.578 1.00 96.94 151 ALA A CA 1
ATOM 1158 C C . ALA A 1 151 ? -6.371 14.346 -17.023 1.00 96.94 151 ALA A C 1
ATOM 1160 O O . ALA A 1 151 ? -7.470 14.223 -17.570 1.00 96.94 151 ALA A O 1
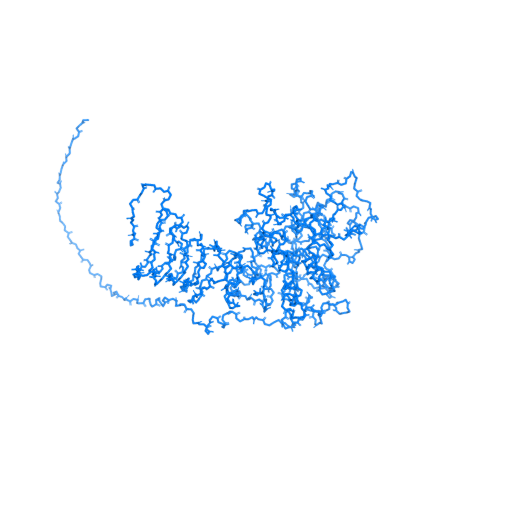ATOM 1161 N N . LYS A 1 152 ? -5.236 14.014 -17.643 1.00 94.75 152 LYS A N 1
ATOM 1162 C CA . LYS A 1 152 ? -5.148 13.728 -19.083 1.00 94.75 152 LYS A CA 1
ATOM 1163 C C . LYS A 1 152 ? -4.280 12.514 -19.389 1.00 94.75 152 LYS A C 1
ATOM 1165 O O . LYS A 1 152 ? -3.278 12.250 -18.732 1.00 94.75 152 LYS A O 1
ATOM 1170 N N . THR A 1 153 ? -4.651 11.802 -20.449 1.00 93.19 153 THR A N 1
ATOM 1171 C CA . THR A 1 153 ? -3.816 10.777 -21.073 1.00 93.19 153 THR A CA 1
ATOM 1172 C C . THR A 1 153 ? -4.117 10.669 -22.564 1.00 93.19 153 THR A C 1
ATOM 1174 O O . THR A 1 153 ? -5.258 10.856 -22.980 1.00 93.19 153 THR A O 1
ATOM 1177 N N . ASN A 1 154 ? -3.109 10.300 -23.353 1.00 91.25 154 ASN A N 1
ATOM 1178 C CA . ASN A 1 154 ? -3.268 9.980 -24.774 1.00 91.25 154 ASN A CA 1
ATOM 1179 C C . ASN A 1 154 ? -3.572 8.492 -25.020 1.00 91.25 154 ASN A C 1
ATOM 1181 O O . ASN A 1 154 ? -3.782 8.081 -26.158 1.00 91.25 154 ASN A O 1
ATOM 1185 N N . PHE A 1 155 ? -3.581 7.666 -23.972 1.00 92.25 155 PHE A N 1
ATOM 1186 C CA . PHE A 1 155 ? -3.716 6.219 -24.098 1.00 92.25 155 PHE A CA 1
ATOM 1187 C C . PHE A 1 155 ? -5.041 5.756 -23.503 1.00 92.25 155 PHE A C 1
ATOM 1189 O O . PHE A 1 155 ? -5.189 5.654 -22.287 1.00 92.25 155 PHE A O 1
ATOM 1196 N N . THR A 1 156 ? -6.020 5.460 -24.352 1.00 93.75 156 THR A N 1
ATOM 1197 C CA . THR A 1 156 ? -7.359 4.994 -23.938 1.00 93.75 156 THR A CA 1
ATOM 1198 C C . THR A 1 156 ? -7.749 3.649 -24.543 1.00 93.75 156 THR A C 1
ATOM 1200 O O . THR A 1 156 ? -8.616 2.974 -23.998 1.00 93.75 156 THR A O 1
ATOM 1203 N N . ALA A 1 157 ? -7.071 3.225 -25.608 1.00 96.31 157 ALA A N 1
ATOM 1204 C CA . ALA A 1 157 ? -7.285 1.959 -26.294 1.00 96.31 157 ALA A CA 1
ATOM 1205 C C . ALA A 1 157 ? -5.964 1.430 -26.875 1.00 96.31 157 ALA A C 1
ATOM 1207 O O . ALA A 1 157 ? -4.932 2.108 -26.824 1.00 96.31 157 ALA A O 1
ATOM 1208 N N . PHE A 1 158 ? -6.000 0.227 -27.451 1.00 97.12 158 PHE A N 1
ATOM 1209 C CA . PHE A 1 158 ? -4.900 -0.262 -28.278 1.00 97.12 158 PHE A CA 1
ATOM 1210 C C . PHE A 1 158 ? -4.660 0.647 -29.492 1.00 97.12 158 PHE A C 1
ATOM 1212 O O . PHE A 1 158 ? -5.609 1.231 -30.022 1.00 97.12 158 PHE A O 1
ATOM 1219 N N . PRO A 1 159 ? -3.412 0.741 -29.977 1.00 94.88 159 PRO A N 1
ATOM 1220 C CA . PRO A 1 159 ? -3.125 1.427 -31.221 1.00 94.88 159 PRO A CA 1
ATOM 1221 C C . PRO A 1 159 ? -3.567 0.549 -32.404 1.00 94.88 159 PRO A C 1
ATOM 1223 O O . PRO A 1 159 ? -3.661 -0.676 -32.299 1.00 94.88 159 PRO A O 1
ATOM 1226 N N . SER A 1 160 ? -3.802 1.165 -33.563 1.00 95.56 160 SER A N 1
ATOM 1227 C CA . SER A 1 160 ? -4.165 0.435 -34.789 1.00 95.56 160 SER A CA 1
ATOM 1228 C C . SER A 1 160 ? -3.015 -0.414 -35.344 1.00 95.56 160 SER A C 1
ATOM 1230 O O . SER A 1 160 ? -3.254 -1.389 -36.055 1.00 95.56 160 SER A O 1
ATOM 1232 N N . LYS A 1 161 ? -1.766 -0.067 -35.011 1.00 95.44 161 LYS A N 1
ATOM 1233 C CA . LYS A 1 161 ? -0.544 -0.783 -35.402 1.00 95.44 161 LYS A CA 1
ATOM 1234 C C . LYS A 1 161 ? 0.430 -0.872 -34.219 1.00 95.44 161 LYS A C 1
ATOM 1236 O O . LYS A 1 161 ? 0.395 0.009 -33.359 1.00 95.44 161 LYS A O 1
ATOM 1241 N N . PRO A 1 162 ? 1.296 -1.902 -34.156 1.00 96.44 162 PRO A N 1
ATOM 1242 C CA . PRO A 1 162 ? 2.390 -1.953 -33.187 1.00 96.44 162 PRO A CA 1
ATOM 1243 C C . PRO A 1 162 ? 3.280 -0.709 -33.245 1.00 96.44 162 PRO A C 1
ATOM 1245 O O . PRO A 1 162 ? 3.493 -0.138 -34.316 1.00 96.44 162 PRO A O 1
ATOM 1248 N N . TRP A 1 163 ? 3.808 -0.305 -32.092 1.00 94.69 163 TRP A N 1
ATOM 1249 C CA . TRP A 1 163 ? 4.726 0.824 -32.000 1.00 94.69 163 TRP A CA 1
ATOM 1250 C C . TRP A 1 163 ? 6.079 0.483 -32.646 1.00 94.69 163 TRP A C 1
ATOM 1252 O O . TRP A 1 163 ? 6.556 -0.643 -32.486 1.00 94.69 163 TRP A O 1
ATOM 1262 N N . PRO A 1 164 ? 6.721 1.429 -33.357 1.00 94.44 164 PRO A N 1
ATOM 1263 C CA . PRO A 1 164 ? 8.049 1.213 -33.923 1.00 94.44 164 PRO A CA 1
ATOM 1264 C C . PRO A 1 164 ? 9.124 1.183 -32.827 1.00 94.44 164 PRO A C 1
ATOM 1266 O O . PRO A 1 164 ? 8.950 1.770 -31.763 1.00 94.44 164 PRO A O 1
ATOM 1269 N N . ALA A 1 165 ? 10.278 0.579 -33.121 1.00 93.62 165 ALA A N 1
ATOM 1270 C CA . ALA A 1 165 ? 11.442 0.527 -32.225 1.00 93.62 165 ALA A CA 1
ATOM 1271 C C . ALA A 1 165 ? 11.947 1.912 -31.765 1.00 93.62 165 ALA A C 1
ATOM 1273 O O . ALA A 1 165 ? 12.541 2.037 -30.701 1.00 93.62 165 ALA A O 1
ATOM 1274 N N . THR A 1 166 ? 11.701 2.960 -32.556 1.00 89.75 166 THR A N 1
ATOM 1275 C CA . THR A 1 166 ? 12.066 4.348 -32.234 1.00 89.75 166 THR A CA 1
ATOM 1276 C C . THR A 1 166 ? 11.117 5.016 -31.239 1.00 89.75 166 THR A C 1
ATOM 1278 O O . THR A 1 166 ? 11.429 6.094 -30.730 1.00 89.75 166 THR A O 1
ATOM 1281 N N . ALA A 1 167 ? 9.954 4.419 -30.958 1.00 86.38 167 ALA A N 1
ATOM 1282 C CA . ALA A 1 167 ? 9.039 4.954 -29.963 1.00 86.38 167 ALA A CA 1
ATOM 1283 C C . ALA A 1 167 ? 9.660 4.836 -28.568 1.00 86.38 167 ALA A C 1
ATOM 1285 O O . ALA A 1 167 ? 10.239 3.811 -28.208 1.00 86.38 167 ALA A O 1
ATOM 1286 N N . LYS A 1 168 ? 9.519 5.891 -27.760 1.00 74.31 168 LYS A N 1
ATOM 1287 C CA . LYS A 1 168 ? 9.978 5.855 -26.372 1.00 74.31 168 LYS A CA 1
ATOM 1288 C C . LYS A 1 168 ? 9.188 4.815 -25.590 1.00 74.31 168 LYS A C 1
ATOM 1290 O O . LYS A 1 168 ? 7.972 4.687 -25.726 1.00 74.31 168 LYS A O 1
ATOM 1295 N N . ASP A 1 169 ? 9.910 4.095 -24.749 1.00 59.78 169 ASP A N 1
ATOM 1296 C CA . ASP A 1 169 ? 9.351 3.013 -23.953 1.00 59.78 169 ASP A CA 1
ATOM 1297 C C . ASP A 1 169 ? 8.596 3.478 -22.709 1.00 59.78 169 ASP A C 1
ATOM 1299 O O . ASP A 1 169 ? 7.713 2.792 -22.211 1.00 59.78 169 ASP A O 1
ATOM 1303 N N . ASP A 1 170 ? 8.905 4.688 -22.260 1.00 61.47 170 ASP A N 1
ATOM 1304 C CA . ASP A 1 170 ? 8.195 5.376 -21.192 1.00 61.47 170 ASP A CA 1
ATOM 1305 C C . ASP A 1 170 ? 7.700 6.725 -21.724 1.00 61.47 170 ASP A C 1
ATOM 1307 O O . ASP A 1 170 ? 8.331 7.766 -21.506 1.00 61.47 170 ASP A O 1
ATOM 1311 N N . PRO A 1 171 ? 6.640 6.733 -22.551 1.00 50.09 171 PRO A N 1
ATOM 1312 C CA . PRO A 1 171 ? 6.043 7.967 -22.985 1.00 50.09 171 PRO A CA 1
ATOM 1313 C C . PRO A 1 171 ? 5.157 8.457 -21.841 1.00 50.09 171 PRO A C 1
ATOM 1315 O O . PRO A 1 171 ? 3.931 8.383 -21.924 1.00 50.09 171 PRO A O 1
ATOM 1318 N N . SER A 1 172 ? 5.737 9.096 -20.822 1.00 52.22 172 SER A N 1
ATOM 1319 C CA . SER A 1 172 ? 5.040 10.288 -20.343 1.00 52.22 172 SER A CA 1
ATOM 1320 C C . SER A 1 172 ? 4.892 11.142 -21.603 1.00 52.22 172 SER A C 1
ATOM 1322 O O . SER A 1 172 ? 5.869 11.578 -22.205 1.00 52.22 172 SER A O 1
ATOM 1324 N N . SER A 1 173 ? 3.688 11.143 -22.173 1.00 50.09 173 SER A N 1
ATOM 1325 C CA . SER A 1 173 ? 3.430 11.435 -23.595 1.00 50.09 173 SER A CA 1
ATOM 1326 C C . SER A 1 173 ? 3.647 12.909 -23.986 1.00 50.09 173 SER A C 1
ATOM 1328 O O . SER A 1 173 ? 2.967 13.432 -24.860 1.00 50.09 173 SER A O 1
ATOM 1330 N N . GLY A 1 174 ? 4.537 13.610 -23.279 1.00 65.25 174 GLY A N 1
ATOM 1331 C CA . GLY A 1 174 ? 4.577 15.061 -23.152 1.00 65.25 174 GLY A CA 1
ATOM 1332 C C . GLY A 1 174 ? 3.400 15.610 -22.343 1.00 65.25 174 GLY A C 1
ATOM 1333 O O . GLY A 1 174 ? 3.327 16.812 -22.118 1.00 65.25 174 GLY A O 1
ATOM 1334 N N . VAL A 1 175 ? 2.474 14.748 -21.907 1.00 81.19 175 VAL A N 1
ATOM 1335 C CA . VAL A 1 175 ? 1.249 15.139 -21.214 1.00 81.19 175 VAL A CA 1
ATOM 1336 C C . VAL A 1 175 ? 1.475 15.087 -19.713 1.00 81.19 175 VAL A C 1
ATOM 1338 O O . VAL A 1 175 ? 1.817 14.044 -19.157 1.00 81.19 175 VAL A O 1
ATOM 1341 N N . ILE A 1 176 ? 1.243 16.223 -19.065 1.00 88.94 176 ILE A N 1
ATOM 1342 C CA . ILE A 1 176 ? 1.144 16.321 -17.613 1.00 88.94 176 ILE A CA 1
ATOM 1343 C C . ILE A 1 176 ? -0.096 15.529 -17.177 1.00 88.94 176 ILE A C 1
ATOM 1345 O O . ILE A 1 176 ? -1.200 15.813 -17.642 1.00 88.94 176 ILE A O 1
ATOM 1349 N N . TRP A 1 177 ? 0.080 14.540 -16.296 1.00 93.31 177 TRP A N 1
ATOM 1350 C CA . TRP A 1 177 ? -0.995 13.620 -15.906 1.00 93.31 177 TRP A CA 1
ATOM 1351 C C . TRP A 1 177 ? -2.189 14.326 -15.242 1.00 93.31 177 TRP A C 1
ATOM 1353 O O . TRP A 1 177 ? -3.317 13.875 -15.429 1.00 93.31 177 TRP A O 1
ATOM 1363 N N . ALA A 1 178 ? -1.940 15.410 -14.491 1.00 96.56 178 ALA A N 1
ATOM 1364 C CA . ALA A 1 178 ? -2.922 16.312 -13.884 1.00 96.56 178 ALA A CA 1
ATOM 1365 C C . ALA A 1 178 ? -2.292 17.676 -13.536 1.00 96.56 178 ALA A C 1
ATOM 1367 O O . ALA A 1 178 ? -1.099 17.767 -13.243 1.00 96.56 178 ALA A O 1
ATOM 1368 N N . SER A 1 179 ? -3.093 18.743 -13.528 1.00 96.56 179 SER A N 1
ATOM 1369 C CA . SER A 1 179 ? -2.628 20.117 -13.293 1.00 96.56 179 SER A CA 1
ATOM 1370 C C . SER A 1 179 ? -2.588 20.476 -11.805 1.00 96.56 179 SER A C 1
ATOM 1372 O O . SER A 1 179 ? -3.570 20.301 -11.078 1.00 96.56 179 SER A O 1
ATOM 1374 N N . ASP A 1 180 ? -1.483 21.062 -11.342 1.00 95.69 180 ASP A N 1
ATOM 1375 C CA . ASP A 1 180 ? -1.352 21.574 -9.973 1.00 95.69 180 ASP A CA 1
ATOM 1376 C C . ASP A 1 180 ? -1.969 22.978 -9.776 1.00 95.69 180 ASP A C 1
ATOM 1378 O O . ASP A 1 180 ? -2.056 23.461 -8.646 1.00 95.69 180 ASP A O 1
ATOM 1382 N N . ASN A 1 181 ? -2.471 23.585 -10.857 1.00 96.69 181 ASN A N 1
ATOM 1383 C CA . ASN A 1 181 ? -3.284 24.808 -10.859 1.00 96.69 181 ASN A CA 1
ATOM 1384 C C . ASN A 1 181 ? -4.796 24.517 -10.916 1.00 96.69 181 ASN A C 1
ATOM 1386 O O . ASN A 1 181 ? -5.616 25.430 -10.997 1.00 96.69 181 ASN A O 1
ATOM 1390 N N . SER A 1 182 ? -5.176 23.239 -10.909 1.00 97.94 182 SER A N 1
ATOM 1391 C CA . SER A 1 182 ? -6.568 22.795 -10.951 1.00 97.94 182 SER A CA 1
ATOM 1392 C C . SER A 1 182 ? -7.294 22.996 -9.613 1.00 97.94 182 SER A C 1
ATOM 1394 O O . SER A 1 182 ? -6.700 23.357 -8.592 1.00 97.94 182 SER A O 1
ATOM 1396 N N . LYS A 1 183 ? -8.594 22.674 -9.571 1.00 98.00 183 LYS A N 1
ATOM 1397 C CA . LYS A 1 183 ? -9.359 22.661 -8.312 1.00 98.00 183 LYS A CA 1
ATOM 1398 C C . LYS A 1 183 ? -8.802 21.643 -7.318 1.00 98.00 183 LYS A C 1
ATOM 1400 O O . LYS A 1 183 ? -8.996 21.833 -6.123 1.00 98.00 183 LYS A O 1
ATOM 1405 N N . LEU A 1 184 ? -8.124 20.591 -7.782 1.00 98.31 184 LEU A N 1
ATOM 1406 C CA . LEU A 1 184 ? -7.424 19.591 -6.963 1.00 98.31 184 LEU A CA 1
ATOM 1407 C C . LEU A 1 184 ? -5.910 19.838 -6.866 1.00 98.31 184 LEU A C 1
ATOM 1409 O O . LEU A 1 184 ? -5.152 18.945 -6.481 1.00 98.31 184 LEU A O 1
ATOM 1413 N N . GLY A 1 185 ? -5.457 21.056 -7.171 1.00 98.44 185 GLY A N 1
ATOM 1414 C CA . GLY A 1 185 ? -4.043 21.375 -7.334 1.00 98.44 185 GLY A CA 1
ATOM 1415 C C . GLY A 1 185 ? -3.156 21.045 -6.130 1.00 98.44 185 GLY A C 1
ATOM 1416 O O . GLY A 1 185 ? -2.037 20.570 -6.303 1.00 98.44 185 GLY A O 1
ATOM 1417 N N . SER A 1 186 ? -3.651 21.193 -4.893 1.00 98.75 186 SER A N 1
ATOM 1418 C CA . SER A 1 186 ? -2.864 20.826 -3.701 1.00 98.75 186 SER A CA 1
ATOM 1419 C C . SER A 1 186 ? -2.705 19.313 -3.544 1.00 98.75 186 SER A C 1
ATOM 1421 O O . SER A 1 186 ? -1.652 18.858 -3.099 1.00 98.75 186 SER A O 1
ATOM 1423 N N . MET A 1 187 ? -3.728 18.533 -3.908 1.00 98.50 187 MET A N 1
ATOM 1424 C CA . MET A 1 187 ? -3.647 17.070 -3.929 1.00 98.50 187 MET A CA 1
ATOM 1425 C C . MET A 1 187 ? -2.675 16.598 -5.017 1.00 98.50 187 MET A C 1
ATOM 1427 O O . MET A 1 187 ? -1.772 15.820 -4.718 1.00 98.50 187 MET A O 1
ATOM 1431 N N . VAL A 1 188 ? -2.792 17.142 -6.234 1.00 98.56 188 VAL A N 1
ATOM 1432 C CA . VAL A 1 188 ? -1.876 16.863 -7.355 1.00 98.56 188 VAL A CA 1
ATOM 1433 C C . VAL A 1 188 ? -0.433 17.219 -6.990 1.00 98.56 188 VAL A C 1
ATOM 1435 O O . VAL A 1 188 ? 0.473 16.414 -7.188 1.00 98.56 188 VAL A O 1
ATOM 1438 N N . ARG A 1 189 ? -0.203 18.381 -6.365 1.00 98.69 189 ARG A N 1
ATOM 1439 C CA . ARG A 1 189 ? 1.134 18.801 -5.924 1.00 98.69 189 ARG A CA 1
ATOM 1440 C C . ARG A 1 189 ? 1.739 17.856 -4.888 1.00 98.69 189 ARG A C 1
ATOM 1442 O O . ARG A 1 189 ? 2.944 17.634 -4.925 1.00 98.69 189 ARG A O 1
ATOM 1449 N N . LEU A 1 190 ? 0.939 17.290 -3.982 1.00 98.81 190 LEU A N 1
ATOM 1450 C CA . LEU A 1 190 ? 1.434 16.302 -3.018 1.00 98.81 190 LEU A CA 1
ATOM 1451 C C . LEU A 1 190 ? 1.782 14.963 -3.688 1.00 98.81 190 LEU A C 1
ATOM 1453 O O . LEU A 1 190 ? 2.785 14.353 -3.319 1.00 98.81 190 LEU A O 1
ATOM 1457 N N . VAL A 1 191 ? 0.998 14.527 -4.682 1.00 98.56 191 VAL A N 1
ATOM 1458 C CA . VAL A 1 191 ? 1.336 13.350 -5.502 1.00 98.56 191 VAL A CA 1
ATOM 1459 C C . VAL A 1 191 ? 2.656 13.591 -6.238 1.00 98.56 191 VAL A C 1
ATOM 1461 O O . VAL A 1 191 ? 3.580 12.803 -6.076 1.00 98.56 191 VAL A O 1
ATOM 1464 N N . ASN A 1 192 ? 2.806 14.724 -6.932 1.00 97.69 192 ASN A N 1
ATOM 1465 C CA . ASN A 1 192 ? 4.034 15.073 -7.665 1.00 97.69 192 ASN A CA 1
ATOM 1466 C C . ASN A 1 192 ? 5.253 15.218 -6.744 1.00 97.69 192 ASN A C 1
ATOM 1468 O O . ASN A 1 192 ? 6.356 14.794 -7.085 1.00 97.69 192 ASN A O 1
ATOM 1472 N N . LEU A 1 193 ? 5.066 15.795 -5.552 1.00 98.31 193 LEU A N 1
ATOM 1473 C CA . LEU A 1 193 ? 6.115 15.844 -4.538 1.00 98.31 193 LEU A CA 1
ATOM 1474 C C . LEU A 1 193 ? 6.553 14.434 -4.133 1.00 98.31 193 LEU A C 1
ATOM 1476 O O . LEU A 1 193 ? 7.722 14.227 -3.866 1.00 98.31 193 LEU A O 1
ATOM 1480 N N . THR A 1 194 ? 5.647 13.463 -4.099 1.00 98.44 194 THR A N 1
ATOM 1481 C CA . THR A 1 194 ? 5.981 12.105 -3.660 1.00 98.44 194 THR A CA 1
ATOM 1482 C C . THR A 1 194 ? 6.575 11.263 -4.786 1.00 98.44 194 THR A C 1
ATOM 1484 O O . THR A 1 194 ? 7.559 10.574 -4.551 1.00 98.44 194 THR A O 1
ATOM 1487 N N . ALA A 1 195 ? 6.007 11.330 -5.994 1.00 95.31 195 ALA A N 1
ATOM 1488 C CA . ALA A 1 195 ? 6.299 10.399 -7.084 1.00 95.31 195 ALA A CA 1
ATOM 1489 C C . ALA A 1 195 ? 7.308 10.920 -8.125 1.00 95.31 195 ALA A C 1
ATOM 1491 O O . ALA A 1 195 ? 7.868 10.133 -8.888 1.00 95.31 195 ALA A O 1
ATOM 1492 N N . SER A 1 196 ? 7.577 12.230 -8.162 1.00 91.19 196 SER A N 1
ATOM 1493 C CA . SER A 1 196 ? 8.354 12.872 -9.239 1.00 91.19 196 SER A CA 1
ATOM 1494 C C . SER A 1 196 ? 9.672 13.500 -8.770 1.00 91.19 196 SER A C 1
ATOM 1496 O O . SER A 1 196 ? 10.185 14.411 -9.417 1.00 91.19 196 SER A O 1
ATOM 1498 N N . GLN A 1 197 ? 10.216 13.058 -7.635 1.00 92.75 197 GLN A N 1
ATOM 1499 C CA . GLN A 1 197 ? 11.442 13.611 -7.047 1.00 92.75 197 GLN A CA 1
ATOM 1500 C C . GLN A 1 197 ? 12.612 12.634 -7.151 1.00 92.75 197 GLN A C 1
ATOM 1502 O O . GLN A 1 197 ? 12.433 11.432 -7.303 1.00 92.75 197 GLN A O 1
ATOM 1507 N N . THR A 1 198 ? 13.846 13.118 -7.004 1.00 91.44 198 THR A N 1
ATOM 1508 C CA . THR A 1 198 ? 15.036 12.249 -7.081 1.00 91.44 198 THR A CA 1
ATOM 1509 C C . THR A 1 198 ? 14.971 11.081 -6.092 1.00 91.44 198 THR A C 1
ATOM 1511 O O . THR A 1 198 ? 15.328 9.957 -6.444 1.00 91.44 198 THR A O 1
ATOM 1514 N N . TYR A 1 199 ? 14.436 11.318 -4.890 1.00 94.56 199 TYR A N 1
ATOM 1515 C CA . TYR A 1 199 ? 14.323 10.297 -3.852 1.00 94.56 199 TYR A CA 1
ATOM 1516 C C . TYR A 1 199 ? 13.280 9.203 -4.135 1.00 94.56 199 TYR A C 1
ATOM 1518 O O . TYR A 1 199 ? 13.356 8.143 -3.513 1.00 94.56 199 TYR A O 1
ATOM 1526 N N . SER A 1 200 ? 12.339 9.417 -5.065 1.00 94.06 200 SER A N 1
ATOM 1527 C CA . SER A 1 200 ? 11.378 8.391 -5.507 1.00 94.06 200 SER A CA 1
ATOM 1528 C C . SER A 1 200 ? 11.948 7.479 -6.599 1.00 94.06 200 SER A C 1
ATOM 1530 O O . SER A 1 200 ? 11.361 6.462 -6.970 1.00 94.06 200 SER A O 1
ATOM 1532 N N . SER A 1 201 ? 13.130 7.806 -7.132 1.00 94.31 201 SER A N 1
ATOM 1533 C CA . SER A 1 201 ? 13.702 7.079 -8.260 1.00 94.31 201 SER A CA 1
ATOM 1534 C C . SER A 1 201 ? 14.097 5.648 -7.889 1.00 94.31 201 SER A C 1
ATOM 1536 O O . SER A 1 201 ? 15.095 5.405 -7.207 1.00 94.31 201 SER A O 1
ATOM 1538 N N . SER A 1 202 ? 13.378 4.677 -8.457 1.00 95.75 202 SER A N 1
ATOM 1539 C CA . SER A 1 202 ? 13.816 3.272 -8.538 1.00 95.75 202 SER A CA 1
ATOM 1540 C C . SER A 1 202 ? 15.038 3.074 -9.450 1.00 95.75 202 SER A C 1
ATOM 1542 O O . SER A 1 202 ? 15.686 2.026 -9.407 1.00 95.75 202 SER A O 1
ATOM 1544 N N . GLY A 1 203 ? 15.378 4.078 -10.269 1.00 94.81 203 GLY A N 1
ATOM 1545 C CA . GLY A 1 203 ? 16.513 4.058 -11.189 1.00 94.81 203 GLY A CA 1
ATOM 1546 C C . GLY A 1 203 ? 17.861 3.928 -10.486 1.00 94.81 203 GLY A C 1
ATOM 1547 O O . GLY A 1 203 ? 18.770 3.295 -11.019 1.00 94.81 203 GLY A O 1
ATOM 1548 N N . ASN A 1 204 ? 17.990 4.473 -9.279 1.00 94.88 204 ASN A N 1
ATOM 1549 C CA . ASN A 1 204 ? 19.234 4.403 -8.517 1.00 94.88 204 ASN A CA 1
ATOM 1550 C C . ASN A 1 204 ? 19.486 2.971 -7.998 1.00 94.88 204 ASN A C 1
ATOM 1552 O O . ASN A 1 204 ? 20.513 2.401 -8.374 1.00 94.88 204 ASN A O 1
ATOM 1556 N N . PRO A 1 205 ? 18.535 2.301 -7.309 1.00 96.25 205 PRO A N 1
ATOM 1557 C CA . PRO A 1 205 ? 18.651 0.869 -7.025 1.00 96.25 205 PRO A CA 1
ATOM 1558 C C . PRO A 1 205 ? 18.881 0.006 -8.274 1.00 96.25 205 PRO A C 1
ATOM 1560 O O . PRO A 1 205 ? 19.709 -0.901 -8.242 1.00 96.25 205 PRO A O 1
ATOM 1563 N N . LYS A 1 206 ? 18.219 0.300 -9.406 1.00 96.00 206 LYS A N 1
ATOM 1564 C CA . LYS A 1 206 ? 18.445 -0.424 -10.675 1.00 96.00 206 LYS A CA 1
ATOM 1565 C C . LYS A 1 206 ? 19.900 -0.369 -11.136 1.00 96.00 206 LYS A C 1
ATOM 1567 O O . LYS A 1 206 ? 20.434 -1.390 -11.563 1.00 96.00 206 LYS A O 1
ATOM 1572 N N . LYS A 1 207 ? 20.539 0.803 -11.056 1.00 94.31 207 LYS A N 1
ATOM 1573 C CA . LYS A 1 207 ? 21.950 0.990 -11.437 1.00 94.31 207 LYS A CA 1
ATOM 1574 C C . LYS A 1 207 ? 22.901 0.171 -10.564 1.00 94.31 207 LYS A C 1
ATOM 1576 O O . LYS A 1 207 ? 23.944 -0.246 -11.061 1.00 94.31 207 LYS A O 1
ATOM 1581 N N . TYR A 1 208 ? 22.533 -0.074 -9.306 1.00 95.00 208 TYR A N 1
ATOM 1582 C CA . TYR A 1 208 ? 23.273 -0.968 -8.423 1.00 95.00 208 TYR A CA 1
ATOM 1583 C C . TYR A 1 208 ? 22.998 -2.439 -8.746 1.00 95.00 208 TYR A C 1
ATOM 1585 O O . TYR A 1 208 ? 23.928 -3.170 -9.064 1.00 95.00 208 TYR A O 1
ATOM 1593 N N . PHE A 1 209 ? 21.732 -2.870 -8.721 1.00 96.19 209 PHE A N 1
ATOM 1594 C CA . PHE A 1 209 ? 21.379 -4.287 -8.843 1.00 96.19 209 PHE A CA 1
ATOM 1595 C C . PHE A 1 209 ? 21.602 -4.864 -10.235 1.00 96.19 209 PHE A C 1
ATOM 1597 O O . PHE A 1 209 ? 21.917 -6.043 -10.350 1.00 96.19 209 PHE A O 1
ATOM 1604 N N . LYS A 1 210 ? 21.415 -4.077 -11.298 1.00 95.56 210 LYS A N 1
ATOM 1605 C CA . LYS A 1 210 ? 21.655 -4.498 -12.688 1.00 95.56 210 LYS A CA 1
ATOM 1606 C C . LYS A 1 210 ? 20.964 -5.814 -13.093 1.00 95.56 210 LYS A C 1
ATOM 1608 O O . LYS A 1 210 ? 21.418 -6.515 -13.994 1.00 95.56 210 LYS A O 1
ATOM 1613 N N . TYR A 1 211 ? 19.862 -6.174 -12.428 1.00 97.19 211 TYR A N 1
ATOM 1614 C CA . TYR A 1 211 ? 19.141 -7.412 -12.720 1.00 97.19 211 TYR A CA 1
ATOM 1615 C C . TYR A 1 211 ? 18.423 -7.277 -14.063 1.00 97.19 211 TYR A C 1
ATOM 1617 O O . TYR A 1 211 ? 17.679 -6.322 -14.279 1.00 97.19 211 TYR A O 1
ATOM 1625 N N . VAL A 1 212 ? 18.670 -8.193 -14.992 1.00 95.88 212 VAL A N 1
ATOM 1626 C CA . VAL A 1 212 ? 18.171 -8.104 -16.372 1.00 95.88 212 VAL A CA 1
ATOM 1627 C C . VAL A 1 212 ? 16.666 -8.380 -16.472 1.00 95.88 212 VAL A C 1
ATOM 1629 O O . VAL A 1 212 ? 16.105 -9.143 -15.690 1.00 95.88 212 VAL A O 1
ATOM 1632 N N . ARG A 1 213 ? 15.989 -7.770 -17.453 1.00 97.50 213 ARG A N 1
ATOM 1633 C CA . ARG A 1 213 ? 14.536 -7.926 -17.669 1.00 97.50 213 ARG A CA 1
ATOM 1634 C C . ARG A 1 213 ? 14.130 -9.359 -18.006 1.00 97.50 213 ARG A C 1
ATOM 1636 O O . ARG A 1 213 ? 14.881 -10.033 -18.707 1.00 97.50 213 ARG A O 1
ATOM 1643 N N . PRO A 1 214 ? 12.934 -9.815 -17.585 1.00 97.50 214 PRO A N 1
ATOM 1644 C CA . PRO A 1 214 ? 12.507 -11.203 -17.775 1.00 97.50 214 PRO A CA 1
ATOM 1645 C C . PRO A 1 214 ? 12.487 -11.630 -19.249 1.00 97.50 214 PRO A C 1
ATOM 1647 O O . PRO A 1 214 ? 12.886 -12.749 -19.561 1.00 97.50 214 PRO A O 1
ATOM 1650 N N . PHE A 1 215 ? 12.115 -10.737 -20.176 1.00 96.69 215 PHE A N 1
ATOM 1651 C CA . PHE A 1 215 ? 12.127 -11.030 -21.618 1.00 96.69 215 PHE A CA 1
ATOM 1652 C C . PHE A 1 215 ? 13.537 -11.186 -22.217 1.00 96.69 215 PHE A C 1
ATOM 1654 O O . PHE A 1 215 ? 13.671 -11.646 -23.344 1.00 96.69 215 PHE A O 1
ATOM 1661 N N . ARG A 1 216 ? 14.591 -10.820 -21.471 1.00 95.88 216 ARG A N 1
ATOM 1662 C CA . ARG A 1 216 ? 16.005 -10.995 -21.852 1.00 95.88 216 ARG A CA 1
ATOM 1663 C C . ARG A 1 216 ? 16.674 -12.181 -21.159 1.00 95.88 216 ARG A C 1
ATOM 1665 O O . ARG A 1 216 ? 17.804 -12.513 -21.491 1.00 95.88 216 ARG A O 1
ATOM 1672 N N . GLN A 1 217 ? 16.015 -12.793 -20.175 1.00 93.38 217 GLN A N 1
ATOM 1673 C CA . GLN A 1 217 ? 16.576 -13.910 -19.407 1.00 93.38 217 GLN A CA 1
ATOM 1674 C C . GLN A 1 217 ? 16.401 -15.265 -20.104 1.00 93.38 217 GLN A C 1
ATOM 1676 O O . GLN A 1 217 ? 17.072 -16.228 -19.740 1.00 93.38 217 GLN A O 1
ATOM 1681 N N . GLY A 1 218 ? 15.499 -15.353 -21.082 1.00 88.50 218 GLY A N 1
ATOM 1682 C CA . GLY A 1 218 ? 15.223 -16.574 -21.827 1.00 88.50 218 GLY A CA 1
ATOM 1683 C C . GLY A 1 218 ? 13.921 -16.488 -22.625 1.00 88.50 218 GLY A C 1
ATOM 1684 O O . GLY A 1 218 ? 13.234 -15.463 -22.583 1.00 88.50 218 GLY A O 1
ATOM 1685 N N . PRO A 1 219 ? 13.567 -17.561 -23.351 1.00 90.00 219 PRO A N 1
ATOM 1686 C CA . PRO A 1 219 ? 12.337 -17.616 -24.132 1.00 90.00 219 PRO A CA 1
ATOM 1687 C C . PRO A 1 219 ? 11.089 -17.720 -23.236 1.00 90.00 219 PRO A C 1
ATOM 1689 O O . PRO A 1 219 ? 11.171 -18.012 -22.043 1.00 90.00 219 PRO A O 1
ATOM 1692 N N . GLY A 1 220 ? 9.912 -17.520 -23.834 1.00 94.81 220 GLY A N 1
ATOM 1693 C CA . GLY A 1 220 ? 8.616 -17.846 -23.225 1.00 94.81 220 GLY A CA 1
ATOM 1694 C C . GLY A 1 220 ? 7.815 -16.661 -22.682 1.00 94.81 220 GLY A C 1
ATOM 1695 O O . GLY A 1 220 ? 6.608 -16.803 -22.501 1.00 94.81 220 GLY A O 1
ATOM 1696 N N . ILE A 1 221 ? 8.428 -15.491 -22.475 1.00 97.69 221 ILE A N 1
ATOM 1697 C CA . ILE A 1 221 ? 7.671 -14.282 -22.118 1.00 97.69 221 ILE A CA 1
ATOM 1698 C C . ILE A 1 221 ? 6.784 -13.868 -23.296 1.00 97.69 221 ILE A C 1
ATOM 1700 O O . ILE A 1 221 ? 7.280 -13.532 -24.371 1.00 97.69 221 ILE A O 1
ATOM 1704 N N . ASN A 1 222 ? 5.471 -13.851 -23.076 1.00 97.00 222 ASN A N 1
ATOM 1705 C CA . ASN A 1 222 ? 4.496 -13.362 -24.044 1.00 97.00 222 ASN A CA 1
ATOM 1706 C C . ASN A 1 222 ? 4.367 -11.839 -23.912 1.00 97.00 222 ASN A C 1
ATOM 1708 O O . ASN A 1 222 ? 3.478 -11.329 -23.229 1.00 97.00 222 ASN A O 1
ATOM 1712 N N . MET A 1 223 ? 5.306 -11.107 -24.517 1.00 97.00 223 MET A N 1
ATOM 1713 C CA . MET A 1 223 ? 5.266 -9.644 -24.533 1.00 97.00 223 MET A CA 1
ATOM 1714 C C . MET A 1 223 ? 4.009 -9.144 -25.248 1.00 97.00 223 MET A C 1
ATOM 1716 O O . MET A 1 223 ? 3.574 -9.715 -26.250 1.00 97.00 223 MET A O 1
ATOM 1720 N N . ASN A 1 224 ? 3.450 -8.030 -24.775 1.00 96.75 224 ASN A N 1
ATOM 1721 C CA . ASN A 1 224 ? 2.321 -7.407 -25.455 1.00 96.75 224 ASN A CA 1
ATOM 1722 C C . ASN A 1 224 ? 2.682 -7.084 -26.917 1.00 96.75 224 ASN A C 1
ATOM 1724 O O . ASN A 1 224 ? 3.645 -6.361 -27.183 1.00 96.75 224 ASN A O 1
ATOM 1728 N N . LYS A 1 225 ? 1.891 -7.598 -27.869 1.00 96.75 225 LYS A N 1
ATOM 1729 C CA . LYS A 1 225 ? 2.201 -7.547 -29.310 1.00 96.75 225 LYS A CA 1
ATOM 1730 C C . LYS A 1 225 ? 2.428 -6.135 -29.861 1.00 96.75 225 LYS A C 1
ATOM 1732 O O . LYS A 1 225 ? 3.134 -5.977 -30.852 1.00 96.75 225 LYS A O 1
ATOM 1737 N N . TYR A 1 226 ? 1.851 -5.109 -29.234 1.00 96.62 226 TYR A N 1
ATOM 1738 C CA . TYR A 1 226 ? 2.012 -3.721 -29.668 1.00 96.62 226 TYR A CA 1
ATOM 1739 C C . TYR A 1 226 ? 3.327 -3.085 -29.203 1.00 96.62 226 TYR A C 1
ATOM 1741 O O . TYR A 1 226 ? 3.666 -2.006 -29.682 1.00 96.62 226 TYR A O 1
ATOM 1749 N N . LEU A 1 227 ? 4.049 -3.732 -28.283 1.00 96.06 227 LEU A N 1
ATOM 1750 C CA . LEU A 1 227 ? 5.220 -3.185 -27.592 1.00 96.06 227 LEU A CA 1
ATOM 1751 C C . LEU A 1 227 ? 6.509 -3.980 -27.831 1.00 96.06 227 LEU A C 1
ATOM 1753 O O . LEU A 1 227 ? 7.570 -3.543 -27.400 1.00 96.06 227 LEU A O 1
ATOM 1757 N N . VAL A 1 228 ? 6.450 -5.107 -28.549 1.00 96.44 228 VAL A N 1
ATOM 1758 C CA . VAL A 1 228 ? 7.613 -5.979 -28.806 1.00 96.44 228 VAL A CA 1
ATOM 1759 C C . VAL A 1 228 ? 8.801 -5.202 -29.380 1.00 96.44 228 VAL A C 1
ATOM 1761 O O . VAL A 1 228 ? 9.905 -5.285 -28.846 1.00 96.44 228 VAL A O 1
ATOM 1764 N N . ALA A 1 229 ? 8.584 -4.417 -30.441 1.00 96.31 229 ALA A N 1
ATOM 1765 C CA . ALA A 1 229 ? 9.660 -3.658 -31.080 1.00 96.31 229 ALA A CA 1
ATOM 1766 C C . ALA A 1 229 ? 10.252 -2.590 -30.146 1.00 96.31 229 ALA A C 1
ATOM 1768 O O . ALA A 1 229 ? 11.461 -2.387 -30.143 1.00 96.31 229 ALA A O 1
ATOM 1769 N N . VAL A 1 230 ? 9.412 -1.956 -29.324 1.00 94.50 230 VAL A N 1
ATOM 1770 C CA . VAL A 1 230 ? 9.833 -0.956 -28.335 1.00 94.50 230 VAL A CA 1
ATOM 1771 C C . VAL A 1 230 ? 10.697 -1.595 -27.249 1.00 94.50 230 VAL A C 1
ATOM 1773 O O . VAL A 1 230 ? 11.782 -1.107 -26.950 1.00 94.50 230 VAL A O 1
ATOM 1776 N N . PHE A 1 231 ? 10.254 -2.724 -26.692 1.00 95.19 231 PHE A N 1
ATOM 1777 C CA . PHE A 1 231 ? 10.975 -3.423 -25.627 1.00 95.19 231 PHE A CA 1
ATOM 1778 C C . PHE A 1 231 ? 12.312 -3.990 -26.110 1.00 95.19 231 PHE A C 1
ATOM 1780 O O . PHE A 1 231 ? 13.311 -3.919 -25.393 1.00 95.19 231 PHE A O 1
ATOM 1787 N N . ASN A 1 232 ? 12.353 -4.515 -27.336 1.00 94.44 232 ASN A N 1
ATOM 1788 C CA . ASN A 1 232 ? 13.586 -5.022 -27.935 1.00 94.44 232 ASN A CA 1
ATOM 1789 C C . ASN A 1 232 ? 14.602 -3.910 -28.228 1.00 94.44 232 ASN A C 1
ATOM 1791 O O . ASN A 1 232 ? 15.799 -4.181 -28.250 1.00 94.44 232 ASN A O 1
ATOM 1795 N N . ALA A 1 233 ? 14.144 -2.672 -28.430 1.00 94.69 233 ALA A N 1
ATOM 1796 C CA . ALA A 1 233 ? 15.003 -1.535 -28.736 1.00 94.69 233 ALA A CA 1
ATOM 1797 C C . ALA A 1 233 ? 15.643 -0.878 -27.501 1.00 94.69 233 ALA A C 1
ATOM 1799 O O . ALA A 1 233 ? 16.517 -0.023 -27.661 1.00 94.69 233 ALA A O 1
ATOM 1800 N N . THR A 1 234 ? 15.241 -1.227 -26.269 1.00 93.06 234 THR A N 1
ATOM 1801 C CA . THR A 1 234 ? 15.830 -0.570 -25.094 1.00 93.06 234 THR A CA 1
ATOM 1802 C C . THR A 1 234 ? 17.277 -0.983 -24.836 1.00 93.06 234 THR A C 1
ATOM 1804 O O . THR A 1 234 ? 17.657 -2.123 -25.107 1.00 93.06 234 THR A O 1
ATOM 1807 N N . PRO A 1 235 ? 18.104 -0.101 -24.240 1.00 93.31 235 PRO A N 1
ATOM 1808 C CA . PRO A 1 235 ? 19.495 -0.420 -23.927 1.00 93.31 235 PRO A CA 1
ATOM 1809 C C . PRO A 1 235 ? 19.643 -1.643 -23.011 1.00 93.31 235 PRO A C 1
ATOM 1811 O O . PRO A 1 235 ? 18.767 -1.940 -22.194 1.00 93.31 235 PRO A O 1
ATOM 1814 N N . ALA A 1 236 ? 20.793 -2.321 -23.067 1.00 91.50 236 ALA A N 1
ATOM 1815 C CA . ALA A 1 236 ? 21.115 -3.430 -22.157 1.00 91.50 236 ALA A CA 1
ATOM 1816 C C . ALA A 1 236 ? 21.115 -3.006 -20.673 1.00 91.50 236 ALA A C 1
ATOM 1818 O O . ALA A 1 236 ? 20.817 -3.812 -19.795 1.00 91.50 236 ALA A O 1
ATOM 1819 N N . THR A 1 237 ? 21.371 -1.721 -20.409 1.00 91.69 237 THR A N 1
ATOM 1820 C CA . THR A 1 237 ? 21.341 -1.088 -19.081 1.00 91.69 237 THR A CA 1
ATOM 1821 C C . THR A 1 237 ? 19.931 -0.812 -18.551 1.00 91.69 237 THR A C 1
ATOM 1823 O O . THR A 1 237 ? 19.765 -0.287 -17.451 1.00 91.69 237 THR A O 1
ATOM 1826 N N . ASP A 1 238 ? 18.898 -1.154 -19.318 1.00 92.44 238 ASP A N 1
ATOM 1827 C CA . ASP A 1 238 ? 17.511 -1.070 -18.889 1.00 92.44 238 ASP A CA 1
ATOM 1828 C C . ASP A 1 238 ? 17.142 -2.275 -18.002 1.00 92.44 238 ASP A C 1
ATOM 1830 O O . ASP A 1 238 ? 16.753 -3.339 -18.490 1.00 92.44 238 ASP A O 1
ATOM 1834 N N . TYR A 1 239 ? 17.317 -2.115 -16.689 1.00 96.44 239 TYR A N 1
ATOM 1835 C CA . TYR A 1 239 ? 17.227 -3.194 -15.699 1.00 96.44 239 TYR A CA 1
ATOM 1836 C C . TYR A 1 239 ? 15.822 -3.397 -15.104 1.00 96.44 239 TYR A C 1
ATOM 1838 O O . TYR A 1 239 ? 14.977 -2.499 -15.061 1.00 96.44 239 TYR A O 1
ATOM 1846 N N . ASP A 1 240 ? 15.581 -4.595 -14.581 1.00 98.06 240 ASP A N 1
ATOM 1847 C CA . ASP A 1 240 ? 14.318 -5.064 -14.017 1.00 98.06 240 ASP A CA 1
ATOM 1848 C C . ASP A 1 240 ? 14.064 -4.566 -12.591 1.00 98.06 240 ASP A C 1
ATOM 1850 O O . ASP A 1 240 ? 13.053 -3.909 -12.339 1.00 98.06 240 ASP A O 1
ATOM 1854 N N . PHE A 1 241 ? 14.981 -4.840 -11.660 1.00 98.31 241 PHE A N 1
ATOM 1855 C CA . PHE A 1 241 ? 14.726 -4.695 -10.225 1.00 98.31 241 PHE A CA 1
ATOM 1856 C C . PHE A 1 241 ? 15.221 -3.355 -9.651 1.00 98.31 241 PHE A C 1
ATOM 1858 O O . PHE A 1 241 ? 16.375 -3.002 -9.897 1.00 98.31 241 PHE A O 1
ATOM 1865 N N . PRO A 1 242 ? 14.412 -2.650 -8.831 1.00 98.31 242 PRO A N 1
ATOM 1866 C CA . PRO A 1 242 ? 12.968 -2.821 -8.611 1.00 98.31 242 PRO A CA 1
ATOM 1867 C C . PRO A 1 242 ? 12.138 -2.135 -9.716 1.00 98.31 242 PRO A C 1
ATOM 1869 O O . PRO A 1 242 ? 12.657 -1.322 -10.474 1.00 98.31 242 PRO A O 1
ATOM 1872 N N . SER A 1 243 ? 10.845 -2.447 -9.841 1.00 98.38 243 SER A N 1
ATOM 1873 C CA . SER A 1 243 ? 9.960 -1.868 -10.869 1.00 98.38 243 SER A CA 1
ATOM 1874 C C . SER A 1 243 ? 9.598 -0.406 -10.580 1.00 98.38 243 SER A C 1
ATOM 1876 O O . SER A 1 243 ? 8.982 -0.120 -9.557 1.00 98.38 243 SER A O 1
ATOM 1878 N N . GLY A 1 244 ? 9.891 0.498 -11.524 1.00 96.50 244 GLY A N 1
ATOM 1879 C CA . GLY A 1 244 ? 9.602 1.931 -11.385 1.00 96.50 244 GLY A CA 1
ATOM 1880 C C . GLY A 1 244 ? 8.120 2.285 -11.455 1.00 96.50 244 GLY A C 1
ATOM 1881 O O . GLY A 1 244 ? 7.637 2.981 -10.567 1.00 96.50 244 GLY A O 1
ATOM 1882 N N . HIS A 1 245 ? 7.378 1.740 -12.428 1.00 95.62 245 HIS A N 1
ATOM 1883 C CA . HIS A 1 245 ? 5.920 1.919 -12.496 1.00 95.62 245 HIS A CA 1
ATOM 1884 C C . HIS A 1 245 ? 5.226 1.448 -11.220 1.00 95.62 245 HIS A C 1
ATOM 1886 O O . HIS A 1 245 ? 4.323 2.114 -10.731 1.00 95.62 245 HIS A O 1
ATOM 1892 N N . THR A 1 246 ? 5.679 0.334 -10.635 1.00 98.56 246 THR A N 1
ATOM 1893 C CA . THR A 1 246 ? 5.101 -0.149 -9.372 1.00 98.56 246 THR A CA 1
ATOM 1894 C C . THR A 1 246 ? 5.447 0.771 -8.200 1.00 98.56 246 THR A C 1
ATOM 1896 O O . THR A 1 246 ? 4.595 1.017 -7.353 1.00 98.56 246 THR A O 1
ATOM 1899 N N . THR A 1 247 ? 6.673 1.304 -8.142 1.00 98.62 247 THR A N 1
ATOM 1900 C CA . THR A 1 247 ? 7.067 2.293 -7.125 1.00 98.62 247 THR A CA 1
ATOM 1901 C C . THR A 1 247 ? 6.176 3.532 -7.176 1.00 98.62 247 THR A C 1
ATOM 1903 O O . THR A 1 247 ? 5.542 3.848 -6.171 1.00 98.62 247 THR A O 1
ATOM 1906 N N . GLN A 1 248 ? 6.035 4.154 -8.348 1.00 97.62 248 GLN A N 1
ATOM 1907 C CA . GLN A 1 248 ? 5.211 5.356 -8.516 1.00 97.62 248 GLN A CA 1
ATOM 1908 C C . GLN A 1 248 ? 3.716 5.102 -8.291 1.00 97.62 248 GLN A C 1
ATOM 1910 O O . GLN A 1 248 ? 3.019 5.968 -7.762 1.00 97.62 248 GLN A O 1
ATOM 1915 N N . ALA A 1 249 ? 3.218 3.919 -8.661 1.00 98.38 249 ALA A N 1
ATOM 1916 C CA . ALA A 1 249 ? 1.843 3.510 -8.388 1.00 98.38 249 ALA A CA 1
ATOM 1917 C C . ALA A 1 249 ? 1.561 3.478 -6.877 1.00 98.38 249 ALA A C 1
ATOM 1919 O O . ALA A 1 249 ? 0.607 4.095 -6.412 1.00 98.38 249 ALA A O 1
ATOM 1920 N N . PHE A 1 250 ? 2.434 2.845 -6.081 1.00 98.88 250 PHE A N 1
ATOM 1921 C CA . PHE A 1 250 ? 2.285 2.829 -4.620 1.00 98.88 250 PHE A CA 1
ATOM 1922 C C . PHE A 1 250 ? 2.478 4.212 -3.987 1.00 98.88 250 PHE A C 1
ATOM 1924 O O . PHE A 1 250 ? 1.753 4.551 -3.054 1.00 98.88 250 PHE A O 1
ATOM 1931 N N . GLU A 1 251 ? 3.407 5.025 -4.491 1.00 98.81 251 GLU A N 1
ATOM 1932 C CA . GLU A 1 251 ? 3.572 6.416 -4.052 1.00 98.81 251 GLU A CA 1
ATOM 1933 C C . GLU A 1 251 ? 2.290 7.220 -4.273 1.00 98.81 251 GLU A C 1
ATOM 1935 O O . GLU A 1 251 ? 1.785 7.855 -3.346 1.00 98.81 251 GLU A O 1
ATOM 1940 N N . THR A 1 252 ? 1.718 7.132 -5.473 1.00 98.69 252 THR A N 1
ATOM 1941 C CA . THR A 1 252 ? 0.485 7.838 -5.825 1.00 98.69 252 THR A CA 1
ATOM 1942 C C . THR A 1 252 ? -0.697 7.340 -5.007 1.00 98.69 252 THR A C 1
ATOM 1944 O O . THR A 1 252 ? -1.347 8.141 -4.332 1.00 98.69 252 THR A O 1
ATOM 1947 N N . ALA A 1 253 ? -0.949 6.031 -5.007 1.00 98.81 253 ALA A N 1
ATOM 1948 C CA . ALA A 1 253 ? -2.080 5.418 -4.321 1.00 98.81 253 ALA A CA 1
ATOM 1949 C C . ALA A 1 253 ? -2.091 5.728 -2.822 1.00 98.81 253 ALA A C 1
ATOM 1951 O O . ALA A 1 253 ? -3.140 6.000 -2.240 1.00 98.81 253 ALA A O 1
ATOM 1952 N N . LEU A 1 254 ? -0.925 5.738 -2.167 1.00 98.94 254 LEU A N 1
ATOM 1953 C CA . LEU A 1 254 ? -0.850 6.045 -0.739 1.00 98.94 254 LEU A CA 1
ATOM 1954 C C . LEU A 1 254 ? -1.113 7.525 -0.446 1.00 98.94 254 LEU A C 1
ATOM 1956 O O . LEU A 1 254 ? -1.712 7.833 0.583 1.00 98.94 254 LEU A O 1
ATOM 1960 N N . ILE A 1 255 ? -0.744 8.442 -1.343 1.00 98.81 255 ILE A N 1
ATOM 1961 C CA . ILE A 1 255 ? -1.090 9.864 -1.214 1.00 98.81 255 ILE A CA 1
ATOM 1962 C C . ILE A 1 255 ? -2.569 10.115 -1.528 1.00 98.81 255 ILE A C 1
ATOM 1964 O O . ILE A 1 255 ? -3.243 10.834 -0.778 1.00 98.81 255 ILE A O 1
ATOM 1968 N N . MET A 1 256 ? -3.103 9.510 -2.592 1.00 98.69 256 MET A N 1
ATOM 1969 C CA . MET A 1 256 ? -4.524 9.595 -2.936 1.00 98.69 256 MET A CA 1
ATOM 1970 C C . MET A 1 256 ? -5.385 8.999 -1.819 1.00 98.69 256 MET A C 1
ATOM 1972 O O . MET A 1 256 ? -6.276 9.671 -1.304 1.00 98.69 256 MET A O 1
ATOM 1976 N N . GLY A 1 257 ? -5.037 7.810 -1.328 1.00 98.38 257 GLY A N 1
ATOM 1977 C CA . GLY A 1 257 ? -5.682 7.172 -0.184 1.00 98.38 257 GLY A CA 1
ATOM 1978 C C . GLY A 1 257 ? -5.523 7.961 1.119 1.00 98.38 257 GLY A C 1
ATOM 1979 O O . GLY A 1 257 ? -6.457 8.024 1.914 1.00 98.38 257 GLY A O 1
ATOM 1980 N N . TYR A 1 258 ? -4.386 8.622 1.362 1.00 98.69 258 TYR A N 1
ATOM 1981 C CA . TYR A 1 258 ? -4.229 9.473 2.545 1.00 98.69 258 TYR A CA 1
ATOM 1982 C C . TYR A 1 258 ? -5.140 10.709 2.478 1.00 98.69 258 TYR A C 1
ATOM 1984 O O . TYR A 1 258 ? -5.726 11.101 3.490 1.00 98.69 258 TYR A O 1
ATOM 1992 N N . THR A 1 259 ? -5.273 11.335 1.308 1.00 98.25 259 THR A N 1
ATOM 1993 C CA . THR A 1 259 ? -6.070 12.561 1.119 1.00 98.25 259 THR A CA 1
ATOM 1994 C C . THR A 1 259 ? -7.572 12.289 0.964 1.00 98.25 259 THR A C 1
ATOM 1996 O O . THR A 1 259 ? -8.388 13.090 1.430 1.00 98.25 259 THR A O 1
ATOM 1999 N N . LEU A 1 260 ? -7.943 11.131 0.412 1.00 97.38 260 LEU A N 1
ATOM 2000 C CA . LEU A 1 260 ? -9.308 10.623 0.273 1.00 97.38 260 LEU A CA 1
ATOM 2001 C C . LEU A 1 260 ? -9.426 9.209 0.887 1.00 97.38 260 LEU A C 1
ATOM 2003 O O . LEU A 1 260 ? -9.592 8.220 0.168 1.00 97.38 260 LEU A O 1
ATOM 2007 N N . PRO A 1 261 ? -9.387 9.072 2.227 1.00 96.69 261 PRO A N 1
ATOM 2008 C CA . PRO A 1 261 ? -9.362 7.768 2.897 1.00 96.69 261 PRO A CA 1
ATOM 2009 C C . PRO A 1 261 ? -10.629 6.927 2.691 1.00 96.69 261 PRO A C 1
ATOM 2011 O O . PRO A 1 261 ? -10.653 5.753 3.047 1.00 96.69 261 PRO A O 1
ATOM 2014 N N . GLN A 1 262 ? -11.686 7.494 2.104 1.00 94.44 262 GLN A N 1
ATOM 2015 C CA . GLN A 1 262 ? -12.861 6.782 1.594 1.00 94.44 262 GLN A CA 1
ATOM 2016 C C . GLN A 1 262 ? -12.510 5.733 0.527 1.00 94.44 262 GLN A C 1
ATOM 2018 O O . GLN A 1 262 ? -13.308 4.826 0.304 1.00 94.44 262 GLN A O 1
ATOM 2023 N N . ARG A 1 263 ? -11.345 5.865 -0.124 1.00 97.38 263 ARG A N 1
ATOM 2024 C CA . ARG A 1 263 ? -10.860 4.990 -1.201 1.00 97.38 263 ARG A CA 1
ATOM 2025 C C . ARG A 1 263 ? -9.533 4.290 -0.875 1.00 97.38 263 ARG A C 1
ATOM 2027 O O . ARG A 1 263 ? -8.919 3.711 -1.760 1.00 97.38 263 ARG A O 1
ATOM 2034 N N . PHE A 1 264 ? -9.075 4.325 0.384 1.00 98.25 264 PHE A N 1
ATOM 2035 C CA . PHE A 1 264 ? -7.723 3.885 0.764 1.00 98.25 264 PHE A CA 1
ATOM 2036 C C . PHE A 1 264 ? -7.387 2.455 0.309 1.00 98.25 264 PHE A C 1
ATOM 2038 O O . PHE A 1 264 ? -6.357 2.237 -0.327 1.00 98.25 264 PHE A O 1
ATOM 2045 N N . SER A 1 265 ? -8.238 1.468 0.609 1.00 97.69 265 SER A N 1
ATOM 2046 C CA . SER A 1 265 ? -7.972 0.080 0.205 1.00 97.69 265 SER A CA 1
ATOM 2047 C C . SER A 1 265 ? -8.086 -0.133 -1.303 1.00 97.69 265 SER A C 1
ATOM 2049 O O . SER A 1 265 ? -7.365 -0.973 -1.840 1.00 97.69 265 SER A O 1
ATOM 2051 N N . GLN A 1 266 ? -8.942 0.620 -1.992 1.00 98.69 266 GLN A N 1
ATOM 2052 C CA . GLN A 1 266 ? -9.086 0.559 -3.446 1.00 98.69 266 GLN A CA 1
ATOM 2053 C C . GLN A 1 266 ? -7.833 1.067 -4.152 1.00 98.69 266 GLN A C 1
ATOM 2055 O O . GLN A 1 266 ? -7.295 0.350 -4.991 1.00 98.69 266 GLN A O 1
ATOM 2060 N N . GLU A 1 267 ? -7.327 2.234 -3.748 1.00 98.75 267 GLU A N 1
ATOM 2061 C CA . GLU A 1 267 ? -6.077 2.819 -4.254 1.00 98.75 267 GLU A CA 1
ATOM 2062 C C . GLU A 1 267 ? -4.913 1.834 -4.098 1.00 98.75 267 GLU A C 1
ATOM 2064 O O . GLU A 1 267 ? -4.249 1.452 -5.056 1.00 98.75 267 GLU A O 1
ATOM 2069 N N . VAL A 1 268 ? -4.717 1.302 -2.889 1.00 98.69 268 VAL A N 1
ATOM 2070 C CA . VAL A 1 268 ? -3.639 0.335 -2.630 1.00 98.69 268 VAL A CA 1
ATOM 2071 C C . VAL A 1 268 ? -3.813 -0.961 -3.443 1.00 98.69 268 VAL A C 1
ATOM 2073 O O . VAL A 1 268 ? -2.832 -1.573 -3.878 1.00 98.69 268 VAL A O 1
ATOM 2076 N N . THR A 1 269 ? -5.056 -1.394 -3.670 1.00 98.81 269 THR A N 1
ATOM 2077 C CA . THR A 1 269 ? -5.345 -2.571 -4.501 1.00 98.81 269 THR A CA 1
ATOM 2078 C C . THR A 1 269 ? -4.997 -2.308 -5.963 1.00 98.81 269 THR A C 1
ATOM 2080 O O . THR A 1 269 ? -4.369 -3.167 -6.590 1.00 98.81 269 THR A O 1
ATOM 2083 N N . ARG A 1 270 ? -5.345 -1.133 -6.496 1.00 98.75 270 ARG A N 1
ATOM 2084 C CA . ARG A 1 270 ? -5.012 -0.736 -7.865 1.00 98.75 270 ARG A CA 1
ATOM 2085 C C . ARG A 1 270 ? -3.507 -0.607 -8.066 1.00 98.75 270 ARG A C 1
ATOM 2087 O O . ARG A 1 270 ? -3.011 -1.204 -9.017 1.00 98.75 270 ARG A O 1
ATOM 2094 N N . ALA A 1 271 ? -2.768 -0.011 -7.135 1.00 98.81 271 ALA A N 1
ATOM 2095 C CA . ALA A 1 271 ? -1.308 0.036 -7.219 1.00 98.81 271 ALA A CA 1
ATOM 2096 C C . ALA A 1 271 ? -0.669 -1.363 -7.304 1.00 98.81 271 ALA A C 1
ATOM 2098 O O . ALA A 1 271 ? 0.258 -1.600 -8.085 1.00 98.81 271 ALA A O 1
ATOM 2099 N N . SER A 1 272 ? -1.198 -2.340 -6.553 1.00 98.75 272 SER A N 1
ATOM 2100 C CA . SER A 1 272 ? -0.756 -3.739 -6.678 1.00 98.75 272 SER A CA 1
ATOM 2101 C C . SER A 1 272 ? -1.077 -4.342 -8.051 1.00 98.75 272 SER A C 1
ATOM 2103 O O . SER A 1 272 ? -0.321 -5.172 -8.558 1.00 98.75 272 SER A O 1
ATOM 2105 N N . GLU A 1 273 ? -2.186 -3.923 -8.664 1.00 98.75 273 GLU A N 1
ATOM 2106 C CA . GLU A 1 273 ? -2.586 -4.341 -10.003 1.00 98.75 273 GLU A CA 1
ATOM 2107 C C . GLU A 1 273 ? -1.744 -3.691 -11.094 1.00 98.75 273 GLU A C 1
ATOM 2109 O O . GLU A 1 273 ? -1.413 -4.376 -12.051 1.00 98.75 273 GLU A O 1
ATOM 2114 N N . VAL A 1 274 ? -1.324 -2.432 -10.938 1.00 98.56 274 VAL A N 1
ATOM 2115 C CA . VAL A 1 274 ? -0.342 -1.811 -11.839 1.00 98.56 274 VAL A CA 1
ATOM 2116 C C . VAL A 1 274 ? 0.946 -2.632 -11.846 1.00 98.56 274 VAL A C 1
ATOM 2118 O O . VAL A 1 274 ? 1.483 -2.918 -12.912 1.00 98.56 274 VAL A O 1
ATOM 2121 N N . GLY A 1 275 ? 1.409 -3.093 -10.679 1.00 98.56 275 GLY A N 1
ATOM 2122 C CA . GLY A 1 275 ? 2.526 -4.036 -10.597 1.00 98.56 275 GLY A CA 1
ATOM 2123 C C . GLY A 1 275 ? 2.252 -5.347 -11.342 1.00 98.56 275 GLY A C 1
ATOM 2124 O O . GLY A 1 275 ? 3.069 -5.775 -12.154 1.00 98.56 275 GLY A O 1
ATOM 2125 N N . TYR A 1 276 ? 1.082 -5.955 -11.138 1.00 98.81 276 TYR A N 1
ATOM 2126 C CA . TYR A 1 276 ? 0.679 -7.174 -11.851 1.00 98.81 276 TYR A CA 1
ATOM 2127 C C . TYR A 1 276 ? 0.636 -6.977 -13.378 1.00 98.81 276 TYR A C 1
ATOM 2129 O O . TYR A 1 276 ? 1.169 -7.792 -14.131 1.00 98.81 276 TYR A O 1
ATOM 2137 N N . ASP A 1 277 ? 0.103 -5.844 -13.828 1.00 98.69 277 ASP A N 1
ATOM 2138 C CA . ASP A 1 277 ? 0.064 -5.408 -15.221 1.00 98.69 277 ASP A CA 1
ATOM 2139 C C . ASP A 1 277 ? 1.475 -5.317 -15.826 1.00 98.69 277 ASP A C 1
ATOM 2141 O O . ASP A 1 277 ? 1.668 -5.619 -17.005 1.00 98.69 277 ASP A O 1
ATOM 2145 N N . ARG A 1 278 ? 2.498 -4.984 -15.023 1.00 98.31 278 ARG A N 1
ATOM 2146 C CA . ARG A 1 278 ? 3.892 -4.965 -15.494 1.00 98.31 278 ARG A CA 1
ATOM 2147 C C . ARG A 1 278 ? 4.483 -6.347 -15.737 1.00 98.31 278 ARG A C 1
ATOM 2149 O O . ARG A 1 278 ? 5.401 -6.460 -16.554 1.00 98.31 278 ARG A O 1
ATOM 2156 N N . VAL A 1 279 ? 3.962 -7.367 -15.063 1.00 98.75 279 VAL A N 1
ATOM 2157 C CA . VAL A 1 279 ? 4.306 -8.767 -15.333 1.00 98.75 279 VAL A CA 1
ATOM 2158 C C . VAL A 1 279 ? 3.550 -9.261 -16.565 1.00 98.75 279 VAL A C 1
ATOM 2160 O O . VAL A 1 279 ? 4.167 -9.828 -17.462 1.00 98.75 279 VAL A O 1
ATOM 2163 N N . LEU A 1 280 ? 2.248 -8.962 -16.660 1.00 98.62 280 LEU A N 1
ATOM 2164 C CA . LEU A 1 280 ? 1.395 -9.316 -17.804 1.00 98.62 280 LEU A CA 1
ATOM 2165 C C . LEU A 1 280 ? 1.935 -8.777 -19.132 1.00 98.62 280 LEU A C 1
ATOM 2167 O O . LEU A 1 280 ? 2.035 -9.520 -20.103 1.00 98.62 280 LEU A O 1
ATOM 2171 N N . VAL A 1 281 ? 2.349 -7.503 -19.167 1.00 97.56 281 VAL A N 1
ATOM 2172 C CA . VAL A 1 281 ? 2.888 -6.879 -20.388 1.00 97.56 281 VAL A CA 1
ATOM 2173 C C . VAL A 1 281 ? 4.240 -7.483 -20.812 1.00 97.56 281 VAL A C 1
ATOM 2175 O O . VAL A 1 281 ? 4.694 -7.253 -21.932 1.00 97.56 281 VAL A O 1
ATOM 2178 N N . GLY A 1 282 ? 4.885 -8.261 -19.931 1.00 97.25 282 GLY A N 1
ATOM 2179 C CA . GLY A 1 282 ? 6.170 -8.928 -20.159 1.00 97.25 282 GLY A CA 1
ATOM 2180 C C . GLY A 1 282 ? 7.394 -8.105 -19.746 1.00 97.25 282 GLY A C 1
ATOM 2181 O O . GLY A 1 282 ? 8.520 -8.458 -20.094 1.00 97.25 282 GLY A O 1
ATOM 2182 N N . ARG A 1 283 ? 7.202 -6.994 -19.021 1.00 96.12 283 ARG A N 1
ATOM 2183 C CA . ARG A 1 283 ? 8.259 -5.999 -18.787 1.00 96.12 283 ARG A CA 1
ATOM 2184 C C . ARG A 1 283 ? 9.050 -6.197 -17.499 1.00 96.12 283 ARG A C 1
ATOM 2186 O O . ARG A 1 283 ? 10.259 -5.940 -17.488 1.00 96.12 283 ARG A O 1
ATOM 2193 N N . HIS A 1 284 ? 8.363 -6.576 -16.427 1.00 98.25 284 HIS A N 1
ATOM 2194 C CA . HIS A 1 284 ? 8.938 -6.740 -15.097 1.00 98.25 284 HIS A CA 1
ATOM 2195 C C . HIS A 1 284 ? 8.659 -8.122 -14.524 1.00 98.25 284 HIS A C 1
ATOM 2197 O O . HIS A 1 284 ? 7.614 -8.706 -14.795 1.00 98.25 284 HIS A O 1
ATOM 2203 N N . SER A 1 285 ? 9.585 -8.636 -13.716 1.00 98.75 285 SER A N 1
ATOM 2204 C CA . SER A 1 285 ? 9.365 -9.888 -12.990 1.00 98.75 285 SER A CA 1
ATOM 2205 C C . SER A 1 285 ? 8.579 -9.677 -11.682 1.00 98.75 285 SER A C 1
ATOM 2207 O O . SER A 1 285 ? 8.588 -8.567 -11.134 1.00 98.75 285 SER A O 1
ATOM 2209 N N . PRO A 1 286 ? 7.931 -10.723 -11.125 1.00 98.75 286 PRO A N 1
ATOM 2210 C CA . PRO A 1 286 ? 7.301 -10.692 -9.804 1.00 98.75 286 PRO A CA 1
ATOM 2211 C C . PRO A 1 286 ? 8.179 -10.105 -8.687 1.00 98.75 286 PRO A C 1
ATOM 2213 O O . PRO A 1 286 ? 7.721 -9.242 -7.938 1.00 98.75 286 PRO A O 1
ATOM 2216 N N . LEU A 1 287 ? 9.455 -10.497 -8.588 1.00 98.69 287 LEU A N 1
ATOM 2217 C CA . LEU A 1 287 ? 10.357 -9.934 -7.573 1.00 98.69 287 LEU A CA 1
ATOM 2218 C C . LEU A 1 287 ? 10.572 -8.425 -7.769 1.00 98.69 287 LEU A C 1
ATOM 2220 O O . LEU A 1 287 ? 10.591 -7.684 -6.787 1.00 98.69 287 LEU A O 1
ATOM 2224 N N . ALA A 1 288 ? 10.680 -7.946 -9.013 1.00 98.75 288 ALA A N 1
ATOM 2225 C CA . ALA A 1 288 ? 10.840 -6.520 -9.300 1.00 98.75 288 ALA A CA 1
ATOM 2226 C C . ALA A 1 288 ? 9.615 -5.693 -8.903 1.00 98.75 288 ALA A C 1
ATOM 2228 O O . ALA A 1 288 ? 9.774 -4.612 -8.333 1.00 98.75 288 ALA A O 1
ATOM 2229 N N . VAL A 1 289 ? 8.402 -6.183 -9.159 1.00 98.81 289 VAL A N 1
ATOM 2230 C CA . VAL A 1 289 ? 7.167 -5.475 -8.779 1.00 98.81 289 VAL A CA 1
ATOM 2231 C C . VAL A 1 289 ? 6.930 -5.534 -7.267 1.00 98.81 289 VAL A C 1
ATOM 2233 O O . VAL A 1 289 ? 6.541 -4.533 -6.669 1.00 98.81 289 VAL A O 1
ATOM 2236 N N . MET A 1 290 ? 7.284 -6.642 -6.605 1.00 98.75 290 MET A N 1
ATOM 2237 C CA . MET A 1 290 ? 7.316 -6.712 -5.140 1.00 98.75 290 MET A CA 1
ATOM 2238 C C . MET A 1 290 ? 8.306 -5.694 -4.560 1.00 98.75 290 MET A C 1
ATOM 2240 O O . MET A 1 290 ? 7.943 -4.957 -3.648 1.00 98.75 290 MET A O 1
ATOM 2244 N N . GLY A 1 291 ? 9.519 -5.589 -5.114 1.00 98.69 291 GLY A N 1
ATOM 2245 C CA . GLY A 1 291 ? 10.505 -4.587 -4.698 1.00 98.69 291 GLY A CA 1
ATOM 2246 C C . GLY A 1 291 ? 10.019 -3.153 -4.925 1.00 98.69 291 GLY A C 1
ATOM 2247 O O . GLY A 1 291 ? 10.167 -2.303 -4.049 1.00 98.69 291 GLY A O 1
ATOM 2248 N N . GLY A 1 292 ? 9.360 -2.902 -6.061 1.00 98.69 292 GLY A N 1
ATOM 2249 C CA . GLY A 1 292 ? 8.785 -1.597 -6.385 1.00 98.69 292 GLY A CA 1
ATOM 2250 C C . GLY A 1 292 ? 7.759 -1.137 -5.347 1.00 98.69 292 GLY A C 1
ATOM 2251 O O . GLY A 1 292 ? 7.834 -0.001 -4.880 1.00 98.69 292 GLY A O 1
ATOM 2252 N N . ARG A 1 293 ? 6.880 -2.047 -4.903 1.00 98.69 293 ARG A N 1
ATOM 2253 C CA . ARG A 1 293 ? 5.938 -1.810 -3.799 1.00 98.69 293 ARG A CA 1
ATOM 2254 C C . ARG A 1 293 ? 6.641 -1.434 -2.497 1.00 98.69 293 ARG A C 1
ATOM 2256 O O . ARG A 1 293 ? 6.204 -0.492 -1.835 1.00 98.69 293 ARG A O 1
ATOM 2263 N N . VAL A 1 294 ? 7.671 -2.189 -2.096 1.00 98.75 294 VAL A N 1
ATOM 2264 C CA . VAL A 1 294 ? 8.405 -1.933 -0.841 1.00 98.75 294 VAL A CA 1
ATOM 2265 C C . VAL A 1 294 ? 8.984 -0.520 -0.860 1.00 98.75 294 VAL A C 1
ATOM 2267 O O . VAL A 1 294 ? 8.741 0.246 0.071 1.00 98.75 294 VAL A O 1
ATOM 2270 N N . LEU A 1 295 ? 9.665 -0.154 -1.951 1.00 98.75 295 LEU A N 1
ATOM 2271 C CA . LEU A 1 295 ? 10.247 1.176 -2.119 1.00 98.75 295 LEU A CA 1
ATOM 2272 C C . LEU A 1 295 ? 9.178 2.276 -2.102 1.00 98.75 295 LEU A C 1
ATOM 2274 O O . LEU A 1 295 ? 9.278 3.202 -1.301 1.00 98.75 295 LEU A O 1
ATOM 2278 N N . GLY A 1 296 ? 8.129 2.151 -2.922 1.00 98.75 296 GLY A N 1
ATOM 2279 C CA . GLY A 1 296 ? 7.093 3.184 -3.028 1.00 98.75 296 GLY A CA 1
ATOM 2280 C C . GLY A 1 296 ? 6.324 3.396 -1.721 1.00 98.75 296 GLY A C 1
ATOM 2281 O O . GLY A 1 296 ? 6.032 4.526 -1.333 1.00 98.75 296 GLY A O 1
ATOM 2282 N N . THR A 1 297 ? 6.082 2.316 -0.970 1.00 98.94 297 THR A N 1
ATOM 2283 C CA . THR A 1 297 ? 5.465 2.397 0.365 1.00 98.94 297 THR A CA 1
ATOM 2284 C C . THR A 1 297 ? 6.353 3.152 1.354 1.00 98.94 297 THR A C 1
ATOM 2286 O O . THR A 1 297 ? 5.862 3.998 2.108 1.00 98.94 297 THR A O 1
ATOM 2289 N N . ALA A 1 298 ? 7.658 2.869 1.346 1.00 98.81 298 ALA A N 1
ATOM 2290 C CA . ALA A 1 298 ? 8.621 3.516 2.228 1.00 98.81 298 ALA A CA 1
ATOM 2291 C C . ALA A 1 298 ? 8.793 5.011 1.892 1.00 98.81 298 ALA A C 1
ATOM 2293 O O . ALA A 1 298 ? 8.819 5.843 2.802 1.00 98.81 298 ALA A O 1
ATOM 2294 N N . VAL A 1 299 ? 8.829 5.370 0.601 1.00 98.88 299 VAL A N 1
ATOM 2295 C CA . VAL A 1 299 ? 8.888 6.768 0.132 1.00 98.88 299 VAL A CA 1
ATOM 2296 C C . VAL A 1 299 ? 7.636 7.542 0.534 1.00 98.88 299 VAL A C 1
ATOM 2298 O O . VAL A 1 299 ? 7.757 8.596 1.158 1.00 98.88 299 VAL A O 1
ATOM 2301 N N . ALA A 1 300 ? 6.437 7.012 0.271 1.00 98.88 300 ALA A N 1
ATOM 2302 C CA . ALA A 1 300 ? 5.190 7.677 0.650 1.00 98.88 300 ALA A CA 1
ATOM 2303 C C . ALA A 1 300 ? 5.120 7.945 2.162 1.00 98.88 300 ALA A C 1
ATOM 2305 O O . ALA A 1 300 ? 4.784 9.049 2.598 1.00 98.88 300 ALA A O 1
ATOM 2306 N N . ALA A 1 301 ? 5.495 6.958 2.981 1.00 98.94 301 ALA A N 1
ATOM 2307 C CA . ALA A 1 301 ? 5.558 7.135 4.426 1.00 98.94 301 ALA A CA 1
ATOM 2308 C C . ALA A 1 301 ? 6.602 8.187 4.839 1.00 98.94 301 ALA A C 1
ATOM 2310 O O . ALA A 1 301 ? 6.337 8.972 5.750 1.00 98.94 301 ALA A O 1
ATOM 2311 N N . ALA A 1 302 ? 7.765 8.234 4.185 1.00 98.88 302 ALA A N 1
ATOM 2312 C CA . ALA A 1 302 ? 8.804 9.220 4.469 1.00 98.88 302 ALA A CA 1
ATOM 2313 C C . ALA A 1 302 ? 8.340 10.651 4.157 1.00 98.88 302 ALA A C 1
ATOM 2315 O O . ALA A 1 302 ? 8.407 11.519 5.028 1.00 98.88 302 ALA A O 1
ATOM 2316 N N . VAL A 1 303 ? 7.768 10.877 2.969 1.00 98.88 303 VAL A N 1
ATOM 2317 C CA . VAL A 1 303 ? 7.246 12.188 2.546 1.00 98.88 303 VAL A CA 1
ATOM 2318 C C . VAL A 1 303 ? 6.137 12.677 3.479 1.00 98.88 303 VAL A C 1
ATOM 2320 O O . VAL A 1 303 ? 6.112 13.857 3.832 1.00 98.88 303 VAL A O 1
ATOM 2323 N N . LEU A 1 304 ? 5.257 11.775 3.931 1.00 98.88 304 LEU A N 1
ATOM 2324 C CA . LEU A 1 304 ? 4.178 12.095 4.871 1.00 98.88 304 LEU A CA 1
ATOM 2325 C C . LEU A 1 304 ? 4.665 12.372 6.307 1.00 98.88 304 LEU A C 1
ATOM 2327 O O . LEU A 1 304 ? 3.965 13.056 7.060 1.00 98.88 304 LEU A O 1
ATOM 2331 N N . ASN A 1 305 ? 5.825 11.836 6.704 1.00 98.81 305 ASN A N 1
ATOM 2332 C CA . ASN A 1 305 ? 6.446 12.102 8.008 1.00 98.81 305 ASN A CA 1
ATOM 2333 C C . ASN A 1 305 ? 7.371 13.330 8.003 1.00 98.81 305 ASN A C 1
ATOM 2335 O O . ASN A 1 305 ? 7.658 13.859 9.077 1.00 98.81 305 ASN A O 1
ATOM 2339 N N . ASP A 1 306 ? 7.833 13.794 6.840 1.00 98.56 306 ASP A N 1
ATOM 2340 C CA . ASP A 1 306 ? 8.694 14.972 6.739 1.00 98.56 306 ASP A CA 1
ATOM 2341 C C . ASP A 1 306 ? 7.920 16.244 7.137 1.00 98.56 306 ASP A C 1
ATOM 2343 O O . ASP A 1 306 ? 6.925 16.638 6.519 1.00 98.56 306 ASP A O 1
ATOM 2347 N N . SER A 1 307 ? 8.378 16.900 8.206 1.00 98.00 307 SER A N 1
ATOM 2348 C CA . SER A 1 307 ? 7.711 18.067 8.787 1.00 98.00 307 SER A CA 1
ATOM 2349 C C . SER A 1 307 ? 7.660 19.262 7.833 1.00 98.00 307 SER A C 1
ATOM 2351 O O . SER A 1 307 ? 6.703 20.043 7.909 1.00 98.00 307 SER A O 1
ATOM 2353 N N . SER A 1 308 ? 8.613 19.368 6.898 1.00 98.19 308 SER A N 1
ATOM 2354 C CA . SER A 1 308 ? 8.629 20.413 5.866 1.00 98.19 308 SER A CA 1
ATOM 2355 C C . SER A 1 308 ? 7.413 20.330 4.935 1.00 98.19 308 SER A C 1
ATOM 2357 O O . SER A 1 308 ? 6.923 21.350 4.452 1.00 98.19 308 SER A O 1
ATOM 2359 N N . ASN A 1 309 ? 6.829 19.137 4.787 1.00 98.62 309 ASN A N 1
ATOM 2360 C CA . ASN A 1 309 ? 5.670 18.888 3.932 1.00 98.62 309 ASN A CA 1
ATOM 2361 C C . ASN A 1 309 ? 4.331 19.074 4.663 1.00 98.62 309 ASN A C 1
ATOM 2363 O O . ASN A 1 309 ? 3.266 19.035 4.044 1.00 98.62 309 ASN A O 1
ATOM 2367 N N . SER A 1 310 ? 4.344 19.299 5.982 1.00 98.25 310 SER A N 1
ATOM 2368 C CA . SER A 1 310 ? 3.139 19.283 6.826 1.00 98.25 310 SER A CA 1
ATOM 2369 C C . SER A 1 310 ? 2.055 20.281 6.396 1.00 98.25 310 SER A C 1
ATOM 2371 O O . SER A 1 310 ? 0.863 19.971 6.488 1.00 98.25 310 SER A O 1
ATOM 2373 N N . ALA A 1 311 ? 2.441 21.458 5.894 1.00 98.75 311 ALA A N 1
ATOM 2374 C CA . ALA A 1 311 ? 1.508 22.454 5.374 1.00 98.75 311 ALA A CA 1
ATOM 2375 C C . ALA A 1 311 ? 0.825 21.979 4.082 1.00 98.75 311 ALA A C 1
ATOM 2377 O O . ALA A 1 311 ? -0.399 22.075 3.966 1.00 98.75 311 ALA A O 1
ATOM 2378 N N . LEU A 1 312 ? 1.594 21.422 3.139 1.00 98.81 312 LEU A N 1
ATOM 2379 C CA . LEU A 1 312 ? 1.055 20.879 1.892 1.00 98.81 312 LEU A CA 1
ATOM 2380 C C . LEU A 1 312 ? 0.152 19.673 2.161 1.00 98.81 312 LEU A C 1
ATOM 2382 O O . LEU A 1 312 ? -0.945 19.619 1.622 1.00 98.81 312 LEU A O 1
ATOM 2386 N N . ILE A 1 313 ? 0.549 18.764 3.055 1.00 98.81 313 ILE A N 1
ATOM 2387 C CA . ILE A 1 313 ? -0.249 17.586 3.428 1.00 98.81 313 ILE A CA 1
ATOM 2388 C C . ILE A 1 313 ? -1.623 17.994 3.972 1.00 98.81 313 ILE A C 1
ATOM 2390 O O . ILE A 1 313 ? -2.645 17.434 3.571 1.00 98.81 313 ILE A O 1
ATOM 2394 N N . LYS A 1 314 ? -1.673 19.000 4.859 1.00 98.38 314 LYS A N 1
ATOM 2395 C CA . LYS A 1 314 ? -2.942 19.535 5.381 1.00 98.38 314 LYS A CA 1
ATOM 2396 C C . LYS A 1 314 ? -3.792 20.147 4.266 1.00 98.38 314 LYS A C 1
ATOM 2398 O O . LYS A 1 314 ? -4.985 19.859 4.199 1.00 98.38 314 LYS A O 1
ATOM 2403 N N . LYS A 1 315 ? -3.188 20.956 3.387 1.00 98.62 315 LYS A N 1
ATOM 2404 C CA . LYS A 1 315 ? -3.886 21.574 2.246 1.00 98.62 315 LYS A CA 1
ATOM 2405 C C . LYS A 1 315 ? -4.432 20.521 1.282 1.00 98.62 315 LYS A C 1
ATOM 2407 O O . LYS A 1 315 ? -5.599 20.598 0.929 1.00 98.62 315 LYS A O 1
ATOM 2412 N N . ALA A 1 316 ? -3.634 19.521 0.920 1.00 98.75 316 ALA A N 1
ATOM 2413 C CA . ALA A 1 316 ? -4.008 18.427 0.030 1.00 98.75 316 ALA A CA 1
ATOM 2414 C C . ALA A 1 316 ? -5.179 17.602 0.582 1.00 98.75 316 ALA A C 1
ATOM 2416 O O . ALA A 1 316 ? -6.149 17.360 -0.133 1.00 98.75 316 ALA A O 1
ATOM 2417 N N . TYR A 1 317 ? -5.140 17.240 1.870 1.00 98.00 317 TYR A N 1
ATOM 2418 C CA . TYR A 1 317 ? -6.254 16.550 2.524 1.00 98.00 317 TYR A CA 1
ATOM 2419 C C . TYR A 1 317 ? -7.532 17.402 2.495 1.00 98.00 317 TYR A C 1
ATOM 2421 O O . TYR A 1 317 ? -8.567 16.948 2.011 1.00 98.00 317 TYR A O 1
ATOM 2429 N N . SER A 1 318 ? -7.468 18.660 2.947 1.00 97.25 318 SER A N 1
ATOM 2430 C CA . SER A 1 318 ? -8.629 19.563 2.927 1.00 97.25 318 SER A CA 1
ATOM 2431 C C . SER A 1 318 ? -9.162 19.806 1.513 1.00 97.25 318 SER A C 1
ATOM 2433 O O . SER A 1 318 ? -10.374 19.914 1.320 1.00 97.25 318 SER A O 1
ATOM 2435 N N . ASN A 1 319 ? -8.268 19.861 0.525 1.00 97.81 319 ASN A N 1
ATOM 2436 C CA . ASN A 1 319 ? -8.599 20.029 -0.880 1.00 97.81 319 ASN A CA 1
ATOM 2437 C C . ASN A 1 319 ? -9.395 18.831 -1.412 1.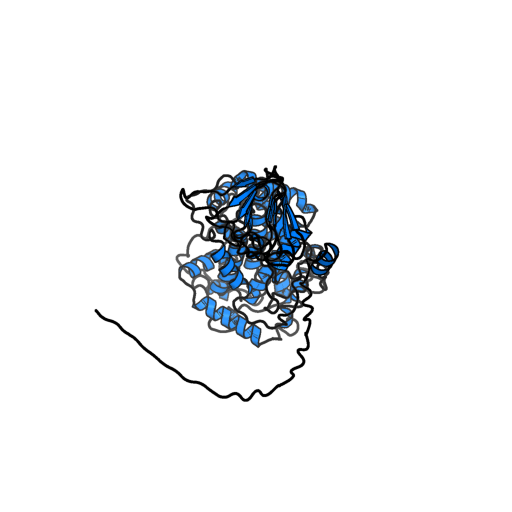00 97.81 319 ASN A C 1
ATOM 2439 O O . ASN A 1 319 ? -10.487 19.034 -1.940 1.00 97.81 319 ASN A O 1
ATOM 2443 N N . ALA A 1 320 ? -8.911 17.604 -1.201 1.00 97.19 320 ALA A N 1
ATOM 2444 C CA . ALA A 1 320 ? -9.602 16.384 -1.614 1.00 97.19 320 ALA A CA 1
ATOM 2445 C C . ALA A 1 320 ? -10.964 16.226 -0.916 1.00 97.19 320 ALA A C 1
ATOM 2447 O O . ALA A 1 320 ? -11.972 15.949 -1.568 1.00 97.19 320 ALA A O 1
ATOM 2448 N N . GLN A 1 321 ? -11.028 16.471 0.399 1.00 95.12 321 GLN A N 1
ATOM 2449 C CA . GLN A 1 321 ? -12.282 16.358 1.151 1.00 95.12 321 GLN A CA 1
ATOM 2450 C C . GLN A 1 321 ? -13.331 17.381 0.693 1.00 95.12 321 GLN A C 1
ATOM 2452 O O . GLN A 1 321 ? -14.500 17.037 0.534 1.00 95.12 321 GLN A O 1
ATOM 2457 N N . THR A 1 322 ? -12.925 18.626 0.436 1.00 95.00 322 THR A N 1
ATOM 2458 C CA . THR A 1 322 ? -13.845 19.686 -0.010 1.00 95.00 322 THR A CA 1
ATOM 2459 C C . THR A 1 322 ? -14.326 19.463 -1.444 1.00 95.00 322 THR A C 1
ATOM 2461 O O . THR A 1 322 ? -15.504 19.661 -1.743 1.00 95.00 322 THR A O 1
ATOM 2464 N N . VAL A 1 323 ? -13.428 19.063 -2.349 1.00 96.50 323 VAL A N 1
ATOM 2465 C CA . VAL A 1 323 ? -13.744 18.985 -3.782 1.00 96.50 323 VAL A CA 1
ATOM 2466 C C . VAL A 1 323 ? -14.441 17.675 -4.149 1.00 96.50 323 VAL A C 1
ATOM 2468 O O . VAL A 1 323 ? -15.405 17.726 -4.916 1.00 96.50 323 VAL A O 1
ATOM 2471 N N . LEU A 1 324 ? -14.005 16.536 -3.590 1.00 95.50 324 LEU A N 1
ATOM 2472 C CA . LEU A 1 324 ? -14.455 15.199 -4.002 1.00 95.50 324 LEU A CA 1
ATOM 2473 C C . LEU A 1 324 ? -15.397 14.520 -3.009 1.00 95.50 324 LEU A C 1
ATOM 2475 O O . LEU A 1 324 ? -16.428 14.007 -3.431 1.00 95.50 324 LEU A O 1
ATOM 2479 N N . ALA A 1 325 ? -15.076 14.500 -1.710 1.00 90.19 325 ALA A N 1
ATOM 2480 C CA . ALA A 1 325 ? -15.656 13.523 -0.774 1.00 90.19 325 ALA A CA 1
ATOM 2481 C C . ALA A 1 325 ? -17.196 13.545 -0.661 1.00 90.19 325 ALA A C 1
ATOM 2483 O O . ALA A 1 325 ? -17.796 12.527 -0.320 1.00 90.19 325 ALA A O 1
ATOM 2484 N N . ASN A 1 326 ? -17.840 14.673 -0.979 1.00 85.75 326 ASN A N 1
ATOM 2485 C CA . ASN A 1 326 ? -19.299 14.836 -0.943 1.00 85.75 326 ASN A CA 1
ATOM 2486 C C . ASN A 1 326 ? -19.976 14.767 -2.325 1.00 85.75 326 ASN A C 1
ATOM 2488 O O . ASN A 1 326 ? -21.168 15.046 -2.430 1.00 85.75 326 ASN A O 1
ATOM 2492 N N . LYS A 1 327 ? -19.238 14.422 -3.386 1.00 89.00 327 LYS A N 1
ATOM 2493 C CA . LYS A 1 327 ? -19.732 14.379 -4.771 1.00 89.00 327 LYS A CA 1
ATOM 2494 C C . LYS A 1 327 ? -19.516 13.011 -5.444 1.00 89.00 327 LYS A C 1
ATOM 2496 O O . LYS A 1 327 ? -18.970 12.981 -6.546 1.00 89.00 327 LYS A O 1
ATOM 2501 N N . PRO A 1 328 ? -19.889 11.879 -4.812 1.00 93.88 328 PRO A N 1
ATOM 2502 C CA . PRO A 1 328 ? -19.802 10.590 -5.484 1.00 93.88 328 PRO A CA 1
ATOM 2503 C C . PRO A 1 328 ? -20.819 10.524 -6.628 1.00 93.88 328 PRO A C 1
ATOM 2505 O O . PRO A 1 328 ? -22.006 10.796 -6.427 1.00 93.88 328 PRO A O 1
ATOM 2508 N N . ASP A 1 329 ? -20.371 10.106 -7.805 1.00 95.62 329 ASP A N 1
ATOM 2509 C CA . ASP A 1 329 ? -21.251 9.652 -8.873 1.00 95.62 329 ASP A CA 1
ATOM 2510 C C . ASP A 1 329 ? -21.725 8.232 -8.548 1.00 95.62 329 ASP A C 1
ATOM 2512 O O . ASP A 1 329 ? -20.977 7.261 -8.650 1.00 95.62 329 ASP A O 1
ATOM 2516 N N . LYS A 1 330 ? -22.980 8.112 -8.109 1.00 92.00 330 LYS A N 1
ATOM 2517 C CA . LYS A 1 330 ? -23.567 6.829 -7.694 1.00 92.00 330 LYS A CA 1
ATOM 2518 C C . LYS A 1 330 ? -23.764 5.849 -8.852 1.00 92.00 330 LYS A C 1
ATOM 2520 O O . LYS A 1 330 ? -23.990 4.673 -8.584 1.00 92.00 330 LYS A O 1
ATOM 2525 N N . ASN A 1 331 ? -23.705 6.328 -10.094 1.00 93.75 331 ASN A N 1
ATOM 2526 C CA . ASN A 1 331 ? -23.887 5.514 -11.292 1.00 93.75 331 ASN A CA 1
ATOM 2527 C C . ASN A 1 331 ? -22.551 5.125 -11.937 1.00 93.75 331 ASN A C 1
ATOM 2529 O O . ASN A 1 331 ? -22.542 4.338 -12.882 1.00 93.75 331 ASN A O 1
ATOM 2533 N N . ALA A 1 332 ? -21.429 5.668 -11.454 1.00 94.62 332 ALA A N 1
ATOM 2534 C CA . ALA A 1 332 ? -20.115 5.306 -11.958 1.00 94.62 332 ALA A CA 1
ATOM 2535 C C . ALA A 1 332 ? -19.784 3.844 -11.625 1.00 94.62 332 ALA A C 1
ATOM 2537 O O . ALA A 1 332 ? -20.065 3.356 -10.527 1.00 94.62 332 ALA A O 1
ATOM 2538 N N . ALA A 1 333 ? -19.149 3.160 -12.578 1.00 92.94 333 ALA A N 1
ATOM 2539 C CA . ALA A 1 333 ? -18.591 1.835 -12.351 1.00 92.94 333 ALA A CA 1
ATOM 2540 C C . ALA A 1 333 ? -17.495 1.890 -11.272 1.00 92.94 333 ALA A C 1
ATOM 2542 O O . ALA A 1 333 ? -16.724 2.848 -11.193 1.00 92.94 333 ALA A O 1
ATOM 2543 N N . ASP A 1 334 ? -17.429 0.851 -10.439 1.00 96.69 334 ASP A N 1
ATOM 2544 C CA . ASP A 1 334 ? -16.440 0.733 -9.368 1.00 96.69 334 ASP A CA 1
ATOM 2545 C C . ASP A 1 334 ? -15.980 -0.720 -9.229 1.00 96.69 334 ASP A C 1
ATOM 2547 O O . ASP A 1 334 ? -16.514 -1.490 -8.424 1.00 96.69 334 ASP A O 1
ATOM 2551 N N . ASP A 1 335 ? -14.960 -1.073 -10.012 1.00 95.31 335 ASP A N 1
ATOM 2552 C CA . ASP A 1 335 ? -14.350 -2.409 -10.036 1.00 95.31 335 ASP A CA 1
ATOM 2553 C C . ASP A 1 335 ? -13.703 -2.795 -8.691 1.00 95.31 335 ASP A C 1
ATOM 2555 O O . ASP A 1 335 ? -13.424 -3.968 -8.440 1.00 95.31 335 ASP A O 1
ATOM 2559 N N . TYR A 1 336 ? -13.505 -1.820 -7.795 1.00 97.50 336 TYR A N 1
ATOM 2560 C CA . TYR A 1 336 ? -12.885 -1.997 -6.483 1.00 97.50 336 TYR A CA 1
ATOM 2561 C C . TYR A 1 336 ? -13.884 -1.808 -5.327 1.00 97.50 336 TYR A C 1
ATOM 2563 O O . TYR A 1 336 ? -13.479 -1.666 -4.169 1.00 97.50 336 TYR A O 1
ATOM 2571 N N . ASN A 1 337 ? -15.199 -1.822 -5.571 1.00 96.00 337 ASN A N 1
ATOM 2572 C CA . ASN A 1 337 ? -16.189 -1.647 -4.498 1.00 96.00 337 ASN A CA 1
ATOM 2573 C C . ASN A 1 337 ? -16.198 -2.805 -3.474 1.00 96.00 337 ASN A C 1
ATOM 2575 O O . ASN A 1 337 ? -16.605 -2.624 -2.322 1.00 96.00 337 ASN A O 1
ATOM 2579 N N . A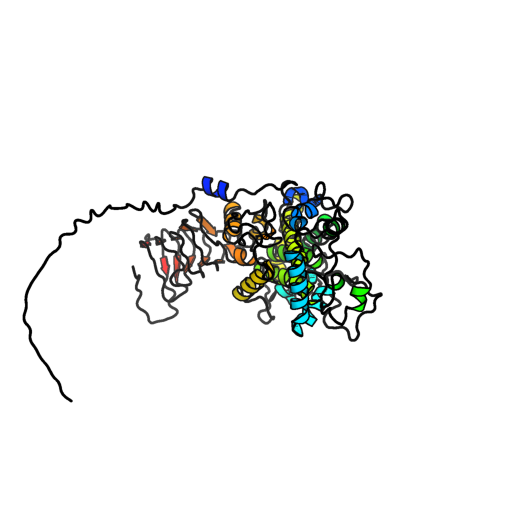SN A 1 338 ? -15.727 -3.994 -3.866 1.00 97.38 338 ASN A N 1
ATOM 2580 C CA . ASN A 1 338 ? -15.799 -5.203 -3.059 1.00 97.38 338 ASN A CA 1
ATOM 2581 C C . ASN A 1 338 ? -14.520 -5.414 -2.237 1.00 97.38 338 ASN A C 1
ATOM 2583 O O . ASN A 1 338 ? -13.500 -5.896 -2.733 1.00 97.38 338 ASN A O 1
ATOM 2587 N N . TYR A 1 339 ? -14.607 -5.135 -0.935 1.00 96.50 339 TYR A N 1
ATOM 2588 C CA . TYR A 1 339 ? -13.482 -5.271 -0.005 1.00 96.50 339 TYR A CA 1
ATOM 2589 C C . TYR A 1 339 ? -12.856 -6.676 0.020 1.00 96.50 339 TYR A C 1
ATOM 2591 O O . TYR A 1 339 ? -11.634 -6.797 0.043 1.00 96.50 339 TYR A O 1
ATOM 2599 N N . GLN A 1 340 ? -13.661 -7.744 0.004 1.00 97.38 340 GLN A N 1
ATOM 2600 C CA . GLN A 1 340 ? -13.139 -9.117 0.092 1.00 97.38 340 GLN A CA 1
ATOM 2601 C C . GLN A 1 340 ? -12.383 -9.521 -1.178 1.00 97.38 340 GLN A C 1
ATOM 2603 O O . GLN A 1 340 ? -11.358 -10.198 -1.106 1.00 97.38 340 GLN A O 1
ATOM 2608 N N . THR A 1 341 ? -12.856 -9.059 -2.336 1.00 98.25 341 THR A N 1
ATOM 2609 C CA . THR A 1 341 ? -12.177 -9.250 -3.624 1.00 98.25 341 THR A CA 1
ATOM 2610 C C . THR A 1 341 ? -10.857 -8.487 -3.648 1.00 98.25 341 THR A C 1
ATOM 2612 O O . THR A 1 341 ? -9.825 -9.069 -3.976 1.00 98.25 341 THR A O 1
ATOM 2615 N N . ASN A 1 342 ? -10.861 -7.227 -3.202 1.00 98.50 342 ASN A N 1
ATOM 2616 C CA . ASN A 1 342 ? -9.650 -6.419 -3.069 1.00 98.50 342 ASN A CA 1
ATOM 2617 C C . ASN A 1 342 ? -8.621 -7.079 -2.146 1.00 98.50 342 ASN A C 1
ATOM 2619 O O . ASN A 1 342 ? -7.464 -7.228 -2.530 1.00 98.50 342 ASN A O 1
ATOM 2623 N N . LEU A 1 343 ? -9.044 -7.537 -0.963 1.00 98.00 343 LEU A N 1
ATOM 2624 C CA . LEU A 1 343 ? -8.171 -8.209 -0.001 1.00 98.00 343 LEU A CA 1
ATOM 2625 C C . LEU A 1 343 ? -7.561 -9.487 -0.587 1.00 98.00 343 LEU A C 1
ATOM 2627 O O . LEU A 1 343 ? -6.352 -9.675 -0.500 1.00 98.00 343 LEU A O 1
ATOM 2631 N N . LYS A 1 344 ? -8.370 -10.334 -1.236 1.00 98.19 344 LYS A N 1
ATOM 2632 C CA . LYS A 1 344 ? -7.893 -11.562 -1.888 1.00 98.19 344 LYS A CA 1
ATOM 2633 C C . LYS A 1 344 ? -6.877 -11.264 -2.993 1.00 98.19 344 LYS A C 1
ATOM 2635 O O . LYS A 1 344 ? -5.826 -11.901 -3.049 1.00 98.19 344 LYS A O 1
ATOM 2640 N N . ASN A 1 345 ? -7.190 -10.311 -3.868 1.00 98.12 345 ASN A N 1
ATOM 2641 C CA . ASN A 1 345 ? -6.332 -9.952 -4.995 1.00 98.12 345 ASN A CA 1
ATOM 2642 C C . ASN A 1 345 ? -5.021 -9.325 -4.513 1.00 98.12 345 ASN A C 1
ATOM 2644 O O . ASN A 1 345 ? -3.951 -9.686 -5.006 1.00 98.12 345 ASN A O 1
ATOM 2648 N N . TYR A 1 346 ? -5.095 -8.433 -3.524 1.00 98.38 346 TYR A N 1
ATOM 2649 C CA . TYR A 1 346 ? -3.922 -7.836 -2.902 1.00 98.38 346 TYR A CA 1
ATOM 2650 C C . TYR A 1 346 ? -3.053 -8.910 -2.240 1.00 98.38 346 TYR A C 1
ATOM 2652 O O . TYR A 1 346 ? -1.879 -9.014 -2.573 1.00 98.38 346 TYR A O 1
ATOM 2660 N N . ASP A 1 347 ? -3.620 -9.782 -1.399 1.00 96.69 347 ASP A N 1
ATOM 2661 C CA . ASP A 1 347 ? -2.879 -10.865 -0.738 1.00 96.69 347 ASP A CA 1
ATOM 2662 C C . ASP A 1 347 ? -2.162 -11.784 -1.747 1.00 96.69 347 ASP A C 1
ATOM 2664 O O . ASP A 1 347 ? -0.998 -12.133 -1.544 1.00 96.69 347 ASP A O 1
ATOM 2668 N N . ALA A 1 348 ? -2.806 -12.124 -2.870 1.00 97.50 348 ALA A N 1
ATOM 2669 C CA . ALA A 1 348 ? -2.183 -12.916 -3.932 1.00 97.50 348 ALA A CA 1
ATOM 2670 C C . ALA A 1 348 ? -0.998 -12.185 -4.594 1.00 97.50 348 ALA A C 1
ATOM 2672 O O . ALA A 1 348 ? 0.067 -12.771 -4.800 1.00 97.50 348 ALA A O 1
ATOM 2673 N N . ARG A 1 349 ? -1.145 -10.885 -4.878 1.00 97.75 349 ARG A N 1
ATOM 2674 C CA . ARG A 1 349 ? -0.098 -10.028 -5.471 1.00 97.75 349 ARG A CA 1
ATOM 2675 C C . ARG A 1 349 ? 0.984 -9.628 -4.464 1.00 97.75 349 ARG A C 1
ATOM 2677 O O . ARG A 1 349 ? 2.019 -9.079 -4.835 1.00 97.75 349 ARG A O 1
ATOM 2684 N N . MET A 1 350 ? 0.790 -9.919 -3.180 1.00 94.38 350 MET A N 1
ATOM 2685 C CA . MET A 1 350 ? 1.801 -9.661 -2.160 1.00 94.38 350 MET A CA 1
ATOM 2686 C C . MET A 1 350 ? 2.921 -10.696 -2.152 1.00 94.38 350 MET A C 1
ATOM 2688 O O . MET A 1 350 ? 4.031 -10.367 -1.728 1.00 94.38 350 MET A O 1
ATOM 2692 N N . THR A 1 351 ? 2.650 -11.902 -2.656 1.00 95.06 351 THR A N 1
ATOM 2693 C CA . THR A 1 351 ? 3.615 -13.007 -2.709 1.00 95.06 351 THR A CA 1
ATOM 2694 C C . THR A 1 351 ? 3.748 -13.638 -4.087 1.00 95.06 351 THR A C 1
ATOM 2696 O O . THR A 1 351 ? 4.649 -14.445 -4.260 1.00 95.06 351 THR A O 1
ATOM 2699 N N . TYR A 1 352 ? 2.863 -13.354 -5.051 1.00 97.12 352 TYR A N 1
ATOM 2700 C CA . TYR A 1 352 ? 2.844 -13.998 -6.377 1.00 97.12 352 TYR A CA 1
ATOM 2701 C C . TYR A 1 352 ? 2.870 -15.540 -6.313 1.00 97.12 352 TYR A C 1
ATOM 2703 O O . TYR A 1 352 ? 3.356 -16.230 -7.215 1.00 97.12 352 TYR A O 1
ATOM 2711 N N . GLY A 1 353 ? 2.366 -16.097 -5.208 1.00 95.06 353 GLY A N 1
ATOM 2712 C CA . GLY A 1 353 ? 2.396 -17.529 -4.930 1.00 95.06 353 GLY A CA 1
ATOM 2713 C C . GLY A 1 353 ? 3.802 -18.119 -4.785 1.00 95.06 353 GLY A C 1
ATOM 2714 O O . GLY A 1 353 ? 3.956 -19.308 -5.046 1.00 95.06 353 GLY A O 1
ATOM 2715 N N . PHE A 1 354 ? 4.832 -17.324 -4.474 1.00 96.06 354 PHE A N 1
ATOM 2716 C CA . PHE A 1 354 ? 6.135 -17.863 -4.068 1.00 96.06 354 PHE A CA 1
ATOM 2717 C C . PHE A 1 354 ? 5.992 -18.680 -2.787 1.00 96.06 354 PHE A C 1
ATOM 2719 O O . PHE A 1 354 ? 5.221 -18.317 -1.897 1.00 96.06 354 PHE A O 1
ATOM 2726 N N . GLU A 1 355 ? 6.774 -19.746 -2.663 1.00 91.88 355 GLU A N 1
ATOM 2727 C CA . GLU A 1 355 ? 6.939 -20.427 -1.383 1.00 91.88 355 GLU A CA 1
ATOM 2728 C C . GLU A 1 355 ? 7.756 -19.573 -0.404 1.00 91.88 355 GLU A C 1
ATOM 2730 O O . GLU A 1 355 ? 8.490 -18.656 -0.777 1.00 91.88 355 GLU A O 1
ATOM 2735 N N . THR A 1 356 ? 7.641 -19.879 0.887 1.00 91.44 356 THR A N 1
ATOM 2736 C CA . THR A 1 356 ? 8.509 -19.267 1.895 1.00 91.44 356 THR A CA 1
ATOM 2737 C C . THR A 1 356 ? 9.913 -19.866 1.839 1.00 91.44 356 THR A C 1
ATOM 2739 O O . THR A 1 356 ? 10.053 -21.087 1.794 1.00 91.44 356 THR A O 1
ATOM 2742 N N . ILE A 1 357 ? 10.926 -19.021 1.953 1.00 87.56 357 ILE A N 1
ATOM 2743 C CA . ILE A 1 357 ? 12.352 -19.326 1.812 1.00 87.56 357 ILE A CA 1
ATOM 2744 C C . ILE A 1 357 ? 13.151 -19.094 3.107 1.00 87.56 357 ILE A C 1
ATOM 2746 O O . ILE A 1 357 ? 14.258 -19.599 3.236 1.00 87.56 357 ILE A O 1
ATOM 2750 N N . ASP A 1 358 ? 12.578 -18.353 4.061 1.00 78.31 358 ASP A N 1
ATOM 2751 C CA . ASP A 1 358 ? 13.159 -18.014 5.364 1.00 78.31 358 ASP A CA 1
ATOM 2752 C C . ASP A 1 358 ? 12.245 -18.522 6.505 1.00 78.31 358 ASP A C 1
ATOM 2754 O O . ASP A 1 358 ? 11.131 -19.016 6.289 1.00 78.31 358 ASP A O 1
ATOM 2758 N N . SER A 1 359 ? 12.705 -18.410 7.758 1.00 74.88 359 SER A N 1
ATOM 2759 C CA . SER A 1 359 ? 11.946 -18.859 8.934 1.00 74.88 359 SER A CA 1
ATOM 2760 C C . SER A 1 359 ? 10.573 -18.183 9.049 1.00 74.88 359 SER A C 1
ATOM 2762 O O . SER A 1 359 ? 10.455 -16.977 9.272 1.00 74.88 359 SER A O 1
ATOM 2764 N N . LYS A 1 360 ? 9.511 -18.998 9.049 1.00 77.62 360 LYS A N 1
ATOM 2765 C CA . LYS A 1 360 ? 8.114 -18.565 9.265 1.00 77.62 360 LYS A CA 1
ATOM 2766 C C . LYS A 1 360 ? 7.845 -18.005 10.671 1.00 77.62 360 LYS A C 1
ATOM 2768 O O . LYS A 1 360 ? 6.738 -17.538 10.936 1.00 77.62 360 LYS A O 1
ATOM 2773 N N . LYS A 1 361 ? 8.816 -18.094 11.590 1.00 80.00 361 LYS A N 1
ATOM 2774 C CA . LYS A 1 361 ? 8.655 -17.747 13.012 1.00 80.00 361 LYS A CA 1
ATOM 2775 C C . LYS A 1 361 ? 9.048 -16.305 13.346 1.00 80.00 361 LYS A C 1
ATOM 2777 O O . LYS A 1 361 ? 8.865 -15.897 14.489 1.00 80.00 361 LYS A O 1
ATOM 2782 N N . THR A 1 362 ? 9.557 -15.527 12.389 1.00 86.31 362 THR A N 1
ATOM 2783 C CA . THR A 1 362 ? 9.972 -14.140 12.643 1.00 86.31 362 THR A CA 1
ATOM 2784 C C . THR A 1 362 ? 8.760 -13.251 12.962 1.00 86.31 362 THR A C 1
ATOM 2786 O O . THR A 1 362 ? 7.881 -13.079 12.102 1.00 86.31 362 THR A O 1
ATOM 2789 N N . PRO A 1 363 ? 8.693 -12.638 14.162 1.00 88.81 363 PRO A N 1
ATOM 2790 C CA . PRO A 1 363 ? 7.614 -11.717 14.506 1.00 88.81 363 PRO A CA 1
ATOM 2791 C C . PRO A 1 363 ? 7.520 -10.566 13.504 1.00 88.81 363 PRO A C 1
ATOM 2793 O O . PRO A 1 363 ? 8.527 -10.167 12.914 1.00 88.81 363 PRO A O 1
ATOM 2796 N N . MET A 1 364 ? 6.312 -10.040 13.301 1.00 94.50 364 MET A N 1
ATOM 2797 C CA . MET A 1 364 ? 6.117 -8.830 12.501 1.00 94.50 364 MET A CA 1
ATOM 2798 C C . MET A 1 364 ? 6.945 -7.682 13.094 1.00 94.50 364 MET A C 1
ATOM 2800 O O . MET A 1 364 ? 7.049 -7.555 14.312 1.00 94.50 364 MET A O 1
ATOM 2804 N N . SER A 1 365 ? 7.536 -6.850 12.242 1.00 95.81 365 SER A N 1
ATOM 2805 C CA . SER A 1 365 ? 8.069 -5.550 12.642 1.00 95.81 365 SER A CA 1
ATOM 2806 C C . SER A 1 365 ? 7.367 -4.493 11.813 1.00 95.81 365 SER A C 1
ATOM 2808 O O . SER A 1 365 ? 7.099 -4.710 10.635 1.00 95.81 365 SER A O 1
ATOM 2810 N N . VAL A 1 366 ? 6.996 -3.389 12.452 1.00 98.69 366 VAL A N 1
ATOM 2811 C CA . VAL A 1 366 ? 6.390 -2.254 11.762 1.00 98.69 366 VAL A CA 1
ATOM 2812 C C . VAL A 1 366 ? 7.483 -1.199 11.601 1.00 98.69 366 VAL A C 1
ATOM 2814 O O . VAL A 1 366 ? 8.040 -0.773 12.623 1.00 98.69 366 VAL A O 1
ATOM 2817 N N . PRO A 1 367 ? 7.775 -0.736 10.375 1.00 98.69 367 PRO A N 1
ATOM 2818 C CA . PRO A 1 367 ? 8.776 0.296 10.154 1.00 98.69 367 PRO A CA 1
ATOM 2819 C C . PRO A 1 367 ? 8.481 1.563 10.945 1.00 98.69 367 PRO A C 1
ATOM 2821 O O . PRO A 1 367 ? 7.323 1.876 11.255 1.00 98.69 367 PRO A O 1
ATOM 2824 N N . LYS A 1 368 ? 9.520 2.320 11.295 1.00 98.75 368 LYS A N 1
ATOM 2825 C CA . LYS A 1 368 ? 9.325 3.609 11.963 1.00 98.75 368 LYS A CA 1
ATOM 2826 C C . LYS A 1 368 ? 8.562 4.557 11.029 1.00 98.75 368 LYS A C 1
ATOM 2828 O O . LYS A 1 368 ? 8.955 4.747 9.886 1.00 98.75 368 LYS A O 1
ATOM 2833 N N . GLY A 1 369 ? 7.482 5.162 11.521 1.00 98.62 369 GLY A N 1
ATOM 2834 C CA . GLY A 1 369 ? 6.687 6.147 10.783 1.00 98.62 369 GLY A CA 1
ATOM 2835 C C . GLY A 1 369 ? 5.604 5.571 9.871 1.00 98.62 369 GLY A C 1
ATOM 2836 O O . GLY A 1 369 ? 4.775 6.343 9.391 1.00 98.62 369 GLY A O 1
ATOM 2837 N N . ALA A 1 370 ? 5.532 4.251 9.661 1.00 98.88 370 ALA A N 1
ATOM 2838 C CA . ALA A 1 370 ? 4.491 3.625 8.837 1.00 98.88 370 ALA A CA 1
ATOM 2839 C C . ALA A 1 370 ? 3.058 3.909 9.343 1.00 98.88 370 ALA A C 1
ATOM 2841 O O . ALA A 1 370 ? 2.099 3.879 8.576 1.00 98.88 370 ALA A O 1
ATOM 2842 N N . GLU A 1 371 ? 2.895 4.265 10.620 1.00 98.88 371 GLU A N 1
ATOM 2843 C CA . GLU A 1 371 ? 1.623 4.663 11.232 1.00 98.88 371 GLU A CA 1
ATOM 2844 C C . GLU A 1 371 ? 0.974 5.872 10.559 1.00 98.88 371 GLU A C 1
ATOM 2846 O O . GLU A 1 371 ? -0.236 6.078 10.712 1.00 98.88 371 GLU A O 1
ATOM 2851 N N . ILE A 1 372 ? 1.766 6.695 9.861 1.00 98.81 372 ILE A N 1
ATOM 2852 C CA . ILE A 1 372 ? 1.261 7.859 9.137 1.00 98.81 372 ILE A CA 1
ATOM 2853 C C . ILE A 1 372 ? 0.316 7.444 8.010 1.00 98.81 372 ILE A C 1
ATOM 2855 O O . ILE A 1 372 ? -0.685 8.122 7.797 1.00 98.81 372 ILE A O 1
ATOM 2859 N N . LEU A 1 373 ? 0.567 6.294 7.370 1.00 98.88 373 LEU A N 1
ATOM 2860 C CA . LEU A 1 373 ? -0.226 5.780 6.249 1.00 98.88 373 LEU A CA 1
ATOM 2861 C C . LEU A 1 373 ? -1.689 5.553 6.649 1.00 98.88 373 LEU A C 1
ATOM 2863 O O . LEU A 1 373 ? -2.594 5.702 5.841 1.00 98.88 373 LEU A O 1
ATOM 2867 N N . LEU A 1 374 ? -1.929 5.255 7.927 1.00 98.75 374 LEU A N 1
ATOM 2868 C CA . LEU A 1 374 ? -3.254 4.988 8.477 1.00 98.75 374 LEU A CA 1
ATOM 2869 C C . LEU A 1 374 ? -3.892 6.199 9.178 1.00 98.75 374 LEU A C 1
ATOM 2871 O O . LEU A 1 374 ? -4.994 6.090 9.719 1.00 98.75 374 LEU A O 1
ATOM 2875 N N . LYS A 1 375 ? -3.212 7.352 9.243 1.00 98.00 375 LYS A N 1
ATOM 2876 C CA . LYS A 1 375 ? -3.629 8.486 10.088 1.00 98.00 375 LYS A CA 1
ATOM 2877 C C . LYS A 1 375 ? -4.993 9.052 9.704 1.00 98.00 375 LYS A C 1
ATOM 2879 O O . LYS A 1 375 ? -5.790 9.344 10.591 1.00 98.00 375 LYS A O 1
ATOM 2884 N N . THR A 1 376 ? -5.259 9.231 8.415 1.00 97.50 376 THR A N 1
ATOM 2885 C CA . THR A 1 376 ? -6.526 9.799 7.926 1.00 97.50 376 THR A CA 1
ATOM 2886 C C . THR A 1 376 ? -7.630 8.752 7.815 1.00 97.50 376 THR A C 1
ATOM 2888 O O . THR A 1 376 ? -8.800 9.093 7.986 1.00 97.50 376 THR A O 1
ATOM 2891 N N . ARG A 1 377 ? -7.266 7.476 7.631 1.00 97.00 377 ARG A N 1
ATOM 2892 C CA . ARG A 1 377 ? -8.188 6.335 7.691 1.00 97.00 377 ARG A CA 1
ATOM 2893 C C . ARG A 1 377 ? -8.714 6.073 9.104 1.00 97.00 377 ARG A C 1
ATOM 2895 O O . ARG A 1 377 ? -9.903 5.810 9.267 1.00 97.00 377 ARG A O 1
ATOM 2902 N N . PHE A 1 378 ? -7.862 6.204 10.122 1.00 98.06 378 PHE A N 1
ATOM 2903 C CA . PHE A 1 378 ? -8.223 6.040 11.534 1.00 98.06 378 PHE A CA 1
ATOM 2904 C C . PHE A 1 378 ? -7.891 7.296 12.358 1.00 98.06 378 PHE A C 1
ATOM 2906 O O . PHE A 1 378 ? -6.982 7.282 13.201 1.00 98.06 378 PHE A O 1
ATOM 2913 N N . PRO A 1 379 ? -8.629 8.403 12.151 1.00 96.75 379 PRO A N 1
ATOM 2914 C CA . PRO A 1 379 ? -8.307 9.691 12.762 1.00 96.75 379 PRO A CA 1
ATOM 2915 C C . PRO A 1 379 ? -8.537 9.732 14.279 1.00 96.75 379 PRO A C 1
ATOM 2917 O O . PRO A 1 379 ? -8.025 10.626 14.945 1.00 96.75 379 PRO A O 1
ATOM 2920 N N . TYR A 1 380 ? -9.300 8.780 14.823 1.00 97.38 380 TYR A N 1
ATOM 2921 C CA . TYR A 1 380 ? -9.623 8.660 16.248 1.00 97.38 380 TYR A CA 1
ATOM 2922 C C . TYR A 1 380 ? -8.662 7.744 17.025 1.00 97.38 380 TYR A C 1
ATOM 2924 O O . TYR A 1 380 ? -8.822 7.574 18.235 1.00 97.38 380 TYR A O 1
ATOM 2932 N N . LEU A 1 381 ? -7.691 7.126 16.343 1.00 97.88 381 LEU A N 1
ATOM 2933 C CA . LEU A 1 381 ? -6.675 6.278 16.962 1.00 97.88 381 LEU A CA 1
ATOM 2934 C C . LEU A 1 381 ? -5.400 7.074 17.256 1.00 97.88 381 LEU A C 1
ATOM 2936 O O . LEU A 1 381 ? -5.041 8.008 16.534 1.00 97.88 381 LEU A O 1
ATOM 2940 N N . ASN A 1 382 ? -4.672 6.684 18.299 1.00 97.38 382 ASN A N 1
ATOM 2941 C CA . ASN A 1 382 ? -3.326 7.200 18.548 1.00 97.38 382 ASN A CA 1
ATOM 2942 C C . ASN A 1 382 ? -2.271 6.465 17.688 1.00 97.38 382 ASN A C 1
ATOM 2944 O O . ASN A 1 382 ? -2.581 5.526 16.953 1.00 97.38 382 ASN A O 1
ATOM 2948 N N . VAL A 1 383 ? -1.014 6.919 17.748 1.00 98.12 383 VAL A N 1
ATOM 2949 C CA . VAL A 1 383 ? 0.091 6.336 16.960 1.00 98.12 383 VAL A CA 1
ATOM 2950 C C . VAL A 1 383 ? 0.302 4.858 17.309 1.00 98.12 383 VAL A C 1
ATOM 2952 O O . VAL A 1 383 ? 0.343 4.031 16.403 1.00 98.12 383 VAL A O 1
ATOM 2955 N N . THR A 1 384 ? 0.337 4.507 18.598 1.00 98.38 384 THR A N 1
ATOM 2956 C CA . THR A 1 384 ? 0.502 3.120 19.070 1.00 98.38 384 THR A CA 1
ATOM 2957 C C . THR A 1 384 ? -0.584 2.194 18.528 1.00 98.38 384 THR A C 1
ATOM 2959 O O . THR A 1 384 ? -0.287 1.102 18.062 1.00 98.38 384 THR A O 1
ATOM 2962 N N . GLN A 1 385 ? -1.838 2.641 18.524 1.00 98.75 385 GLN A N 1
ATOM 2963 C CA . GLN A 1 385 ? -2.974 1.873 18.011 1.00 98.75 385 GLN A CA 1
ATOM 2964 C C . GLN A 1 385 ? -2.881 1.650 16.498 1.00 98.75 385 GLN A C 1
ATOM 2966 O O . GLN A 1 385 ? -3.116 0.543 16.024 1.00 98.75 385 GLN A O 1
ATOM 2971 N N . ARG A 1 386 ? -2.482 2.669 15.723 1.00 98.81 386 ARG A N 1
ATOM 2972 C CA . ARG A 1 386 ? -2.230 2.489 14.281 1.00 98.81 386 ARG A CA 1
ATOM 2973 C C . ARG A 1 386 ? -1.064 1.536 14.019 1.00 98.81 386 ARG A C 1
ATOM 2975 O O . ARG A 1 386 ? -1.146 0.715 13.110 1.00 98.81 386 ARG A O 1
ATOM 2982 N N . ARG A 1 387 ? -0.008 1.598 14.834 1.00 98.81 387 ARG A N 1
ATOM 2983 C CA . ARG A 1 387 ? 1.107 0.643 14.791 1.00 98.81 387 ARG A CA 1
ATOM 2984 C C . ARG A 1 387 ? 0.653 -0.780 15.113 1.00 98.81 387 ARG A C 1
ATOM 2986 O O . ARG A 1 387 ? 1.062 -1.708 14.427 1.00 98.81 387 ARG A O 1
ATOM 2993 N N . GLU A 1 388 ? -0.212 -0.959 16.106 1.00 98.75 388 GLU A N 1
ATOM 2994 C CA . GLU A 1 388 ? -0.785 -2.261 16.461 1.00 98.75 388 GLU A CA 1
ATOM 2995 C C . GLU A 1 388 ? -1.649 -2.840 15.330 1.00 98.75 388 GLU A C 1
ATOM 2997 O O . GLU A 1 388 ? -1.568 -4.039 15.054 1.00 98.75 388 GLU A O 1
ATOM 3002 N N . ILE A 1 389 ? -2.415 -2.007 14.614 1.00 98.88 389 ILE A N 1
ATOM 3003 C CA . ILE A 1 389 ? -3.115 -2.435 13.394 1.00 98.88 389 ILE A CA 1
ATOM 3004 C C . ILE A 1 389 ? -2.104 -2.998 12.391 1.00 98.88 389 ILE A C 1
ATOM 3006 O O . ILE A 1 389 ? -2.207 -4.169 12.039 1.00 98.88 389 ILE A O 1
ATOM 3010 N N . LEU A 1 390 ? -1.088 -2.218 12.001 1.00 98.88 390 LEU A N 1
ATOM 3011 C CA . LEU A 1 390 ? -0.065 -2.656 11.037 1.00 98.88 390 LEU A CA 1
ATOM 3012 C C . LEU A 1 390 ? 0.660 -3.933 11.490 1.00 98.88 390 LEU A C 1
ATOM 3014 O O . LEU A 1 390 ? 0.947 -4.813 10.679 1.00 98.88 390 LEU A O 1
ATOM 3018 N N . TYR A 1 391 ? 0.927 -4.057 12.791 1.00 98.69 391 TYR A N 1
ATOM 3019 C CA . TYR A 1 391 ? 1.573 -5.228 13.376 1.00 98.69 391 TYR A CA 1
ATOM 3020 C C . TYR A 1 391 ? 0.691 -6.478 13.286 1.00 98.69 391 TYR A C 1
ATOM 3022 O O . TYR A 1 391 ? 1.157 -7.557 12.924 1.00 98.69 391 TYR A O 1
ATOM 3030 N N . THR A 1 392 ? -0.592 -6.351 13.627 1.00 98.50 392 THR A N 1
ATOM 3031 C CA . THR A 1 392 ? -1.512 -7.493 13.734 1.00 98.50 392 THR A CA 1
ATOM 3032 C C . THR A 1 392 ? -2.122 -7.912 12.400 1.00 98.50 392 THR A C 1
ATOM 3034 O O . THR A 1 392 ? -2.628 -9.032 12.292 1.00 98.50 392 THR A O 1
ATOM 3037 N N . THR A 1 393 ? -2.064 -7.051 11.383 1.00 98.56 393 THR A N 1
ATOM 3038 C CA . THR A 1 393 ? -2.525 -7.360 10.024 1.00 98.56 393 THR A CA 1
ATOM 3039 C C . THR A 1 393 ? -1.400 -7.741 9.067 1.00 98.56 393 THR A C 1
ATOM 3041 O O . THR A 1 393 ? -1.700 -8.281 8.004 1.00 98.56 393 THR A O 1
ATOM 3044 N N . GLY A 1 394 ? -0.136 -7.514 9.441 1.00 97.38 394 GLY A N 1
ATOM 3045 C CA . GLY A 1 394 ? 1.032 -7.789 8.608 1.00 97.38 394 GLY A CA 1
ATOM 3046 C C . GLY A 1 394 ? 1.104 -9.217 8.055 1.00 97.38 394 GLY A C 1
ATOM 3047 O O . GLY A 1 394 ? 0.615 -10.184 8.649 1.00 97.38 394 GLY A O 1
ATOM 3048 N N . PHE A 1 395 ? 1.745 -9.353 6.897 1.00 94.06 395 PHE A N 1
ATOM 3049 C CA . PHE A 1 395 ? 1.970 -10.638 6.248 1.00 94.06 395 PHE A CA 1
ATOM 3050 C C . PHE A 1 395 ? 2.865 -11.555 7.084 1.00 94.06 395 PHE A C 1
ATOM 3052 O O . PHE A 1 395 ? 3.705 -11.124 7.886 1.00 94.06 395 PHE A O 1
ATOM 3059 N N . LYS A 1 396 ? 2.692 -12.864 6.871 1.00 92.12 396 LYS A N 1
ATOM 3060 C CA . LYS A 1 396 ? 3.578 -13.880 7.446 1.00 92.12 396 LYS A CA 1
ATOM 3061 C C . LYS A 1 396 ? 5.003 -13.681 6.922 1.00 92.12 396 LYS A C 1
ATOM 3063 O O . LYS A 1 396 ? 5.186 -13.302 5.768 1.00 92.12 396 LYS A O 1
ATOM 3068 N N . ALA A 1 397 ? 5.977 -13.950 7.785 1.00 93.19 397 ALA A N 1
ATOM 3069 C CA . ALA A 1 397 ? 7.382 -13.974 7.409 1.00 93.19 397 ALA A CA 1
ATOM 3070 C C . ALA A 1 397 ? 7.679 -15.135 6.453 1.00 93.19 397 ALA A C 1
ATOM 3072 O O . ALA A 1 397 ? 6.930 -16.117 6.388 1.00 93.19 397 ALA A O 1
ATOM 3073 N N . GLY A 1 398 ? 8.815 -15.041 5.783 1.00 92.38 398 GLY A N 1
ATOM 3074 C CA . GLY A 1 398 ? 9.432 -16.095 5.001 1.00 92.38 398 GLY A CA 1
ATOM 3075 C C . GLY A 1 398 ? 9.313 -15.900 3.497 1.00 92.38 398 GLY A C 1
ATOM 3076 O O . GLY A 1 398 ? 9.965 -16.636 2.772 1.00 92.38 398 GLY A O 1
ATOM 3077 N N . TYR A 1 399 ? 8.489 -14.981 2.993 1.00 94.19 399 TYR A N 1
ATOM 3078 C CA . TYR A 1 399 ? 8.326 -14.798 1.545 1.00 94.19 399 TYR A CA 1
ATOM 3079 C C . TYR A 1 399 ? 9.456 -13.942 0.951 1.00 94.19 399 TYR A C 1
ATOM 3081 O O . TYR A 1 399 ? 9.891 -12.990 1.607 1.00 94.19 399 TYR A O 1
ATOM 3089 N N . PRO A 1 400 ? 9.887 -14.209 -0.300 1.00 94.94 400 PRO A N 1
ATOM 3090 C CA . PRO A 1 400 ? 10.889 -13.392 -0.977 1.00 94.94 400 PRO A CA 1
ATOM 3091 C C . PRO A 1 400 ? 10.542 -11.902 -0.949 1.00 94.94 400 PRO A C 1
ATOM 3093 O O . PRO A 1 400 ? 9.367 -11.547 -1.008 1.00 94.94 400 PRO A O 1
ATOM 3096 N N . ILE A 1 401 ? 11.553 -11.031 -0.871 1.00 95.50 401 ILE A N 1
ATOM 3097 C CA . ILE A 1 401 ? 11.428 -9.556 -0.780 1.00 95.50 401 ILE A CA 1
ATOM 3098 C C . ILE A 1 401 ? 10.781 -9.036 0.515 1.00 95.50 401 ILE A C 1
ATOM 3100 O O . ILE A 1 401 ? 11.151 -7.962 0.980 1.00 95.50 401 ILE A O 1
ATOM 3104 N N . ASN A 1 402 ? 9.847 -9.775 1.115 1.00 91.88 402 ASN A N 1
ATOM 3105 C CA . ASN A 1 402 ? 8.982 -9.254 2.167 1.00 91.88 402 ASN A CA 1
ATOM 3106 C C . ASN A 1 402 ? 9.694 -9.072 3.512 1.00 91.88 402 ASN A C 1
ATOM 3108 O O . ASN A 1 402 ? 9.271 -8.221 4.279 1.00 91.88 402 ASN A O 1
ATOM 3112 N N . ASP A 1 403 ? 10.755 -9.822 3.813 1.00 89.88 403 ASP A N 1
ATOM 3113 C CA . ASP A 1 403 ? 11.439 -9.776 5.116 1.00 89.88 403 ASP A CA 1
ATOM 3114 C C . ASP A 1 403 ? 12.573 -8.731 5.195 1.00 89.88 403 ASP A C 1
ATOM 3116 O O . ASP A 1 403 ? 13.652 -9.009 5.726 1.00 89.88 403 ASP A O 1
ATOM 3120 N N . ASP A 1 404 ? 12.355 -7.514 4.686 1.00 93.88 404 ASP A N 1
ATOM 3121 C CA . ASP A 1 404 ? 13.290 -6.407 4.925 1.00 93.88 404 ASP A CA 1
ATOM 3122 C C . ASP A 1 404 ? 13.415 -6.084 6.429 1.00 93.88 404 ASP A C 1
ATOM 3124 O O . ASP A 1 404 ? 12.530 -6.390 7.233 1.00 93.88 404 ASP A O 1
ATOM 3128 N N . THR A 1 405 ? 14.545 -5.491 6.827 1.00 94.31 405 THR A N 1
ATOM 3129 C CA . THR A 1 405 ? 14.901 -5.328 8.251 1.00 94.31 405 THR A CA 1
ATOM 3130 C C . THR A 1 405 ? 13.864 -4.527 9.050 1.00 94.31 405 THR A C 1
ATOM 3132 O O . THR A 1 405 ? 13.592 -4.864 10.206 1.00 94.31 405 THR A O 1
ATOM 3135 N N . GLU A 1 406 ? 13.292 -3.473 8.459 1.00 97.44 406 GLU A N 1
ATOM 3136 C CA . GLU A 1 406 ? 12.296 -2.627 9.129 1.00 97.44 406 GLU A CA 1
ATOM 3137 C C . GLU A 1 406 ? 10.881 -3.228 9.072 1.00 97.44 406 GLU A C 1
ATOM 3139 O O . GLU A 1 406 ? 10.083 -3.003 9.985 1.00 97.44 406 GLU A O 1
ATOM 3144 N N . GLY A 1 407 ? 10.573 -3.999 8.023 1.00 97.25 407 GLY A N 1
ATOM 3145 C CA . GLY A 1 407 ? 9.300 -4.688 7.807 1.00 97.25 407 GLY A CA 1
ATOM 3146 C C . GLY A 1 407 ? 8.363 -4.019 6.793 1.00 97.25 407 GLY A C 1
ATOM 3147 O O . GLY A 1 407 ? 7.154 -4.265 6.834 1.00 97.25 407 GLY A O 1
ATOM 3148 N N . TRP A 1 408 ? 8.880 -3.176 5.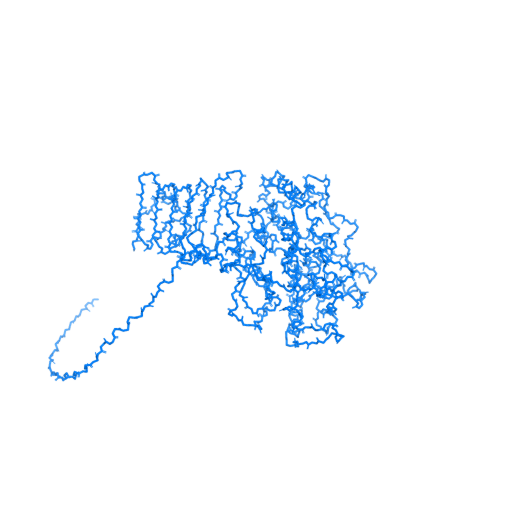893 1.00 98.31 408 TRP A N 1
ATOM 3149 C CA . TRP A 1 408 ? 8.102 -2.496 4.847 1.00 98.31 408 TRP A CA 1
ATOM 3150 C C . TRP A 1 408 ? 7.366 -3.480 3.930 1.00 98.31 408 TRP A C 1
ATOM 3152 O O . TRP A 1 408 ? 6.179 -3.311 3.647 1.00 98.31 408 TRP A O 1
ATOM 3162 N N . GLY A 1 409 ? 8.033 -4.554 3.514 1.00 97.00 409 GLY A N 1
ATOM 3163 C CA . GLY A 1 409 ? 7.499 -5.583 2.631 1.00 97.00 409 GLY A CA 1
ATOM 3164 C C . GLY A 1 409 ? 6.429 -6.468 3.259 1.00 97.00 409 GLY A C 1
ATOM 3165 O O . GLY A 1 409 ? 5.705 -7.146 2.526 1.00 97.00 409 GLY A O 1
ATOM 3166 N N . ARG A 1 410 ? 6.260 -6.421 4.587 1.00 97.06 410 ARG A N 1
ATOM 3167 C CA . ARG A 1 410 ? 5.229 -7.184 5.311 1.00 97.06 410 ARG A CA 1
ATOM 3168 C C . ARG A 1 410 ? 3.973 -6.383 5.628 1.00 97.06 410 ARG A C 1
ATOM 3170 O O . ARG A 1 410 ? 3.037 -6.950 6.191 1.00 97.06 410 ARG A O 1
ATOM 3177 N N . LEU A 1 411 ? 3.905 -5.098 5.288 1.00 98.69 411 LEU A N 1
ATOM 3178 C CA . LEU A 1 411 ? 2.707 -4.297 5.534 1.00 98.69 411 LEU A CA 1
ATOM 3179 C C . LEU A 1 411 ? 1.534 -4.781 4.660 1.00 98.69 411 LEU A C 1
ATOM 3181 O O . LEU A 1 411 ? 1.571 -4.691 3.433 1.00 98.69 411 LEU A O 1
ATOM 3185 N N . ASN A 1 412 ? 0.461 -5.270 5.293 1.00 98.56 412 ASN A N 1
ATOM 3186 C CA . ASN A 1 412 ? -0.803 -5.566 4.614 1.00 98.56 412 ASN A CA 1
ATOM 3187 C C . ASN A 1 412 ? -1.770 -4.394 4.773 1.00 98.56 412 ASN A C 1
ATOM 3189 O O . ASN A 1 412 ? -2.568 -4.351 5.710 1.00 98.56 412 ASN A O 1
ATOM 3193 N N . LEU A 1 413 ? -1.669 -3.423 3.868 1.00 98.75 413 LEU A N 1
ATOM 3194 C CA . LEU A 1 413 ? -2.409 -2.168 3.972 1.00 98.75 413 LEU A CA 1
ATOM 3195 C C . LEU A 1 413 ? -3.906 -2.317 3.644 1.00 98.75 413 LEU A C 1
ATOM 3197 O O . LEU A 1 413 ? -4.717 -1.643 4.273 1.00 98.75 413 LEU A O 1
ATOM 3201 N N . VAL A 1 414 ? -4.299 -3.255 2.771 1.00 98.69 414 VAL A N 1
ATOM 3202 C CA . VAL A 1 414 ? -5.723 -3.559 2.508 1.00 98.69 414 VAL A CA 1
ATOM 3203 C C . VAL A 1 414 ? -6.375 -4.241 3.714 1.00 98.69 414 VAL A C 1
ATOM 3205 O O . VAL A 1 414 ? -7.497 -3.910 4.102 1.00 98.69 414 VAL A O 1
ATOM 3208 N N . LYS A 1 415 ? -5.663 -5.150 4.389 1.00 98.75 415 LYS A N 1
ATOM 3209 C CA . LYS A 1 415 ? -6.145 -5.725 5.650 1.00 98.75 415 LYS A CA 1
ATOM 3210 C C . LYS A 1 415 ? -6.128 -4.710 6.792 1.00 98.75 415 LYS A C 1
ATOM 3212 O O . LYS A 1 415 ? -7.050 -4.695 7.600 1.00 98.75 415 LYS A O 1
ATOM 3217 N N . ALA A 1 416 ? -5.113 -3.846 6.860 1.00 98.81 416 ALA A N 1
ATOM 3218 C CA . ALA A 1 416 ? -5.024 -2.774 7.853 1.00 98.81 416 ALA A CA 1
ATOM 3219 C C . ALA A 1 416 ? -6.181 -1.767 7.745 1.00 98.81 416 ALA A C 1
ATOM 3221 O O . ALA A 1 416 ? -6.697 -1.331 8.771 1.00 98.81 416 ALA A O 1
ATOM 3222 N N . ASP A 1 417 ? -6.641 -1.456 6.530 1.00 98.38 417 ASP A N 1
ATOM 3223 C CA . ASP A 1 417 ? -7.843 -0.645 6.277 1.00 98.38 417 ASP A CA 1
ATOM 3224 C C . ASP A 1 417 ? -9.110 -1.220 6.944 1.00 98.38 417 ASP A C 1
ATOM 3226 O O . ASP A 1 417 ? -10.022 -0.484 7.319 1.00 98.38 417 ASP A O 1
ATOM 3230 N N . GLY A 1 418 ? -9.144 -2.539 7.163 1.00 97.94 418 GLY A N 1
ATOM 3231 C CA . GLY A 1 418 ? -10.214 -3.245 7.869 1.00 97.94 418 GLY A CA 1
ATOM 3232 C C . GLY A 1 418 ? -10.184 -3.113 9.398 1.00 97.94 418 GLY A C 1
ATOM 3233 O O . GLY A 1 418 ? -11.068 -3.662 10.056 1.00 97.94 418 GLY A O 1
ATOM 3234 N N . GLY A 1 419 ? -9.206 -2.415 9.983 1.00 98.50 419 GLY A N 1
ATOM 3235 C CA . GLY A 1 419 ? -9.052 -2.238 11.433 1.00 98.50 419 GLY A CA 1
ATOM 3236 C C . GLY A 1 419 ? -8.098 -3.253 12.073 1.00 98.50 419 GLY A C 1
ATOM 3237 O O . GLY A 1 419 ? -7.267 -3.862 11.403 1.00 98.50 419 GLY A O 1
ATOM 3238 N N . PHE A 1 420 ? -8.192 -3.449 13.389 1.00 98.75 420 PHE A N 1
ATOM 3239 C CA . PHE A 1 420 ? -7.296 -4.349 14.132 1.00 98.75 420 PHE A CA 1
ATOM 3240 C C . PHE A 1 420 ? -7.388 -5.802 13.649 1.00 98.75 420 PHE A C 1
ATOM 3242 O O . PHE A 1 420 ? -8.477 -6.309 13.408 1.00 98.75 420 PHE A O 1
ATOM 3249 N N . GLY A 1 421 ? -6.256 -6.507 13.559 1.00 98.44 421 GLY A N 1
ATOM 3250 C CA . GLY A 1 421 ? -6.252 -7.969 13.416 1.00 98.44 421 GLY A CA 1
ATOM 3251 C C . GLY A 1 421 ? -6.363 -8.677 14.770 1.00 98.44 421 GLY A C 1
ATOM 3252 O O . GLY A 1 421 ? -6.967 -9.743 14.890 1.00 98.44 421 GLY A O 1
ATOM 3253 N N . LYS A 1 422 ? -5.785 -8.072 15.813 1.00 98.50 422 LYS A N 1
ATOM 3254 C CA . LYS A 1 422 ? -5.888 -8.502 17.210 1.00 98.50 422 LYS A CA 1
ATOM 3255 C C . LYS A 1 422 ? -5.867 -7.283 18.132 1.00 98.50 422 LYS A C 1
ATOM 3257 O O . LYS A 1 422 ? -5.256 -6.280 17.780 1.00 98.50 422 LYS A O 1
ATOM 3262 N N . LEU A 1 423 ? -6.468 -7.405 19.311 1.00 98.56 423 LEU A N 1
ATOM 3263 C CA . LEU A 1 423 ? -6.233 -6.520 20.451 1.00 98.56 423 LEU A CA 1
ATOM 3264 C C . LEU A 1 423 ? -5.219 -7.200 21.376 1.00 98.56 423 LEU A C 1
ATOM 3266 O O . LEU A 1 423 ? -5.532 -8.181 22.054 1.00 98.56 423 LEU A O 1
ATOM 3270 N N . LEU A 1 424 ? -3.977 -6.729 21.353 1.00 97.81 424 LEU A N 1
ATOM 3271 C CA . LEU A 1 424 ? -2.895 -7.215 22.210 1.00 97.81 424 LEU A CA 1
ATOM 3272 C C . LEU A 1 424 ? -3.001 -6.631 23.623 1.00 97.81 424 LEU A C 1
ATOM 3274 O O . LEU A 1 424 ? -2.577 -7.277 24.576 1.00 97.81 424 LEU A O 1
ATOM 3278 N N . THR A 1 425 ? -3.600 -5.446 23.759 1.00 97.88 425 THR A N 1
ATOM 3279 C CA . THR A 1 425 ? -3.881 -4.779 25.037 1.00 97.88 425 THR A CA 1
ATOM 3280 C C . THR A 1 425 ? -5.358 -4.398 25.165 1.00 97.88 425 THR A C 1
ATOM 3282 O O . THR A 1 425 ? -6.128 -4.483 24.209 1.00 97.88 425 THR A O 1
ATOM 3285 N N . ASN A 1 426 ? -5.764 -3.945 26.351 1.00 97.88 426 ASN A N 1
ATOM 3286 C CA . ASN A 1 426 ? -7.066 -3.316 26.544 1.00 97.88 426 ASN A CA 1
ATOM 3287 C C . ASN A 1 426 ? -7.112 -1.972 25.808 1.00 97.88 426 ASN A C 1
ATOM 3289 O O . ASN A 1 426 ? -6.481 -0.993 26.206 1.00 97.88 426 ASN A O 1
ATOM 3293 N N . THR A 1 427 ? -7.900 -1.919 24.742 1.00 97.88 427 THR A N 1
ATOM 3294 C CA . THR A 1 427 ? -7.892 -0.825 23.776 1.00 97.88 427 THR A CA 1
ATOM 3295 C C . THR A 1 427 ? -9.111 0.058 23.965 1.00 97.88 427 THR A C 1
ATOM 3297 O O . THR A 1 427 ? -10.246 -0.364 23.759 1.00 97.88 427 THR A O 1
ATOM 3300 N N . THR A 1 428 ? -8.883 1.326 24.308 1.00 98.06 428 THR A N 1
ATOM 3301 C CA . THR A 1 428 ? -9.931 2.354 24.272 1.00 98.06 428 THR A CA 1
ATOM 3302 C C . THR A 1 428 ? -9.860 3.129 22.965 1.00 98.06 428 THR A C 1
ATOM 3304 O O . THR A 1 428 ? -8.835 3.736 22.660 1.00 98.06 428 THR A O 1
ATOM 3307 N N . ILE A 1 429 ? -10.963 3.162 22.221 1.00 97.62 429 ILE A N 1
ATOM 3308 C CA . ILE A 1 429 ? -11.131 4.035 21.056 1.00 97.62 429 ILE A CA 1
ATOM 3309 C C . ILE A 1 429 ? -12.059 5.194 21.405 1.00 97.62 429 ILE A C 1
ATOM 3311 O O . ILE A 1 429 ? -13.053 5.021 22.113 1.00 97.62 429 ILE A O 1
ATOM 3315 N N . ASN A 1 430 ? -11.743 6.388 20.910 1.00 96.00 430 ASN A N 1
ATOM 3316 C CA . ASN A 1 430 ? -12.456 7.604 21.276 1.00 96.00 430 ASN A CA 1
ATOM 3317 C C . ASN A 1 430 ? -12.846 8.425 20.039 1.00 96.00 430 ASN A C 1
ATOM 3319 O O . ASN A 1 430 ? -12.102 9.284 19.575 1.00 96.00 430 ASN A O 1
ATOM 3323 N N . MET A 1 431 ? -14.039 8.152 19.516 1.00 96.25 431 MET A N 1
ATOM 3324 C CA . MET A 1 431 ? -14.568 8.739 18.282 1.00 96.25 431 MET A CA 1
ATOM 3325 C C . MET A 1 431 ? -15.344 10.030 18.592 1.00 96.25 431 MET A C 1
ATOM 3327 O O . MET A 1 431 ? -16.533 9.957 18.894 1.00 96.25 431 MET A O 1
ATOM 3331 N N . LYS A 1 432 ? -14.670 11.192 18.625 1.00 92.69 432 LYS A N 1
ATOM 3332 C CA . LYS A 1 432 ? -15.263 12.492 19.039 1.00 92.69 432 LYS A CA 1
ATOM 3333 C C . LYS A 1 432 ? -15.460 13.514 17.916 1.00 92.69 432 LYS A C 1
ATOM 3335 O O . LYS A 1 432 ? -16.218 14.465 18.082 1.00 92.69 432 LYS A O 1
ATOM 3340 N N . GLU A 1 433 ? -14.744 13.378 16.808 1.00 83.31 433 GLU A N 1
ATOM 3341 C CA . GLU A 1 433 ? -14.596 14.451 15.818 1.00 83.31 433 GLU A CA 1
ATOM 3342 C C . GLU A 1 433 ? -15.583 14.270 14.663 1.00 83.31 433 GLU A C 1
ATOM 3344 O O . GLU A 1 433 ? -15.239 13.753 13.605 1.00 83.31 433 GLU A O 1
ATOM 3349 N N . SER A 1 434 ? -16.824 14.709 14.846 1.00 79.06 434 SER A N 1
ATOM 3350 C CA . SER A 1 434 ? -17.903 14.514 13.865 1.00 79.06 434 SER A CA 1
ATOM 3351 C C . SER A 1 434 ? -17.630 15.111 12.473 1.00 79.06 434 SER A C 1
ATOM 3353 O O . SER A 1 434 ? -18.250 14.671 11.505 1.00 79.06 434 SER A O 1
ATOM 3355 N N . SER A 1 435 ? -16.702 16.070 12.358 1.00 77.38 435 SER A N 1
ATOM 3356 C CA . SER A 1 435 ? -16.249 16.653 11.087 1.00 77.38 435 SER A CA 1
ATOM 3357 C C . SER A 1 435 ? -15.360 15.720 10.258 1.00 77.38 435 SER A C 1
ATOM 3359 O O . SER A 1 435 ? -15.239 15.914 9.051 1.00 77.38 435 SER A O 1
ATOM 3361 N N . LYS A 1 436 ? -14.747 14.694 10.866 1.00 82.31 436 LYS A N 1
ATOM 3362 C CA . LYS A 1 436 ? -13.971 13.681 10.141 1.00 82.31 436 LYS A CA 1
ATOM 3363 C C . LYS A 1 436 ? -14.861 12.466 9.862 1.00 82.31 436 LYS A C 1
ATOM 3365 O O . LYS A 1 436 ? -15.314 11.844 10.827 1.00 82.31 436 LYS A O 1
ATOM 3370 N N . PRO A 1 437 ? -15.067 12.060 8.591 1.00 84.06 437 PRO A N 1
ATOM 3371 C CA . PRO A 1 437 ? -16.000 10.988 8.231 1.00 84.06 437 PRO A CA 1
ATOM 3372 C C . PRO A 1 437 ? -15.832 9.713 9.068 1.00 84.06 437 PRO A C 1
ATOM 3374 O O . PRO A 1 437 ? -16.798 9.251 9.672 1.00 84.06 437 PRO A O 1
ATOM 3377 N N . TYR A 1 438 ? -14.593 9.236 9.220 1.00 93.25 438 TYR A N 1
ATOM 3378 C CA . TYR A 1 438 ? -14.273 8.031 9.994 1.00 93.25 438 TYR A CA 1
ATOM 3379 C C . TYR A 1 438 ? -14.297 8.203 11.515 1.00 93.25 438 TYR A C 1
ATOM 3381 O O . TYR A 1 438 ? -14.319 7.221 12.239 1.00 93.25 438 TYR A O 1
ATOM 3389 N N . SER A 1 439 ? -14.292 9.428 12.041 1.00 93.50 439 SER A N 1
ATOM 3390 C CA . SER A 1 439 ? -14.523 9.655 13.476 1.00 93.50 439 SER A CA 1
ATOM 3391 C C . SER A 1 439 ? -16.022 9.777 13.778 1.00 93.50 439 SER A C 1
ATOM 3393 O O . SER A 1 439 ? -16.453 9.500 14.893 1.00 93.50 439 SER A O 1
ATOM 3395 N N . LYS A 1 440 ? -16.847 10.110 12.774 1.00 94.25 440 LYS A N 1
ATOM 3396 C CA . LYS A 1 440 ? -18.310 10.059 12.870 1.00 94.25 440 LYS A CA 1
ATOM 3397 C C . LYS A 1 440 ? -18.838 8.627 12.755 1.00 94.25 440 LYS A C 1
ATOM 3399 O O . LYS A 1 440 ? -19.594 8.202 13.624 1.00 94.25 440 LYS A O 1
ATOM 3404 N N . ASN A 1 441 ? -18.451 7.902 11.706 1.00 95.31 441 ASN A N 1
ATOM 3405 C CA . ASN A 1 441 ? -18.868 6.524 11.447 1.00 95.31 441 ASN A CA 1
ATOM 3406 C C . ASN A 1 441 ? -17.690 5.715 10.899 1.00 95.31 441 ASN A C 1
ATOM 3408 O O . ASN A 1 441 ? -17.071 6.132 9.925 1.00 95.31 441 ASN A O 1
ATOM 3412 N N . ASP A 1 442 ? -17.423 4.546 11.471 1.00 97.56 442 ASP A N 1
ATOM 3413 C CA . ASP A 1 442 ? -16.408 3.625 10.957 1.00 97.56 442 ASP A CA 1
ATOM 3414 C C . ASP A 1 442 ? -16.880 2.171 11.013 1.00 97.56 442 ASP A C 1
ATOM 3416 O O . ASP A 1 442 ? -17.811 1.822 11.744 1.00 97.56 442 ASP A O 1
ATOM 3420 N N . ILE A 1 443 ? -16.214 1.326 10.235 1.00 97.44 443 ILE A N 1
ATOM 3421 C CA . ILE A 1 443 ? -16.445 -0.107 10.135 1.00 97.44 443 ILE A CA 1
ATOM 3422 C C . ILE A 1 443 ? -15.106 -0.821 10.320 1.00 97.44 443 ILE A C 1
ATOM 3424 O O . ILE A 1 443 ? -14.149 -0.568 9.585 1.00 97.44 443 ILE A O 1
ATOM 3428 N N . TRP A 1 444 ? -15.051 -1.748 11.275 1.00 98.44 444 TRP A N 1
ATOM 3429 C CA . TRP A 1 444 ? -13.980 -2.737 11.362 1.00 98.44 444 TRP A CA 1
ATOM 3430 C C . TRP A 1 444 ? -14.448 -4.041 10.725 1.00 98.44 444 TRP A C 1
ATOM 3432 O O . TRP A 1 444 ? -15.433 -4.648 11.153 1.00 98.44 444 TRP A O 1
ATOM 3442 N N . ARG A 1 445 ? -13.722 -4.452 9.686 1.00 97.94 445 ARG A N 1
ATOM 3443 C CA . ARG A 1 445 ? -14.042 -5.588 8.811 1.00 97.94 445 ARG A CA 1
ATOM 3444 C C . ARG A 1 445 ? -13.299 -6.862 9.191 1.00 97.94 445 ARG A C 1
ATOM 3446 O O . ARG A 1 445 ? -13.727 -7.955 8.835 1.00 97.94 445 ARG A O 1
ATOM 3453 N N . ASN A 1 446 ? -12.178 -6.725 9.894 1.00 98.38 446 ASN A N 1
ATOM 3454 C CA . ASN A 1 446 ? -11.358 -7.859 10.293 1.00 98.38 446 ASN A CA 1
ATOM 3455 C C . ASN A 1 446 ? -12.043 -8.711 11.365 1.00 98.38 446 ASN A C 1
ATOM 3457 O O . ASN A 1 446 ? -12.740 -8.196 12.236 1.00 98.38 446 ASN A O 1
ATOM 3461 N N . ASN A 1 447 ? -11.755 -10.014 11.346 1.00 98.19 447 ASN A N 1
ATOM 3462 C CA . ASN A 1 447 ? -11.972 -10.880 12.502 1.00 98.19 447 ASN A CA 1
ATOM 3463 C C . ASN A 1 447 ? -10.938 -10.510 13.571 1.00 98.19 447 ASN A C 1
ATOM 3465 O O . ASN A 1 447 ? -9.763 -10.864 13.450 1.00 98.19 447 ASN A O 1
ATOM 3469 N N . VAL A 1 448 ? -11.365 -9.763 14.586 1.00 98.62 448 VAL A N 1
ATOM 3470 C CA . VAL A 1 448 ? -10.487 -9.233 15.628 1.00 98.62 448 VAL A CA 1
ATOM 3471 C C . VAL A 1 448 ? -10.341 -10.257 16.751 1.00 98.62 448 VAL A C 1
ATOM 3473 O O . VAL A 1 448 ? -11.299 -10.565 17.464 1.00 98.62 448 VAL A O 1
ATOM 3476 N N . GLY A 1 449 ? -9.129 -10.786 16.915 1.00 98.12 449 GLY A N 1
ATOM 3477 C CA . GLY A 1 449 ? -8.780 -11.682 18.022 1.00 98.12 449 GLY A CA 1
ATOM 3478 C C . GLY A 1 449 ? -7.987 -10.994 19.135 1.00 98.12 449 GLY A C 1
ATOM 3479 O O . GLY A 1 449 ? -7.982 -9.773 19.252 1.00 98.12 449 GLY A O 1
ATOM 3480 N N . GLY A 1 450 ? -7.239 -11.782 19.908 1.00 96.50 450 GLY A N 1
ATOM 3481 C CA . GLY A 1 450 ? -6.322 -11.283 20.941 1.00 96.50 450 GLY A CA 1
ATOM 3482 C C . GLY A 1 450 ? -6.898 -11.334 22.355 1.00 96.50 450 GLY A C 1
ATOM 3483 O O . GLY A 1 450 ? -8.056 -11.676 22.546 1.00 96.50 450 GLY A O 1
ATOM 3484 N N . GLN A 1 451 ? -6.051 -11.043 23.340 1.00 95.44 451 GLN A N 1
ATOM 3485 C CA . GLN A 1 451 ? -6.396 -11.144 24.765 1.00 95.44 451 GLN A CA 1
ATOM 3486 C C . GLN A 1 451 ? -6.878 -9.816 25.360 1.00 95.44 451 GLN A C 1
ATOM 3488 O O . GLN A 1 451 ? -7.349 -9.768 26.495 1.00 95.44 451 GLN A O 1
ATOM 3493 N N . GLY A 1 452 ? -6.752 -8.729 24.600 1.00 97.19 452 GLY A N 1
ATOM 3494 C CA . GLY A 1 452 ? -7.251 -7.412 24.955 1.00 97.19 452 GLY A CA 1
ATOM 3495 C C . GLY A 1 452 ? -8.769 -7.295 24.859 1.00 97.19 452 GLY A C 1
ATOM 3496 O O . GLY A 1 452 ? -9.429 -8.051 24.150 1.00 97.19 452 GLY A O 1
ATOM 3497 N N . SER A 1 453 ? -9.324 -6.311 25.560 1.00 97.19 453 SER A N 1
ATOM 3498 C CA . SER A 1 453 ? -10.728 -5.899 25.445 1.00 97.19 453 SER A CA 1
ATOM 3499 C C . SER A 1 453 ? -10.884 -4.608 24.637 1.00 97.19 453 SER A C 1
ATOM 3501 O O . SER A 1 453 ? -9.947 -3.818 24.516 1.00 97.19 453 SER A O 1
ATOM 3503 N N . LEU A 1 454 ? -12.084 -4.366 24.106 1.00 98.44 454 LEU A N 1
ATOM 3504 C CA . LEU A 1 454 ? -12.447 -3.127 23.419 1.00 98.44 454 LEU A CA 1
ATOM 3505 C C . LEU A 1 454 ? -13.270 -2.222 24.338 1.00 98.44 454 LEU A C 1
ATOM 3507 O O . LEU A 1 454 ? -14.314 -2.625 24.842 1.00 98.44 454 LEU A O 1
ATOM 3511 N N . THR A 1 455 ? -12.864 -0.963 24.488 1.00 98.06 455 THR A N 1
ATOM 3512 C CA . THR A 1 455 ? -13.689 0.102 25.069 1.00 98.06 455 THR A CA 1
ATOM 3513 C C . THR A 1 455 ? -14.048 1.136 24.005 1.00 98.06 455 THR A C 1
ATOM 3515 O O . THR A 1 455 ? -13.180 1.854 23.508 1.00 98.06 455 THR A O 1
ATOM 3518 N N . LYS A 1 456 ? -15.338 1.260 23.684 1.00 97.56 456 LYS A N 1
ATOM 3519 C CA . LYS A 1 456 ? -15.874 2.277 22.771 1.00 97.56 456 LYS A CA 1
ATOM 3520 C C . LYS A 1 456 ? -16.293 3.528 23.547 1.00 97.56 456 LYS A C 1
ATOM 3522 O O . LYS A 1 456 ? -17.214 3.485 24.364 1.00 97.56 456 LYS A O 1
ATOM 3527 N N . ALA A 1 457 ? -15.641 4.650 23.259 1.00 96.44 457 ALA A N 1
ATOM 3528 C CA . ALA A 1 457 ? -15.952 5.975 23.791 1.00 96.44 457 ALA A CA 1
ATOM 3529 C C . ALA A 1 457 ? -16.159 7.006 22.661 1.00 96.44 457 ALA A C 1
ATOM 3531 O O . ALA A 1 457 ? -16.027 6.696 21.470 1.00 96.44 457 ALA A O 1
ATOM 3532 N N . GLY A 1 458 ? -16.502 8.240 23.041 1.00 95.69 458 GLY A N 1
ATOM 3533 C CA . GLY A 1 458 ? -16.853 9.314 22.104 1.00 95.69 458 GLY A CA 1
ATOM 3534 C C . GLY A 1 458 ? -18.254 9.145 21.506 1.00 95.69 458 GLY A C 1
ATOM 3535 O O . GLY A 1 458 ? -18.897 8.124 21.719 1.00 95.69 458 GLY A O 1
ATOM 3536 N N . ASN A 1 459 ? -18.744 10.148 20.783 1.00 94.25 459 ASN A N 1
ATOM 3537 C CA . ASN A 1 459 ? -20.112 10.205 20.253 1.00 94.25 459 ASN A CA 1
ATOM 3538 C C . ASN A 1 459 ? -20.306 9.479 18.906 1.00 94.25 459 ASN A C 1
ATOM 3540 O O . ASN A 1 459 ? -21.447 9.235 18.525 1.00 94.25 459 ASN A O 1
ATOM 3544 N N . GLY A 1 460 ? -19.228 9.115 18.206 1.00 95.88 460 GLY A N 1
ATOM 3545 C CA . GLY A 1 460 ? -19.294 8.434 16.911 1.00 95.88 460 GLY A CA 1
ATOM 3546 C C . GLY A 1 460 ? -19.817 6.995 16.977 1.00 95.88 460 GLY A C 1
ATOM 3547 O O . GLY A 1 460 ? -19.979 6.410 18.057 1.00 95.88 460 GLY A O 1
ATOM 3548 N N . THR A 1 461 ? -20.029 6.412 15.801 1.00 96.19 461 THR A N 1
ATOM 3549 C CA . THR A 1 461 ? -20.523 5.044 15.604 1.00 96.19 461 THR A CA 1
ATOM 3550 C C . THR A 1 461 ? -19.418 4.139 15.075 1.00 96.19 461 THR A C 1
ATOM 3552 O O . THR A 1 461 ? -18.802 4.457 14.062 1.00 96.19 461 THR A O 1
ATOM 3555 N N . LEU A 1 462 ? -19.205 2.987 15.712 1.00 97.81 462 LEU A N 1
ATOM 3556 C CA . LEU A 1 462 ? -18.363 1.917 15.174 1.00 97.81 462 LEU A CA 1
ATOM 3557 C C . LEU A 1 462 ? -19.225 0.699 14.846 1.00 97.81 462 LEU A C 1
ATOM 3559 O O . LEU A 1 462 ? -19.991 0.258 15.697 1.00 97.81 462 LEU A O 1
ATOM 3563 N N . SER A 1 463 ? -19.072 0.127 13.656 1.00 97.69 463 SER A N 1
ATOM 3564 C CA . SER A 1 463 ? -19.619 -1.183 13.302 1.00 97.69 463 SER A CA 1
ATOM 3565 C C . SER A 1 463 ? -18.534 -2.256 13.322 1.00 97.69 463 SER A C 1
ATOM 3567 O O . SER A 1 463 ? -17.438 -2.044 12.808 1.00 97.69 463 SER A O 1
ATOM 3569 N N . LEU A 1 464 ? -18.844 -3.403 13.925 1.00 97.94 464 LEU A N 1
ATOM 3570 C CA . LEU A 1 464 ? -17.992 -4.588 13.942 1.00 97.94 464 LEU A CA 1
ATOM 3571 C C . LEU A 1 464 ? -18.611 -5.655 13.032 1.00 97.94 464 LEU A C 1
ATOM 3573 O O . LEU A 1 464 ? -19.636 -6.247 13.378 1.00 97.94 464 LEU A O 1
ATOM 3577 N N . GLU A 1 465 ? -17.991 -5.889 11.874 1.00 96.12 465 GLU A N 1
ATOM 3578 C CA . GLU A 1 465 ? -18.454 -6.858 10.867 1.00 96.12 465 GLU A CA 1
ATOM 3579 C C . GLU A 1 465 ? -17.798 -8.236 10.999 1.00 96.12 465 GLU A C 1
ATOM 3581 O O . GLU A 1 465 ? -18.381 -9.228 10.562 1.00 96.12 465 GLU A O 1
ATOM 3586 N N . GLY A 1 466 ? -16.623 -8.315 11.628 1.00 95.62 466 GLY A N 1
ATOM 3587 C CA . GLY A 1 466 ? -15.884 -9.562 11.817 1.00 95.62 466 GLY A CA 1
ATOM 3588 C C . GLY A 1 466 ? -16.464 -10.487 12.889 1.00 95.62 466 GLY A C 1
ATOM 3589 O O . GLY A 1 466 ? -17.146 -10.061 13.824 1.00 95.62 466 GLY A O 1
ATOM 3590 N N . THR A 1 467 ? -16.161 -11.778 12.767 1.00 96.25 467 THR A N 1
ATOM 3591 C CA . THR A 1 467 ? -16.381 -12.780 13.819 1.00 96.25 467 THR A CA 1
ATOM 3592 C C . THR A 1 467 ? -15.251 -12.645 14.835 1.00 96.25 467 THR A C 1
ATOM 3594 O O . THR A 1 467 ? -14.125 -13.074 14.580 1.00 96.25 467 THR A O 1
ATOM 3597 N N . ASN A 1 468 ? -15.531 -11.994 15.963 1.00 97.88 468 ASN A N 1
ATOM 3598 C CA . ASN A 1 468 ? -14.500 -11.534 16.888 1.00 97.88 468 ASN A CA 1
ATOM 3599 C C . ASN A 1 468 ? -14.309 -12.489 18.070 1.00 97.88 468 ASN A C 1
ATOM 3601 O O . ASN A 1 468 ? -15.256 -13.113 18.547 1.00 97.88 468 ASN A O 1
ATOM 3605 N N . THR A 1 469 ? -13.078 -12.564 18.581 1.00 97.12 469 THR A N 1
ATOM 3606 C CA . THR A 1 469 ? -12.707 -13.440 19.710 1.00 97.12 469 THR A CA 1
ATOM 3607 C C . THR A 1 469 ? -11.893 -12.724 20.790 1.00 97.12 469 THR A C 1
ATOM 3609 O O . THR A 1 469 ? -11.271 -13.389 21.614 1.00 97.12 469 THR A O 1
ATOM 3612 N N . PHE A 1 470 ? -11.847 -11.389 20.771 1.00 97.31 470 PHE A N 1
ATOM 3613 C CA . PHE A 1 470 ? -11.187 -10.595 21.809 1.00 97.31 470 PHE A CA 1
ATOM 3614 C C . PHE A 1 470 ? -11.948 -10.658 23.147 1.00 97.31 470 PHE A C 1
ATOM 3616 O O . PHE A 1 470 ? -13.153 -10.918 23.182 1.00 97.31 470 PHE A O 1
ATOM 3623 N N . SER A 1 471 ? -11.263 -10.386 24.257 1.00 95.44 471 SER A N 1
ATOM 3624 C CA . SER A 1 471 ? -11.668 -10.805 25.611 1.00 95.44 471 SER A CA 1
ATOM 3625 C C . SER A 1 471 ? -12.758 -9.965 26.294 1.00 95.44 471 SER A C 1
ATOM 3627 O O . SER A 1 471 ? -12.962 -10.082 27.503 1.00 95.44 471 SER A O 1
ATOM 3629 N N . GLY A 1 472 ? -13.489 -9.118 25.563 1.00 93.94 472 GLY A N 1
ATOM 3630 C CA . GLY A 1 472 ? -14.650 -8.389 26.089 1.00 93.94 472 GLY A CA 1
ATOM 3631 C C . GLY A 1 472 ? -14.863 -7.004 25.487 1.00 93.94 472 GLY A C 1
ATOM 3632 O O . GLY A 1 472 ? -13.954 -6.411 24.908 1.00 93.94 472 GLY A O 1
ATOM 3633 N N . THR A 1 473 ? -16.074 -6.479 25.664 1.00 96.19 473 THR A N 1
ATOM 3634 C CA . THR A 1 473 ? -16.520 -5.191 25.126 1.00 96.19 473 THR A CA 1
ATOM 3635 C C . THR A 1 473 ? -17.081 -4.302 26.234 1.00 96.19 473 THR A C 1
ATOM 3637 O O . THR A 1 473 ? -17.943 -4.712 27.007 1.00 96.19 473 THR A O 1
ATOM 3640 N N . THR A 1 474 ? -16.649 -3.044 26.278 1.00 96.06 474 THR A N 1
ATOM 3641 C CA . THR A 1 474 ? -17.253 -1.988 27.098 1.00 96.06 474 THR A CA 1
ATOM 3642 C C . THR A 1 474 ? -17.705 -0.827 26.218 1.00 96.06 474 THR A C 1
ATOM 3644 O O . THR A 1 474 ? -16.929 -0.297 25.425 1.00 96.06 474 THR A O 1
ATOM 3647 N N . ILE A 1 475 ? -18.949 -0.384 26.377 1.00 95.19 475 ILE A N 1
ATOM 3648 C CA . ILE A 1 475 ? -19.503 0.786 25.694 1.00 95.19 475 ILE A CA 1
ATOM 3649 C C . ILE A 1 475 ? -19.668 1.890 26.739 1.00 95.19 475 ILE A C 1
ATOM 3651 O O . ILE A 1 475 ? -20.461 1.774 27.674 1.00 95.19 475 ILE A O 1
ATOM 3655 N N . LYS A 1 476 ? -18.863 2.948 26.595 1.00 94.81 476 LYS A N 1
ATOM 3656 C CA . LYS A 1 476 ? -18.905 4.153 27.436 1.00 94.81 476 LYS A CA 1
ATOM 3657 C C . LYS A 1 476 ? -19.667 5.298 26.771 1.00 94.81 476 LYS A C 1
ATOM 3659 O O . LYS A 1 476 ? -20.199 6.149 27.475 1.00 94.81 476 LYS A O 1
ATOM 3664 N N . GLY A 1 477 ? -19.711 5.344 25.437 1.00 92.06 477 GLY A N 1
ATOM 3665 C CA . GLY A 1 477 ? -20.374 6.415 24.692 1.00 92.06 477 GLY A CA 1
ATOM 3666 C C . GLY A 1 477 ? -20.494 6.151 23.190 1.00 92.06 477 GLY A C 1
ATOM 3667 O O . GLY A 1 477 ? -19.775 5.319 22.623 1.00 92.06 477 GLY A O 1
ATOM 3668 N N . GLY A 1 478 ? -21.396 6.901 22.549 1.00 93.25 478 GLY A N 1
ATOM 3669 C CA . GLY A 1 478 ? -21.691 6.780 21.119 1.00 93.25 478 GLY A CA 1
ATOM 3670 C C . GLY A 1 478 ? -22.412 5.475 20.807 1.00 93.25 478 GLY A C 1
ATOM 3671 O O . GLY A 1 478 ? -23.097 4.937 21.676 1.00 93.25 478 GLY A O 1
ATOM 3672 N N . THR A 1 479 ? -22.236 4.964 19.589 1.00 94.19 479 THR A N 1
ATOM 3673 C CA . THR A 1 479 ? -22.896 3.727 19.148 1.00 94.19 479 THR A CA 1
ATOM 3674 C C . THR A 1 479 ? -21.875 2.647 18.794 1.00 94.19 479 THR A C 1
ATOM 3676 O O . THR A 1 479 ? -20.897 2.919 18.096 1.00 94.19 479 THR A O 1
ATOM 3679 N N . LEU A 1 480 ? -22.107 1.416 19.249 1.00 95.69 480 LEU A N 1
ATOM 3680 C CA . LEU A 1 480 ? -21.429 0.221 18.742 1.00 95.69 480 LEU A CA 1
ATOM 3681 C C . LEU A 1 480 ? -22.455 -0.671 18.038 1.00 95.69 480 LEU A C 1
ATOM 3683 O O . LEU A 1 480 ? -23.428 -1.089 18.661 1.00 95.69 480 LEU A O 1
ATOM 3687 N N . ILE A 1 481 ? -22.251 -0.945 16.750 1.00 95.25 481 ILE A N 1
ATOM 3688 C CA . ILE A 1 481 ? -23.102 -1.819 15.941 1.00 95.25 481 ILE A CA 1
ATOM 3689 C C . ILE A 1 481 ? -22.465 -3.208 15.874 1.00 95.25 481 ILE A C 1
ATOM 3691 O O . ILE A 1 481 ? -21.380 -3.371 15.319 1.00 95.25 481 ILE A O 1
ATOM 3695 N N . ALA A 1 482 ? -23.160 -4.210 16.406 1.00 93.50 482 ALA A N 1
ATOM 3696 C CA . ALA A 1 482 ? -22.783 -5.615 16.295 1.00 93.50 482 ALA A CA 1
ATOM 3697 C C . ALA A 1 482 ? -23.429 -6.236 15.044 1.00 93.50 482 ALA A C 1
ATOM 3699 O O . ALA A 1 482 ? -24.632 -6.513 15.036 1.00 93.50 482 ALA A O 1
ATOM 3700 N N . SER A 1 483 ? -22.644 -6.438 13.983 1.00 93.12 483 SER A N 1
ATOM 3701 C CA . SER A 1 483 ? -23.154 -6.829 12.656 1.00 93.12 483 SER A CA 1
ATOM 3702 C C . SER A 1 483 ? -23.170 -8.340 12.404 1.00 93.12 483 SER A C 1
ATOM 3704 O O . SER A 1 483 ? -23.461 -8.769 11.294 1.00 93.12 483 SER A O 1
ATOM 3706 N N . ASN A 1 484 ? -22.879 -9.162 13.413 1.00 91.19 484 ASN A N 1
ATOM 3707 C CA . ASN A 1 484 ? -23.065 -10.614 13.385 1.00 91.19 484 ASN A CA 1
ATOM 3708 C C . ASN A 1 484 ? -23.140 -11.176 14.816 1.00 91.19 484 ASN A C 1
ATOM 3710 O O . ASN A 1 484 ? -22.934 -10.455 15.797 1.00 91.19 484 ASN A O 1
ATOM 3714 N N . THR A 1 485 ? -23.391 -12.483 14.935 1.00 90.81 485 THR A N 1
ATOM 3715 C CA . THR A 1 485 ? -23.603 -13.161 16.221 1.00 90.81 485 THR A CA 1
ATOM 3716 C C . THR A 1 485 ? -22.402 -13.114 17.166 1.00 90.81 485 THR A C 1
ATOM 3718 O O . THR A 1 485 ? -22.596 -13.201 18.371 1.00 90.81 485 THR A O 1
ATOM 3721 N N . HIS A 1 486 ? -21.181 -12.971 16.653 1.00 93.25 486 HIS A N 1
ATOM 3722 C CA . HIS A 1 486 ? -19.922 -12.990 17.407 1.00 93.25 486 HIS A CA 1
ATOM 3723 C C . HIS A 1 486 ? -19.197 -11.634 17.383 1.00 93.25 486 HIS A C 1
ATOM 3725 O O . HIS A 1 486 ? -18.020 -11.545 17.724 1.00 93.25 486 HIS A O 1
ATOM 3731 N N . ALA A 1 487 ? -19.876 -10.558 16.980 1.00 94.12 487 ALA A N 1
ATOM 3732 C CA . ALA A 1 487 ? -19.241 -9.259 16.783 1.00 94.12 487 ALA A CA 1
ATOM 3733 C C . ALA A 1 487 ? -18.674 -8.641 18.079 1.00 94.12 487 ALA A C 1
ATOM 3735 O O . ALA A 1 487 ? -17.747 -7.840 18.012 1.00 94.12 487 ALA A O 1
ATOM 3736 N N . LEU A 1 488 ? -19.186 -9.005 19.261 1.00 93.88 488 LEU A N 1
ATOM 3737 C CA . LEU A 1 488 ? -18.795 -8.400 20.547 1.00 93.88 488 LEU A CA 1
ATOM 3738 C C . LEU A 1 488 ? -17.631 -9.110 21.268 1.00 93.88 488 LEU A C 1
ATOM 3740 O O . LEU A 1 488 ? -17.291 -8.732 22.393 1.00 93.88 488 LEU A O 1
ATOM 3744 N N . GLY A 1 489 ? -17.011 -10.106 20.629 1.00 94.25 489 GLY A N 1
ATOM 3745 C CA . GLY A 1 489 ? -15.923 -10.889 21.215 1.00 94.25 489 GLY A CA 1
ATOM 3746 C C . GLY A 1 489 ? -16.410 -12.016 22.132 1.00 94.25 489 GLY A C 1
ATOM 3747 O O . GLY A 1 489 ? -17.596 -12.344 22.182 1.00 94.25 489 GLY A O 1
ATOM 3748 N N . SER A 1 490 ? -15.471 -12.626 22.855 1.00 91.75 490 SER A N 1
ATOM 3749 C CA . SER A 1 490 ? -15.696 -13.802 23.711 1.00 91.75 490 SER A CA 1
ATOM 3750 C C . SER A 1 490 ? -15.917 -13.467 25.189 1.00 91.75 490 SER A C 1
ATOM 3752 O O . SER A 1 490 ? -16.217 -14.344 25.995 1.00 91.75 490 SER A O 1
ATOM 3754 N N . GLY A 1 491 ? -15.765 -12.197 25.568 1.00 88.62 491 GLY A N 1
ATOM 3755 C CA . GLY A 1 491 ? -15.812 -11.775 26.964 1.00 88.62 491 GLY A CA 1
ATOM 3756 C C . GLY A 1 491 ? -17.102 -11.099 27.413 1.00 88.62 491 GLY A C 1
ATOM 3757 O O . GLY A 1 491 ? -18.162 -11.195 26.794 1.00 88.62 491 GLY A O 1
ATOM 3758 N N . LYS A 1 492 ? -16.983 -10.393 28.542 1.00 90.88 492 LYS A N 1
ATOM 3759 C CA . LYS A 1 492 ? -18.072 -9.621 29.155 1.00 90.88 492 LYS A CA 1
ATOM 3760 C C . LYS A 1 492 ? -18.510 -8.469 28.248 1.00 90.88 492 LYS A C 1
ATOM 3762 O O . LYS A 1 492 ? -17.676 -7.870 27.567 1.00 90.88 492 LYS A O 1
ATOM 3767 N N . LEU A 1 493 ? -19.796 -8.127 28.307 1.00 91.62 493 LEU A N 1
ATOM 3768 C CA . LEU A 1 493 ? -20.361 -6.920 27.710 1.00 91.62 493 LEU A CA 1
ATOM 3769 C C . LEU A 1 493 ? -20.807 -5.958 28.816 1.00 91.62 493 LEU A C 1
ATOM 3771 O O . LEU A 1 493 ? -21.763 -6.241 29.536 1.00 91.62 493 LEU A O 1
ATOM 3775 N N . ASN A 1 494 ? -20.148 -4.803 28.901 1.00 90.94 494 ASN A N 1
ATOM 3776 C CA . ASN A 1 494 ? -20.485 -3.746 29.851 1.00 90.94 494 ASN A CA 1
ATOM 3777 C C . ASN A 1 494 ? -21.010 -2.507 29.120 1.00 90.94 494 ASN A C 1
ATOM 3779 O O . ASN A 1 494 ? -20.306 -1.906 28.310 1.00 90.94 494 ASN A O 1
ATOM 3783 N N . LEU A 1 495 ? -22.227 -2.082 29.440 1.00 90.62 495 LEU A N 1
ATOM 3784 C CA . LEU A 1 495 ? -22.833 -0.848 28.952 1.00 90.62 495 LEU A CA 1
ATOM 3785 C C . LEU A 1 495 ? -22.852 0.167 30.093 1.00 90.62 495 LEU A C 1
ATOM 3787 O O . LEU A 1 495 ? -23.793 0.213 30.881 1.00 90.62 495 LEU A O 1
ATOM 3791 N N . THR A 1 496 ? -21.806 0.983 30.204 1.00 88.50 496 THR A N 1
ATOM 3792 C CA . THR A 1 496 ? -21.734 2.012 31.255 1.00 88.50 496 THR A CA 1
ATOM 3793 C C . THR A 1 496 ? -22.317 3.353 30.804 1.00 88.50 496 THR A C 1
ATOM 3795 O O . THR A 1 496 ? -22.602 4.210 31.637 1.00 88.50 496 THR A O 1
ATOM 3798 N N . GLY A 1 497 ? -22.485 3.526 29.490 1.00 80.56 497 GLY A N 1
ATOM 3799 C CA . GLY A 1 497 ? -23.129 4.646 28.805 1.00 80.56 497 GLY A CA 1
ATOM 3800 C C . GLY A 1 497 ? -23.268 4.336 27.307 1.00 80.56 497 GLY A C 1
ATOM 3801 O O . GLY A 1 497 ? -22.905 3.248 26.864 1.00 80.56 497 GLY A O 1
ATOM 3802 N N . GLY A 1 498 ? -23.764 5.285 26.511 1.00 84.69 498 GLY A N 1
ATOM 3803 C CA . GLY A 1 498 ? -23.914 5.106 25.059 1.00 84.69 498 GLY A CA 1
ATOM 3804 C C . GLY A 1 498 ? -24.948 4.048 24.659 1.00 84.69 498 GLY A C 1
ATOM 3805 O O . GLY A 1 498 ? -25.803 3.659 25.456 1.00 84.69 498 GLY A O 1
ATOM 3806 N N . THR A 1 499 ? -24.860 3.600 23.407 1.00 82.00 499 THR A N 1
ATOM 3807 C CA . THR A 1 499 ? -25.835 2.707 22.776 1.00 82.00 499 THR A CA 1
ATOM 3808 C C . THR A 1 499 ? -25.147 1.495 22.148 1.00 82.00 499 THR A C 1
ATOM 3810 O O . THR A 1 499 ? -24.261 1.632 21.304 1.00 82.00 499 THR A O 1
ATOM 3813 N N . SER A 1 500 ? -25.588 0.293 22.512 1.00 80.19 500 SER A N 1
ATOM 3814 C CA . SER A 1 500 ? -25.319 -0.920 21.732 1.00 80.19 500 SER A CA 1
ATOM 3815 C C . SER A 1 500 ? -26.457 -1.129 20.743 1.00 80.19 500 SER A C 1
ATOM 3817 O O . SER A 1 500 ? -27.620 -1.136 21.148 1.00 80.19 500 SER A O 1
ATOM 3819 N N . LYS A 1 501 ? -26.142 -1.290 19.458 1.00 82.75 501 LYS A N 1
ATOM 3820 C CA . LYS A 1 501 ? -27.123 -1.516 18.396 1.00 82.75 501 LYS A CA 1
ATOM 3821 C C . LYS A 1 501 ? -26.874 -2.862 17.727 1.00 82.75 501 LYS A C 1
ATOM 3823 O O . LYS A 1 501 ? -25.746 -3.191 17.362 1.00 82.75 501 LYS A O 1
ATOM 3828 N N . LEU A 1 502 ? -27.934 -3.637 17.531 1.00 76.12 502 LEU A N 1
ATOM 3829 C CA . LEU A 1 502 ? -27.844 -4.885 16.776 1.00 76.12 502 LEU A CA 1
ATOM 3830 C C . LEU A 1 502 ? -27.960 -4.565 15.283 1.00 76.12 502 LEU A C 1
ATOM 3832 O O . LEU A 1 502 ? -28.968 -4.022 14.849 1.00 76.12 502 LEU A O 1
ATOM 3836 N N . GLY A 1 503 ? -26.928 -4.883 14.502 1.00 73.38 503 GLY A N 1
ATOM 3837 C CA . GLY A 1 503 ? -26.983 -4.829 13.036 1.00 73.38 503 GLY A CA 1
ATOM 3838 C C . GLY A 1 503 ? -27.597 -6.089 12.416 1.00 73.38 503 GLY A C 1
ATOM 3839 O O . GLY A 1 503 ? -27.735 -6.174 11.201 1.00 73.38 503 GLY A O 1
ATOM 3840 N N . THR A 1 504 ? -27.942 -7.082 13.243 1.00 68.69 504 THR A N 1
ATOM 3841 C CA . THR A 1 504 ? -28.497 -8.383 12.845 1.00 68.69 504 THR A CA 1
ATOM 3842 C C . THR A 1 504 ? -29.597 -8.827 13.801 1.00 68.69 504 THR A C 1
ATOM 3844 O O . THR A 1 504 ? -29.742 -8.281 14.893 1.00 68.69 504 THR A O 1
ATOM 3847 N N . GLY A 1 505 ? -30.353 -9.863 13.421 1.00 65.31 505 GLY A N 1
ATOM 3848 C CA . GLY A 1 505 ? -31.434 -10.396 14.254 1.00 65.31 505 GLY A CA 1
ATOM 3849 C C . GLY A 1 505 ? -30.985 -11.071 15.560 1.00 65.31 505 GLY A C 1
ATOM 3850 O O . GLY A 1 505 ? -31.833 -11.318 16.415 1.00 65.31 505 GLY A O 1
ATOM 3851 N N . LYS A 1 506 ? -29.692 -11.403 15.732 1.00 76.75 506 LYS A N 1
ATOM 3852 C CA . LYS A 1 506 ? -29.153 -12.076 16.931 1.00 76.75 506 LYS A CA 1
ATOM 3853 C C . LYS A 1 506 ? -27.691 -11.696 17.187 1.00 76.75 506 LYS A C 1
ATOM 3855 O O . LYS A 1 506 ? -26.868 -11.774 16.282 1.00 76.75 506 LYS A O 1
ATOM 3860 N N . VAL A 1 507 ? -27.350 -11.408 18.443 1.00 80.19 507 VAL A N 1
ATOM 3861 C CA . VAL A 1 507 ? -25.966 -11.238 18.920 1.00 80.19 507 VAL A CA 1
ATOM 3862 C C . VAL A 1 507 ? -25.764 -12.074 20.179 1.00 80.19 507 VAL A C 1
ATOM 3864 O O . VAL A 1 507 ? -26.635 -12.094 21.048 1.00 80.19 507 VAL A O 1
ATOM 3867 N N . LYS A 1 508 ? -24.635 -12.784 20.268 1.00 81.75 508 LYS A N 1
ATOM 3868 C CA . LYS A 1 508 ? -24.251 -13.587 21.430 1.00 81.75 508 LYS A CA 1
ATOM 3869 C C . LYS A 1 508 ? -23.329 -12.772 22.333 1.00 81.75 508 LYS A C 1
ATOM 3871 O O . LYS A 1 508 ? -22.354 -12.187 21.867 1.00 81.75 508 LYS A O 1
ATOM 3876 N N . VAL A 1 509 ? -23.622 -12.781 23.630 1.00 83.38 509 VAL A N 1
ATOM 3877 C CA . VAL A 1 509 ? -22.710 -12.309 24.676 1.00 83.38 509 VAL A CA 1
ATOM 3878 C C . VAL A 1 509 ? -22.190 -13.556 25.375 1.00 83.38 509 VAL A C 1
ATOM 3880 O O . VAL A 1 509 ? -22.955 -14.229 26.050 1.00 83.38 509 VAL A O 1
ATOM 3883 N N . GLN A 1 510 ? -20.924 -13.909 25.143 1.00 79.44 510 GLN A N 1
ATOM 3884 C CA . GLN A 1 510 ? -20.344 -15.142 25.694 1.00 79.44 510 GLN A CA 1
ATOM 3885 C C . GLN A 1 510 ? -19.988 -15.016 27.185 1.00 79.44 510 GLN A C 1
ATOM 3887 O O . GLN A 1 510 ? -19.979 -16.015 27.897 1.00 79.44 510 GLN A O 1
ATOM 3892 N N . GLY A 1 511 ? -19.689 -13.803 27.663 1.00 80.94 511 GLY A N 1
ATOM 3893 C CA . GLY A 1 511 ? -19.452 -13.524 29.078 1.00 80.94 511 GLY A CA 1
ATOM 3894 C C . GLY A 1 511 ? -20.667 -12.939 29.804 1.00 80.94 511 GLY A C 1
ATOM 3895 O O . GLY A 1 511 ? -21.806 -13.005 29.351 1.00 80.94 511 GLY A O 1
ATOM 3896 N N . ASN A 1 512 ? -20.411 -12.297 30.945 1.00 85.12 512 ASN A N 1
ATOM 3897 C CA . ASN A 1 512 ? -21.455 -11.602 31.702 1.00 85.12 512 ASN A CA 1
ATOM 3898 C C . ASN A 1 512 ? -21.916 -10.328 30.983 1.00 85.12 512 ASN A C 1
ATOM 3900 O O . ASN A 1 512 ? -21.108 -9.619 30.379 1.00 85.12 512 ASN A O 1
ATOM 3904 N N . TYR A 1 513 ? -23.200 -10.012 31.129 1.00 86.25 513 TYR A N 1
ATOM 3905 C CA . TYR A 1 513 ? -23.801 -8.761 30.683 1.00 86.25 513 TYR A CA 1
ATOM 3906 C C . TYR A 1 513 ? -24.081 -7.841 31.875 1.00 86.25 513 TYR A C 1
ATOM 3908 O O . TYR A 1 513 ? -24.682 -8.279 32.856 1.00 86.25 513 TYR A O 1
ATOM 3916 N N . ALA A 1 514 ? -23.675 -6.576 31.773 1.00 86.06 514 ALA A N 1
ATOM 3917 C CA . ALA A 1 514 ? -24.011 -5.528 32.733 1.00 86.06 514 ALA A CA 1
ATOM 3918 C C . ALA A 1 514 ? -24.405 -4.233 32.006 1.00 86.06 514 ALA A C 1
ATOM 3920 O O . ALA A 1 514 ? -23.744 -3.831 31.046 1.00 86.06 514 ALA A O 1
ATOM 3921 N N . GLN A 1 515 ? -25.459 -3.562 32.477 1.00 86.75 515 GLN A N 1
ATOM 3922 C CA . GLN A 1 515 ? -25.960 -2.305 31.915 1.00 86.75 515 GLN A CA 1
ATOM 3923 C C . GLN A 1 515 ? -26.277 -1.307 33.030 1.00 86.75 515 GLN A C 1
ATOM 3925 O O . GLN A 1 515 ? -27.017 -1.615 33.960 1.00 86.75 515 GLN A O 1
ATOM 3930 N N . ASN A 1 516 ? -25.742 -0.094 32.906 1.00 84.00 516 ASN A N 1
ATOM 3931 C CA . ASN A 1 516 ? -26.085 1.036 33.764 1.00 84.00 516 ASN A CA 1
ATOM 3932 C C . ASN A 1 516 ? -27.375 1.711 33.273 1.00 84.00 516 ASN A C 1
ATOM 3934 O O . ASN A 1 516 ? -27.633 1.754 32.072 1.00 84.00 516 ASN A O 1
ATOM 3938 N N . ALA A 1 517 ? -28.115 2.356 34.181 1.00 77.81 517 ALA A N 1
ATOM 3939 C CA . ALA A 1 517 ? -29.392 3.024 33.883 1.00 77.81 517 ALA A CA 1
ATOM 3940 C C . ALA A 1 517 ? -29.333 4.084 32.759 1.00 77.81 517 ALA A C 1
ATOM 3942 O O . ALA A 1 517 ? -30.343 4.377 32.133 1.00 77.81 517 ALA A O 1
ATOM 3943 N N . LYS A 1 518 ? -28.152 4.662 32.490 1.00 76.06 518 LYS A N 1
ATOM 3944 C CA . LYS A 1 518 ? -27.929 5.685 31.448 1.00 76.06 518 LYS A CA 1
ATOM 3945 C C . LYS A 1 518 ? -27.522 5.112 30.082 1.00 76.06 518 LYS A C 1
ATOM 3947 O O . LYS A 1 518 ? -27.236 5.880 29.165 1.00 76.06 518 LYS A O 1
ATOM 3952 N N . ALA A 1 519 ? -27.400 3.793 29.954 1.00 78.31 519 ALA A N 1
ATOM 3953 C CA . ALA A 1 519 ? -26.990 3.138 28.719 1.00 78.31 519 ALA A CA 1
ATOM 3954 C C . ALA A 1 519 ? -28.188 2.503 28.011 1.00 78.31 519 ALA A C 1
ATOM 3956 O O . ALA A 1 519 ? -29.129 2.067 28.665 1.00 78.31 519 ALA A O 1
ATOM 3957 N N . ASN A 1 520 ? -28.127 2.403 26.683 1.00 78.81 520 ASN A N 1
ATOM 3958 C CA . ASN A 1 520 ? -29.214 1.871 25.864 1.00 78.81 520 ASN A CA 1
ATOM 3959 C C . ASN A 1 520 ? -28.779 0.612 25.104 1.00 78.81 520 ASN A C 1
ATOM 3961 O O . ASN A 1 520 ? -27.737 0.595 24.445 1.00 78.81 520 ASN A O 1
ATOM 3965 N N . LEU A 1 521 ? -29.609 -0.430 25.139 1.00 76.50 521 LEU A N 1
ATOM 3966 C CA . LEU A 1 521 ? -29.518 -1.569 24.228 1.00 76.50 521 LEU A CA 1
ATOM 3967 C C . LEU A 1 521 ? -30.666 -1.461 23.223 1.00 76.50 521 LEU A C 1
ATOM 3969 O O . LEU A 1 521 ? -31.825 -1.598 23.600 1.00 76.50 521 LEU A O 1
ATOM 3973 N N . ASN A 1 522 ? -30.344 -1.194 21.958 1.00 73.88 522 ASN A N 1
ATOM 3974 C CA . ASN A 1 522 ? -31.328 -1.031 20.895 1.00 73.88 522 ASN A CA 1
ATOM 3975 C C . ASN A 1 522 ? -31.300 -2.247 19.947 1.00 73.88 522 ASN A C 1
ATOM 3977 O O . ASN A 1 522 ? -30.386 -2.358 19.116 1.00 73.88 522 ASN A O 1
ATOM 3981 N N . PRO A 1 523 ? -32.261 -3.180 20.057 1.00 60.78 523 PRO A N 1
ATOM 3982 C CA . PRO A 1 523 ? -32.456 -4.202 19.043 1.00 60.78 523 PRO A CA 1
ATOM 3983 C C . PRO A 1 523 ? -33.055 -3.531 17.800 1.00 60.78 523 PRO A C 1
ATOM 3985 O O . PRO A 1 523 ? -34.236 -3.201 17.791 1.00 60.78 523 PRO A O 1
ATOM 3988 N N . ASP A 1 524 ? -32.267 -3.301 16.747 1.00 49.31 524 ASP A N 1
ATOM 3989 C CA . ASP A 1 524 ? -32.812 -2.752 15.499 1.00 49.31 524 ASP A CA 1
ATOM 3990 C C . ASP A 1 524 ? -33.668 -3.826 14.803 1.00 49.31 524 ASP A C 1
ATOM 3992 O O . ASP A 1 524 ? -33.179 -4.688 14.070 1.00 49.31 524 ASP A O 1
ATOM 3996 N N . LEU A 1 525 ? -34.966 -3.823 15.107 1.00 46.12 525 LEU A N 1
ATOM 3997 C CA . LEU A 1 525 ? -35.974 -4.723 14.558 1.00 46.12 525 LEU A CA 1
ATOM 3998 C C . LEU A 1 525 ? -36.434 -4.209 13.189 1.00 46.12 525 LEU A C 1
ATOM 4000 O O . LEU A 1 525 ? -37.506 -3.623 13.061 1.00 46.12 525 LEU A O 1
ATOM 4004 N N . LYS A 1 526 ? -35.683 -4.521 12.128 1.00 39.34 526 LYS A N 1
ATOM 4005 C CA . LYS A 1 526 ? -36.285 -4.574 10.780 1.00 39.34 526 LYS A CA 1
ATOM 4006 C C . LYS A 1 526 ? -37.181 -5.808 10.568 1.00 39.34 526 LYS A C 1
ATOM 4008 O O . LYS A 1 526 ? -37.793 -5.931 9.515 1.00 39.34 526 LYS A O 1
ATOM 4013 N N . SER A 1 527 ? -37.329 -6.696 11.558 1.00 37.47 527 SER A N 1
ATOM 4014 C CA . SER A 1 527 ? -38.278 -7.817 11.520 1.00 37.47 527 SER A CA 1
ATOM 4015 C C . SER A 1 527 ? -39.253 -7.756 12.700 1.00 37.47 527 SER A C 1
ATOM 4017 O O . SER A 1 527 ? -38.855 -7.981 13.841 1.00 37.47 527 SER A O 1
ATOM 4019 N N . LYS A 1 528 ? -40.542 -7.518 12.427 1.00 32.09 528 LYS A N 1
ATOM 4020 C CA . LYS A 1 528 ? -41.648 -7.493 13.411 1.00 32.09 528 LYS A CA 1
ATOM 4021 C C . LYS A 1 528 ? -41.950 -8.836 14.104 1.00 32.09 528 LYS A C 1
ATOM 4023 O O . LYS A 1 528 ? -42.896 -8.926 14.877 1.00 32.09 528 LYS A O 1
ATOM 4028 N N . CYS A 1 529 ? -41.148 -9.873 13.899 1.00 31.03 529 CYS A N 1
ATOM 4029 C CA . CYS A 1 529 ? -41.267 -11.133 14.620 1.00 31.03 529 CYS A CA 1
ATOM 4030 C C . CYS A 1 529 ? -39.869 -11.664 14.910 1.00 31.03 529 CYS A C 1
ATOM 4032 O O . CYS A 1 529 ? -39.241 -12.211 14.013 1.00 31.03 529 CYS A O 1
ATOM 4034 N N . ASN A 1 530 ? -39.370 -11.496 16.136 1.00 30.80 530 ASN A N 1
ATOM 4035 C CA . ASN A 1 530 ? -38.640 -12.554 16.835 1.00 30.80 530 ASN A CA 1
ATOM 4036 C C . ASN A 1 530 ? -38.339 -12.159 18.282 1.00 30.80 530 ASN A C 1
ATOM 4038 O O . ASN A 1 530 ? -37.826 -11.083 18.576 1.00 30.80 530 ASN A O 1
ATOM 4042 N N . LYS A 1 531 ? -38.679 -13.083 19.181 1.00 33.06 531 LYS A N 1
ATOM 4043 C CA . LYS A 1 531 ? -38.467 -13.007 20.624 1.00 33.06 531 LYS A CA 1
ATOM 4044 C C . LYS A 1 531 ? -36.980 -12.785 20.923 1.00 33.06 531 LYS A C 1
ATOM 4046 O O . LYS A 1 531 ? -36.133 -13.592 20.539 1.00 33.06 531 LYS A O 1
ATOM 4051 N N . PHE A 1 532 ? -36.692 -11.698 21.630 1.00 36.03 532 PHE A N 1
ATOM 4052 C CA . PHE A 1 532 ? -35.398 -11.400 22.228 1.00 36.03 532 PHE A CA 1
ATOM 4053 C C . PHE A 1 532 ? -34.983 -12.565 23.139 1.00 36.03 532 PHE A C 1
ATOM 4055 O O . PHE A 1 532 ? -35.710 -12.925 24.063 1.00 36.03 532 PHE A O 1
ATOM 4062 N N . LYS A 1 533 ? -33.831 -13.182 22.878 1.00 38.97 533 LYS A N 1
ATOM 4063 C CA . LYS A 1 533 ? -33.187 -14.108 23.815 1.00 38.97 533 LYS A CA 1
ATOM 4064 C C . LYS A 1 533 ? -31.702 -13.766 23.856 1.00 38.97 533 LYS A C 1
ATOM 4066 O O . LYS A 1 533 ? -30.977 -14.033 22.901 1.00 38.97 533 LYS A O 1
ATOM 4071 N N . LEU A 1 534 ? -31.270 -13.155 24.960 1.00 39.75 534 LEU A N 1
ATOM 4072 C CA . LEU A 1 534 ? -29.876 -13.208 25.389 1.00 39.75 534 LEU A CA 1
ATOM 4073 C C . LEU A 1 534 ? -29.601 -14.675 25.726 1.00 39.75 534 LEU A C 1
ATOM 4075 O O . LEU A 1 534 ? -30.069 -15.176 26.745 1.00 39.75 534 LEU A O 1
ATOM 4079 N N . TYR A 1 535 ? -28.927 -15.386 24.830 1.00 36.75 535 TYR A N 1
ATOM 4080 C CA . TYR A 1 535 ? -28.444 -16.727 25.135 1.00 36.75 535 TYR A CA 1
ATOM 4081 C C . TYR A 1 535 ? -27.140 -16.566 25.916 1.00 36.75 535 TYR A C 1
ATOM 4083 O O . TYR A 1 535 ? -26.193 -15.984 25.381 1.00 36.75 535 TYR A O 1
ATOM 4091 N N . LYS A 1 536 ? -27.146 -17.021 27.175 1.00 38.62 536 LYS A N 1
ATOM 4092 C CA . LYS A 1 536 ? -25.922 -17.288 27.939 1.00 38.62 536 LYS A CA 1
ATOM 4093 C C . LYS A 1 536 ? -25.104 -18.366 27.229 1.00 38.62 536 LYS A C 1
ATOM 4095 O O . LYS A 1 536 ? -25.732 -19.290 26.661 1.00 38.62 536 LYS A O 1
#

Radius of gyration: 27.63 Å; chains: 1; bounding box: 81×88×77 Å

InterPro domains:
  IPR000326 Phosphatidic acid phosphatase type 2/haloperoxidase [PF01569] (204-306)
  IPR000326 Phosphatidic acid phosphatase type 2/haloperoxidase [SM00014] (188-304)
  IPR013425 Autotransporter-associated beta strand repeat [PF12951] (454-481)
  IPR013425 Autotransporter-associated beta strand repeat [TIGR02601] (453-482)
  IPR036938 Phosphatidic acid phosphatase type 2/haloperoxidase superfamily [SSF48317] (177-314)

Organism: NCBI:txid1423733

Foldseek 3Di:
DDDDYYDDDDDDDDDDDDDPDPPPPPPPPPVVDFFDDPVRLCVQFPFFAAPQGFCLVQLVLLAQPDLDLNRHVLLVLCVVFVVCQWDVVVVIDGNPPPVVVVLLVLLLVLQVPDDPVLLWLLVLLQAEDLLLLLLLLLFLQSVLCCVQQVADDPRDTDDPAADALPDARHPPVCDDRGALPGLLNLLSVQLCVQQVDSSLDQLSSLQRRVAAASVVVDDRRNANPSCVSNLVNDDSSLHAAADSSLLSQLLNLLSLCLLAVVSNLSSNLSSLVSLSSCSNNRGHTLLNSLSSNLSSLSSNLSSLPPPVCVVSSVVSSVSCCVRGVVRGNPPGGRPRPDLVVSLVSLVCSLQVPDDFADDQPDAAHAGPRSLSSCCLLQVQDDSSQSSQLQRLQWAGHRGRPQPRRRRSSRGSRSLSSLGHQENSAADETALADCVRVCSQEEERQHQYEYAYAYEYHYAHEYEQNHQYAYAFYEYPYHEYEDQDQRRGHQHEYHFAAYEYEYNDQHHEGNYHYYHDPHYYYYDPPPDPDDDDDHDD

Sequence (536 aa):
MMNHQLLKGIMLCSATFAITSAASLIRTNTSQASALTNTELQKVLAPKKASYGYYINQYKSNTSTDVTPQDNAATALFNNSFSKYWDPASNGTKLNAKILNENQQKSVTISQNQTAAESLRSYLSDRRDSSYNEIPALGPFANAFVRDADAKTNFTAFPSKPWPATAKDDPSSGVIWASDNSKLGSMVRLVNLTASQTYSSSGNPKKYFKYVRPFRQGPGINMNKYLVAVFNATPATDYDFPSGHTTQAFETALIMGYTLPQRFSQEVTRASEVGYDRVLVGRHSPLAVMGGRVLGTAVAAAVLNDSSNSALIKKAYSNAQTVLANKPDKNAADDYNNYQTNLKNYDARMTYGFETIDSKKTPMSVPKGAEILLKTRFPYLNVTQRREILYTTGFKAGYPINDDTEGWGRLNLVKADGGFGKLLTNTTINMKESSKPYSKNDIWRNNVGGQGSLTKAGNGTLSLEGTNTFSGTTIKGGTLIASNTHALGSGKLNLTGGTSKLGTGKVKVQGNYAQNAKANLNPDLKSKCNKFKLYK

pLDDT: mean 89.12, std 18.06, range [25.47, 98.94]

Secondary structure (DSSP, 8-state):
--------------------------------PPPBPHHHHHHHHPPPPBTTB-HHHHGGG--SS--STTT-HHHHTTTTTGGGTEETTTTSEES-HHHHHHHHHHHHHHHHT--HHHHHHHHHHHHS-TTGGGGGGGGGGHHHHHHHTT---S-SS--SSPPPTTS-SS---S--SS-TTSTTHHHHHHHHHHHSSGGG-THHHHHHH-PPPHHHHSS-----TTTHHHHHTS-TT---SSPHHHHHHHHHHHHHHHH-GGGHHHHHHHHHHHHHHHHHTTSS-HHHHHHHHHHHHHHHHHHHH-GGGHHHHHHHHHHHHHHTTT---TTS--TT--HHHHHHHHHHHHHTTPPP-S-TTPPP-PPTTGGGGGTTTSTTS-HHHHHHHHHHHPPPTTSTTT--SS-GGG--HHHHHT--SB-SB-EEEE---TTSHHHHEEEE-S--BSSPPEEEESSSEEEE-S---SSEEEE-SSEEEE-STTTT-SSEEEESSSEEEESSS-----S-EEE-TT-EEE---SSS--------